Protein AF-0000000084932341 (afdb_homodimer)

Solvent-accessible surface area (backbone atoms only — not comparable to full-atom values): 20864 Å² total; per-residue (Å²): 114,46,35,29,34,39,31,28,26,61,63,34,51,64,53,47,40,62,56,51,46,49,49,53,52,56,54,44,62,70,31,65,56,37,64,71,58,51,30,47,80,42,82,42,55,56,59,80,48,66,72,65,68,59,70,59,52,49,58,32,83,71,68,62,73,83,48,68,50,55,49,54,50,47,56,56,52,48,72,41,41,29,38,32,45,28,33,51,40,46,53,63,19,55,34,27,54,34,52,32,61,56,62,62,48,28,74,54,47,41,55,19,15,22,34,43,39,23,23,27,81,80,8,15,57,49,12,52,57,51,44,52,51,31,34,51,66,37,41,34,49,62,51,89,51,63,39,63,34,26,44,84,64,20,35,46,60,95,52,84,83,46,78,58,62,54,59,42,76,46,65,51,86,66,48,61,60,48,45,48,52,28,50,52,50,30,53,53,46,26,60,70,26,42,66,60,44,53,53,57,71,68,103,114,46,35,29,32,39,31,26,26,61,62,34,51,62,54,46,41,62,56,51,46,48,50,50,54,56,53,44,60,70,32,65,56,38,64,70,58,51,31,46,79,41,82,40,55,56,58,80,48,65,71,64,69,58,72,60,52,50,57,31,84,72,69,60,72,86,49,68,49,54,48,53,48,47,55,57,51,46,71,40,40,29,38,32,45,28,33,50,40,47,53,62,20,54,34,28,55,34,51,32,62,55,61,64,48,28,72,54,45,41,57,20,15,23,35,43,38,23,25,27,82,81,8,14,58,48,13,52,57,51,46,53,50,30,34,51,66,39,40,33,50,63,52,89,50,64,40,63,35,28,45,82,64,20,35,46,60,95,53,81,83,44,78,57,61,54,59,42,78,46,63,51,86,66,50,60,61,46,45,48,52,29,48,52,49,32,52,53,46,26,59,69,28,42,64,59,45,54,55,58,70,68,101

Radius of gyration: 22.0 Å; Cα contacts (8 Å, |Δi|>4): 836; chains: 2; bounding box: 55×66×42 Å

InterPro domains:
  IPR005025 NADPH-dependent FMN reductase-like domain [PF03358] (2-151)
  IPR029039 Flavoprotein-like superfamily [G3DSA:3.40.50.360] (2-168)
  IPR029039 Flavoprotein-like superfamily [SSF52218] (1-159)
  IPR050712 NAD(P)H-dependent reductase [PTHR30543] (3-193)

Nearest PDB structures (foldseek):
  1t0i-assembly1_A  TM=7.813E-01  e=1.900E-16  Saccharomyces cerevisiae
  1t0i-assembly1_B  TM=7.517E-01  e=9.501E-15  Saccharomyces cerevisiae
  2fzv-assembly1_D  TM=8.024E-01  e=1.200E-11  Shigella flexneri 2a str. 2457T
  2fzv-assembly1_C  TM=7.984E-01  e=4.419E-11  Shigella flexneri 2a str. 2457T
  6h0d-assembly1_A  TM=6.762E-01  e=4.308E-06  Synechocystis sp. PCC 6803 substr. Kazusa

pLDDT: mean 96.13, std 4.18, range [63.56, 98.94]

Organism: Streptomyces venezuelae (strain ATCC 10712 / CBS 650.69 / DSM 40230 / JCM 4526 / NBRC 13096 / PD 04745) (NCBI:txid953739)

Structure (mmCIF, N/CA/C/O backbone):
data_AF-0000000084932341-model_v1
#
loop_
_entity.id
_entity.type
_entity.pdbx_description
1 polymer Reductase
#
loop_
_atom_site.group_PDB
_atom_site.id
_atom_site.type_symbol
_atom_site.label_atom_id
_atom_site.label_alt_id
_atom_site.label_comp_id
_atom_site.label_asym_id
_atom_site.label_entity_id
_atom_site.label_seq_id
_atom_site.pdbx_PDB_ins_code
_atom_site.Cartn_x
_atom_site.Cartn_y
_atom_site.Cartn_z
_atom_site.occupancy
_atom_site.B_iso_or_equiv
_atom_site.auth_seq_id
_atom_site.auth_comp_id
_atom_site.auth_asym_id
_atom_site.auth_atom_id
_atom_site.pdbx_PDB_model_num
ATOM 1 N N . MET A 1 1 ? 9.555 29.016 12.461 1 93.19 1 MET A N 1
ATOM 2 C CA . MET A 1 1 ? 8.172 28.609 12.281 1 93.19 1 MET A CA 1
ATOM 3 C C . MET A 1 1 ? 8.094 27.234 11.625 1 93.19 1 MET A C 1
ATOM 5 O O . MET A 1 1 ? 8.727 27 10.602 1 93.19 1 MET A O 1
ATOM 9 N N . THR A 1 2 ? 7.422 26.281 12.32 1 97.19 2 THR A N 1
ATOM 10 C CA . THR A 1 2 ? 7.289 24.922 11.812 1 97.19 2 THR A CA 1
ATOM 11 C C . THR A 1 2 ? 6.168 24.828 10.781 1 97.19 2 THR A C 1
ATOM 13 O O . THR A 1 2 ? 5.035 25.234 11.055 1 97.19 2 THR A O 1
ATOM 16 N N . ARG A 1 3 ? 6.422 24.375 9.617 1 98.56 3 ARG A N 1
ATOM 17 C CA . ARG A 1 3 ? 5.426 24.172 8.57 1 98.56 3 ARG A CA 1
ATOM 18 C C . ARG A 1 3 ? 4.957 22.734 8.516 1 98.56 3 ARG A C 1
ATOM 20 O O . ARG A 1 3 ? 5.75 21.828 8.258 1 98.56 3 ARG A O 1
ATOM 27 N N . ILE A 1 4 ? 3.658 22.531 8.711 1 98.81 4 ILE A N 1
ATOM 28 C CA . ILE A 1 4 ? 3.088 21.188 8.82 1 98.81 4 ILE A CA 1
ATOM 29 C C . ILE A 1 4 ? 2.156 20.938 7.633 1 98.81 4 ILE A C 1
ATOM 31 O O . ILE A 1 4 ? 1.224 21.703 7.391 1 98.81 4 ILE A O 1
ATOM 35 N N . ALA A 1 5 ? 2.402 19.922 6.84 1 98.88 5 ALA A N 1
ATOM 36 C CA . ALA A 1 5 ? 1.482 19.484 5.797 1 98.88 5 ALA A CA 1
ATOM 37 C C . ALA A 1 5 ? 0.467 18.484 6.355 1 98.88 5 ALA A C 1
ATOM 39 O O . ALA A 1 5 ? 0.841 17.484 6.984 1 98.88 5 ALA A O 1
ATOM 40 N N . VAL A 1 6 ? -0.769 18.766 6.25 1 98.88 6 VAL A N 1
ATOM 41 C CA . VAL A 1 6 ? -1.824 17.781 6.422 1 98.88 6 VAL A CA 1
ATOM 42 C C . VAL A 1 6 ? -2.092 17.062 5.094 1 98.88 6 VAL A C 1
ATOM 44 O O . VAL A 1 6 ? -2.748 17.625 4.211 1 98.88 6 VAL A O 1
ATOM 47 N N . ILE A 1 7 ? -1.604 15.844 4.977 1 98.88 7 ILE A N 1
ATOM 48 C CA . ILE A 1 7 ? -1.601 15.117 3.709 1 98.88 7 ILE A CA 1
ATOM 49 C C . ILE A 1 7 ? -2.877 14.289 3.586 1 98.88 7 ILE A C 1
ATOM 51 O O . ILE A 1 7 ? -3.121 13.391 4.395 1 98.88 7 ILE A O 1
ATOM 55 N N . ILE A 1 8 ? -3.68 14.609 2.596 1 98.75 8 ILE A N 1
ATOM 56 C CA . ILE A 1 8 ? -4.883 13.844 2.287 1 98.75 8 ILE A CA 1
ATOM 57 C C . ILE A 1 8 ? -4.504 12.578 1.518 1 98.75 8 ILE A C 1
ATOM 59 O O . ILE A 1 8 ? -4.098 12.648 0.356 1 98.75 8 ILE A O 1
ATOM 63 N N . GLY A 1 9 ? -4.711 11.43 2.074 1 97.62 9 GLY A N 1
ATOM 64 C CA . GLY A 1 9 ? -4.008 10.227 1.665 1 97.62 9 GLY A CA 1
ATOM 65 C C . GLY A 1 9 ? -4.859 9.297 0.812 1 97.62 9 GLY A C 1
ATOM 66 O O . GLY A 1 9 ? -4.547 8.117 0.671 1 97.62 9 GLY A O 1
ATOM 67 N N . SER A 1 10 ? -5.996 9.797 0.336 1 96.62 10 SER A N 1
ATOM 68 C CA . SER A 1 10 ? -6.812 9.023 -0.589 1 96.62 10 SER A CA 1
ATOM 69 C C . SER A 1 10 ? -7.176 9.836 -1.824 1 96.62 10 SER A C 1
ATOM 71 O O . SER A 1 10 ? -7.445 11.039 -1.726 1 96.62 10 SER A O 1
ATOM 73 N N . THR A 1 11 ? -7.18 9.172 -2.973 1 96.94 11 THR A N 1
ATOM 74 C CA . THR A 1 11 ? -7.594 9.82 -4.211 1 96.94 11 THR A CA 1
ATOM 75 C C . THR A 1 11 ? -8.914 9.242 -4.715 1 96.94 11 THR A C 1
ATOM 77 O O . THR A 1 11 ? -9.344 9.539 -5.828 1 96.94 11 THR A O 1
ATOM 80 N N . ARG A 1 12 ? -9.531 8.375 -3.99 1 95.25 12 ARG A N 1
ATOM 81 C CA . ARG A 1 12 ? -10.758 7.703 -4.41 1 95.25 12 ARG A CA 1
ATOM 82 C C . ARG A 1 12 ? -11.891 8.703 -4.609 1 95.25 12 ARG A C 1
ATOM 84 O O . ARG A 1 12 ? -12.062 9.625 -3.811 1 95.25 12 ARG A O 1
ATOM 91 N N . PRO A 1 13 ? -12.695 8.531 -5.703 1 93.38 13 PRO A N 1
ATOM 92 C CA . PRO A 1 13 ? -13.875 9.391 -5.82 1 93.38 13 PRO A CA 1
ATOM 93 C C . PRO A 1 13 ? -14.797 9.297 -4.609 1 93.38 13 PRO A C 1
ATOM 95 O O . PRO A 1 13 ? -15.062 8.195 -4.117 1 93.38 13 PRO A O 1
ATOM 98 N N . GLY A 1 14 ? -15.195 10.438 -4.117 1 92 14 GLY A N 1
ATOM 99 C CA . GLY A 1 14 ? -16.094 10.445 -2.98 1 92 14 GLY A CA 1
ATOM 100 C C . GLY A 1 14 ? -15.398 10.188 -1.659 1 92 14 GLY A C 1
ATOM 101 O O . GLY A 1 14 ? -16.047 9.875 -0.659 1 92 14 GLY A O 1
ATOM 102 N N . ARG A 1 15 ? -14.164 10.297 -1.666 1 93.56 15 ARG A N 1
ATOM 103 C CA . ARG A 1 15 ? -13.391 10.031 -0.46 1 93.56 15 ARG A CA 1
ATOM 104 C C . ARG A 1 15 ? -13.805 10.961 0.676 1 93.56 15 ARG A C 1
ATOM 106 O O . ARG A 1 15 ? -14.141 12.125 0.443 1 93.56 15 ARG A O 1
ATOM 113 N N . ARG A 1 16 ? -13.633 10.43 1.875 1 95.38 16 ARG A N 1
ATOM 114 C CA . ARG A 1 16 ? -13.961 11.164 3.092 1 95.38 16 ARG A CA 1
ATOM 115 C C . ARG A 1 16 ? -12.758 11.945 3.605 1 95.38 16 ARG A C 1
ATOM 117 O O . ARG A 1 16 ? -12.891 12.797 4.48 1 95.38 16 ARG A O 1
ATOM 124 N N . SER A 1 17 ? -11.633 11.625 3.043 1 96.88 17 SER A N 1
ATOM 125 C CA . SER A 1 17 ? -10.383 12.148 3.57 1 96.88 17 SER A CA 1
ATOM 126 C C . SER A 1 17 ? -10.352 13.672 3.508 1 96.88 17 SER A C 1
ATOM 128 O O . SER A 1 17 ? -9.727 14.32 4.355 1 96.88 17 SER A O 1
ATOM 130 N N . THR A 1 18 ? -11.016 14.242 2.531 1 96.94 18 THR A N 1
ATOM 131 C CA . THR A 1 18 ? -11.031 15.695 2.41 1 96.94 18 THR A CA 1
ATOM 13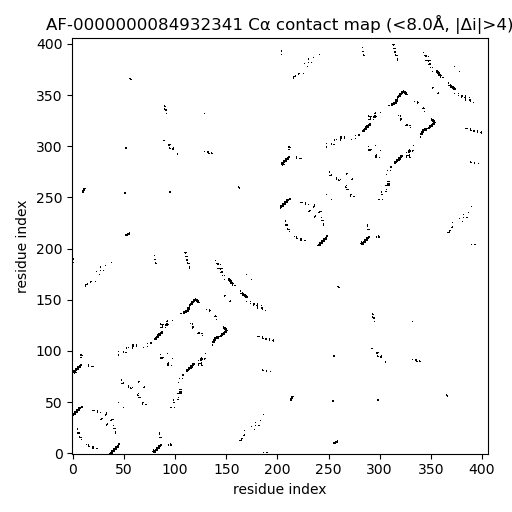2 C C . THR A 1 18 ? -11.742 16.328 3.602 1 96.94 18 THR A C 1
ATOM 134 O O . THR A 1 18 ? -11.242 17.281 4.191 1 96.94 18 THR A O 1
ATOM 137 N N . ALA A 1 19 ? -12.883 15.766 3.982 1 97.44 19 ALA A N 1
ATOM 138 C CA . ALA A 1 19 ? -13.633 16.266 5.129 1 97.44 19 ALA A CA 1
ATOM 139 C C . ALA A 1 19 ? -12.844 16.094 6.422 1 97.44 19 ALA A C 1
ATOM 141 O O . ALA A 1 19 ? -12.852 16.984 7.285 1 97.44 19 ALA A O 1
ATOM 142 N N . VAL A 1 20 ? -12.18 14.977 6.562 1 98.56 20 VAL A N 1
ATOM 143 C CA . VAL A 1 20 ? -11.375 14.711 7.75 1 98.56 20 VAL A CA 1
ATOM 144 C C . VAL A 1 20 ? -10.227 15.719 7.832 1 98.56 20 VAL A C 1
ATOM 146 O O . VAL A 1 20 ? -9.961 16.281 8.891 1 98.56 20 VAL A O 1
ATOM 149 N N . ALA A 1 21 ? -9.562 15.945 6.703 1 98.69 21 ALA A N 1
ATOM 150 C CA . ALA A 1 21 ? -8.453 16.891 6.66 1 98.69 21 ALA A CA 1
ATOM 151 C C . ALA A 1 21 ? -8.93 18.312 7 1 98.69 21 ALA A C 1
ATOM 153 O O . ALA A 1 21 ? -8.227 19.062 7.68 1 98.69 21 ALA A O 1
ATOM 154 N N . GLN A 1 22 ? -10.07 18.656 6.531 1 98.12 22 GLN A N 1
ATOM 155 C CA . GLN A 1 22 ? -10.633 19.969 6.836 1 98.12 22 GLN A CA 1
ATOM 156 C C . GLN A 1 22 ? -10.898 20.125 8.328 1 98.12 22 GLN A C 1
ATOM 158 O O . GLN A 1 22 ? -10.617 21.172 8.914 1 98.12 22 GLN A O 1
ATOM 163 N N . TRP A 1 23 ? -11.445 19.078 8.898 1 98.44 23 TRP A N 1
ATOM 164 C CA . TRP A 1 23 ? -11.633 19.109 10.344 1 98.44 23 TRP A CA 1
ATOM 165 C C . TRP A 1 23 ? -10.297 19.312 11.062 1 98.44 23 TRP A C 1
ATOM 167 O O . TRP A 1 23 ? -10.211 20.078 12.016 1 98.44 23 TRP A O 1
ATOM 177 N N . VAL A 1 24 ? -9.25 18.562 10.633 1 98.75 24 VAL A N 1
ATOM 178 C CA . VAL A 1 24 ? -7.922 18.672 11.227 1 98.75 24 VAL A CA 1
ATOM 179 C C . VAL A 1 24 ? -7.426 20.109 11.117 1 98.75 24 VAL A C 1
ATOM 181 O O . VAL A 1 24 ? -6.918 20.672 12.086 1 98.75 24 VAL A O 1
ATOM 184 N N . GLU A 1 25 ? -7.578 20.688 9.938 1 98.31 25 GLU A N 1
ATOM 185 C CA . GLU A 1 25 ? -7.125 22.047 9.703 1 98.31 25 GLU A CA 1
ATOM 186 C C . GLU A 1 25 ? -7.859 23.031 10.609 1 98.31 25 GLU A C 1
ATOM 188 O O . GLU A 1 25 ? -7.238 23.906 11.219 1 98.31 25 GLU A O 1
ATOM 193 N N . GLU A 1 26 ? -9.164 22.906 10.727 1 97.75 26 GLU A N 1
ATOM 194 C CA . GLU A 1 26 ? -9.969 23.781 11.57 1 97.75 26 GLU A CA 1
ATOM 195 C C . GLU A 1 26 ? -9.57 23.672 13.039 1 97.75 26 GLU A C 1
ATOM 197 O O . GLU A 1 26 ? -9.391 24.672 13.727 1 97.75 26 GLU A O 1
ATOM 202 N N . ALA A 1 27 ? -9.469 22.469 13.484 1 97.81 27 ALA A N 1
ATOM 203 C CA . ALA A 1 27 ? -9.062 22.234 14.867 1 97.81 27 ALA A CA 1
ATOM 204 C C . ALA A 1 27 ? -7.668 22.781 15.133 1 97.81 27 ALA A C 1
ATOM 206 O O . ALA A 1 27 ? -7.41 23.344 16.203 1 97.81 27 ALA A O 1
ATOM 207 N N . ALA A 1 28 ? -6.777 22.531 14.172 1 97.81 28 ALA A N 1
ATOM 208 C CA . ALA A 1 28 ? -5.414 23.047 14.289 1 97.81 28 ALA A CA 1
ATOM 209 C C . ALA A 1 28 ? -5.406 24.562 14.516 1 97.81 28 ALA A C 1
ATOM 211 O O . ALA A 1 28 ? -4.57 25.078 15.258 1 97.81 28 ALA A O 1
ATOM 212 N N . GLY A 1 29 ? -6.297 25.234 13.836 1 96.75 29 GLY A N 1
ATOM 213 C CA . GLY A 1 29 ? -6.402 26.688 13.992 1 96.75 29 GLY A CA 1
ATOM 214 C C . GLY A 1 29 ? -6.695 27.109 15.414 1 96.75 29 GLY A C 1
ATOM 215 O O . GLY A 1 29 ? -6.469 28.266 15.781 1 96.75 29 GLY A O 1
ATOM 216 N N . ARG A 1 30 ? -7.188 26.172 16.219 1 97.56 30 ARG A N 1
ATOM 217 C CA . ARG A 1 30 ? -7.52 26.453 17.609 1 97.56 30 ARG A CA 1
ATOM 218 C C . ARG A 1 30 ? -6.387 26.047 18.547 1 97.56 30 ARG A C 1
ATOM 220 O O . ARG A 1 30 ? -6.469 26.234 19.766 1 97.56 30 ARG A O 1
ATOM 227 N N . HIS A 1 31 ? -5.387 25.453 18.031 1 97.62 31 HIS A N 1
ATOM 228 C CA . HIS A 1 31 ? -4.23 25.031 18.828 1 97.62 31 HIS A CA 1
ATOM 229 C C . HIS A 1 31 ? -3.352 26.234 19.172 1 97.62 31 HIS A C 1
ATOM 231 O O . HIS A 1 31 ? -3.068 27.078 18.328 1 97.62 31 HIS A O 1
ATOM 237 N N . GLU A 1 32 ? -2.811 26.312 20.312 1 96.69 32 GLU A N 1
ATOM 238 C CA . GLU A 1 32 ? -2.107 27.469 20.828 1 96.69 32 GLU A CA 1
ATOM 239 C C . GLU A 1 32 ? -0.856 27.781 20.016 1 96.69 32 GLU A C 1
ATOM 241 O O . GLU A 1 32 ? -0.595 28.938 19.672 1 96.69 32 GLU A O 1
ATOM 246 N N . ALA A 1 33 ? -0.103 26.766 19.719 1 95.81 33 ALA A N 1
ATOM 247 C CA . ALA A 1 33 ? 1.146 26.984 18.984 1 95.81 33 ALA A CA 1
ATOM 248 C C . ALA A 1 33 ? 0.88 27.547 17.594 1 95.81 33 ALA A C 1
ATOM 250 O O . ALA A 1 33 ? 1.681 28.328 17.078 1 95.81 33 ALA A O 1
ATOM 251 N N . ILE A 1 34 ? -0.231 27.188 17 1 95.75 34 ILE A N 1
ATOM 252 C CA . ILE A 1 34 ? -0.58 27.656 15.672 1 95.75 34 ILE A CA 1
ATOM 253 C C . ILE A 1 34 ? -1.16 29.062 15.742 1 95.75 34 ILE A C 1
ATOM 255 O O . ILE A 1 34 ? -0.776 29.953 14.969 1 95.75 34 ILE A O 1
ATOM 259 N N . LYS A 1 35 ? -1.942 29.328 16.688 1 95.88 35 LYS A N 1
ATOM 260 C CA . LYS A 1 35 ? -2.488 30.656 16.922 1 95.88 35 LYS A CA 1
ATOM 261 C C . LYS A 1 35 ? -1.376 31.672 17.172 1 95.88 35 LYS A C 1
ATOM 263 O O . LYS A 1 35 ? -1.455 32.812 16.719 1 95.88 35 LYS A O 1
ATOM 268 N N . ALA A 1 36 ? -0.42 31.188 17.828 1 96.62 36 ALA A N 1
ATOM 269 C CA . ALA A 1 36 ? 0.66 32.094 18.266 1 96.62 36 ALA A CA 1
ATOM 270 C C . ALA A 1 36 ? 1.674 32.281 17.141 1 96.62 36 ALA A C 1
ATOM 272 O O . ALA A 1 36 ? 2.617 33.062 17.281 1 96.62 36 ALA A O 1
ATOM 273 N N . GLY A 1 37 ? 1.507 31.578 16.078 1 95 37 GLY A N 1
ATOM 274 C CA . GLY A 1 37 ? 2.371 31.781 14.93 1 95 37 GLY A CA 1
ATOM 275 C C . GLY A 1 37 ? 3.625 30.922 14.969 1 95 37 GLY A C 1
ATOM 276 O O . GLY A 1 37 ? 4.531 31.094 14.148 1 95 37 GLY A O 1
ATOM 277 N N . GLY A 1 38 ? 3.691 29.984 15.883 1 96.19 38 GLY A N 1
ATOM 278 C CA . GLY A 1 38 ? 4.844 29.109 16 1 96.19 38 GLY A CA 1
ATOM 279 C C . GLY A 1 38 ? 4.848 27.984 14.984 1 96.19 38 GLY A C 1
ATOM 280 O O . GLY A 1 38 ? 5.891 27.391 14.711 1 96.19 38 GLY A O 1
ATOM 281 N N . ALA A 1 39 ? 3.682 27.688 14.484 1 97.81 39 ALA A N 1
ATOM 282 C CA . ALA A 1 39 ? 3.531 26.672 13.445 1 97.81 39 ALA A CA 1
ATOM 283 C C . ALA A 1 39 ? 2.42 27.031 12.469 1 97.81 39 ALA A C 1
ATOM 285 O O . ALA A 1 39 ? 1.551 27.859 12.789 1 97.81 39 ALA A O 1
ATOM 286 N N . THR A 1 40 ? 2.498 26.547 11.281 1 98.12 40 THR A N 1
ATOM 287 C CA . THR A 1 40 ? 1.451 26.688 10.273 1 98.12 40 THR A CA 1
ATOM 288 C C . THR A 1 40 ? 1.06 25.328 9.703 1 98.12 40 THR A C 1
ATOM 290 O O . THR A 1 40 ? 1.863 24.406 9.695 1 98.12 40 THR A O 1
ATOM 293 N N . VAL A 1 41 ? -0.201 25.266 9.297 1 98.19 41 VAL A N 1
ATOM 294 C CA . VAL A 1 41 ? -0.741 24.031 8.711 1 98.19 41 VAL A CA 1
ATOM 295 C C . VAL A 1 41 ? -1.214 24.297 7.289 1 98.19 41 VAL A C 1
ATOM 297 O O . VAL A 1 41 ? -1.816 25.344 7.012 1 98.19 41 VAL A O 1
ATOM 300 N N . GLU A 1 42 ? -0.871 23.406 6.398 1 98.62 42 GLU A N 1
ATOM 301 C CA . GLU A 1 42 ? -1.318 23.469 5.008 1 98.62 42 GLU A CA 1
ATOM 302 C C . GLU A 1 42 ? -1.872 22.125 4.555 1 98.62 42 GLU A C 1
ATOM 304 O O . GLU A 1 42 ? -1.271 21.078 4.82 1 98.62 42 GLU A O 1
ATOM 309 N N . LEU A 1 43 ? -3.078 22.141 3.957 1 98.81 43 LEU A N 1
ATOM 310 C CA . LEU A 1 43 ? -3.604 20.938 3.346 1 98.81 43 LEU A CA 1
ATOM 311 C C . LEU A 1 43 ? -2.852 20.594 2.061 1 98.81 43 LEU A C 1
ATOM 313 O O . LEU A 1 43 ? -2.611 21.484 1.232 1 98.81 43 LEU A O 1
ATOM 317 N N . VAL A 1 44 ? -2.41 19.422 1.936 1 98.88 44 VAL A N 1
ATOM 318 C CA . VAL A 1 44 ? -1.754 18.906 0.736 1 98.88 44 VAL A CA 1
ATOM 319 C C . VAL A 1 44 ? -2.496 17.672 0.227 1 98.88 44 VAL A C 1
ATOM 321 O O . VAL A 1 44 ? -2.375 16.594 0.8 1 98.88 44 VAL A O 1
ATOM 324 N N . ASP A 1 45 ? -3.234 17.844 -0.852 1 98.75 45 ASP A N 1
ATOM 325 C CA . ASP A 1 45 ? -4.012 16.766 -1.438 1 98.75 45 ASP A CA 1
ATOM 326 C C . ASP A 1 45 ? -3.189 16 -2.479 1 98.75 45 ASP A C 1
ATOM 328 O O . ASP A 1 45 ? -2.863 16.547 -3.535 1 98.75 45 ASP A O 1
ATOM 332 N N . ILE A 1 46 ? -2.922 14.703 -2.199 1 98.56 46 ILE A N 1
ATOM 333 C CA . ILE A 1 46 ? -2.08 13.938 -3.113 1 98.56 46 ILE A CA 1
ATOM 334 C C . ILE A 1 46 ? -2.754 13.844 -4.48 1 98.56 46 ILE A C 1
ATOM 336 O O . ILE A 1 46 ? -2.078 13.711 -5.504 1 98.56 46 ILE A O 1
ATOM 340 N N . ALA A 1 47 ? -4.008 14 -4.543 1 98 47 ALA A N 1
ATOM 341 C CA . ALA A 1 47 ? -4.742 13.938 -5.805 1 98 47 ALA A CA 1
ATOM 342 C C . ALA A 1 47 ? -4.359 15.094 -6.723 1 98 47 ALA A C 1
ATOM 344 O O . ALA A 1 47 ? -4.422 14.969 -7.949 1 98 47 ALA A O 1
ATOM 345 N N . GLU A 1 48 ? -3.965 16.234 -6.199 1 97.88 48 GLU A N 1
ATOM 346 C CA . GLU A 1 48 ? -3.654 17.438 -6.969 1 97.88 48 GLU A CA 1
ATOM 347 C C . GLU A 1 48 ? -2.34 17.281 -7.727 1 97.88 48 GLU A C 1
ATOM 349 O O . GLU A 1 48 ? -2.035 18.078 -8.617 1 97.88 48 GLU A O 1
ATOM 354 N N . PHE A 1 49 ? -1.603 16.25 -7.438 1 98.12 49 PHE A N 1
ATOM 355 C CA . PHE A 1 49 ? -0.274 16.125 -8.023 1 98.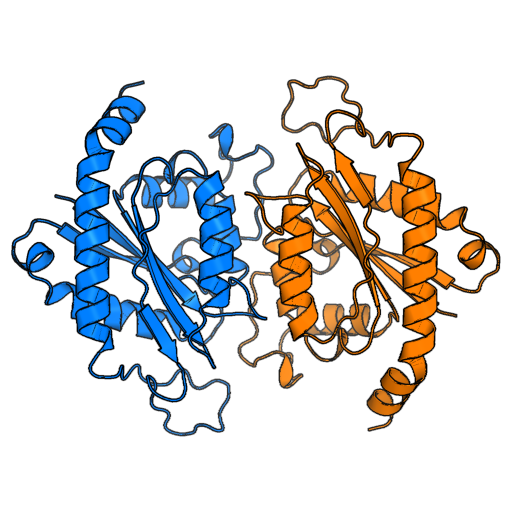12 49 PHE A CA 1
ATOM 356 C C . PHE A 1 49 ? -0.276 15.117 -9.164 1 98.12 49 PHE A C 1
ATOM 358 O O . PHE A 1 49 ? 0.711 14.992 -9.898 1 98.12 49 PHE A O 1
ATOM 365 N N . GLY A 1 50 ? -1.376 14.398 -9.32 1 96.81 50 GLY A N 1
ATOM 366 C CA . GLY A 1 50 ? -1.515 13.492 -10.445 1 96.81 50 GLY A CA 1
ATOM 367 C C . GLY A 1 50 ? -0.418 12.445 -10.516 1 96.81 50 GLY A C 1
ATOM 368 O O . GLY A 1 50 ? 0.194 12.242 -11.562 1 96.81 50 GLY A O 1
ATOM 369 N N . LEU A 1 51 ? -0.064 11.82 -9.359 1 97.44 51 LEU A N 1
ATOM 370 C CA . LEU A 1 51 ? 0.946 10.773 -9.328 1 97.44 51 LEU A CA 1
ATOM 371 C C . LEU A 1 51 ? 0.375 9.453 -9.844 1 97.44 51 LEU A C 1
ATOM 373 O O . LEU A 1 51 ? -0.461 8.836 -9.18 1 97.44 51 LEU A O 1
ATOM 377 N N . PRO A 1 52 ? 0.751 9.078 -11.062 1 97.06 52 PRO A N 1
ATOM 378 C CA . PRO A 1 52 ? 0.374 7.711 -11.453 1 97.06 52 PRO A CA 1
ATOM 379 C C . PRO A 1 52 ? 1.034 6.648 -10.578 1 97.06 52 PRO A C 1
ATOM 381 O O . PRO A 1 52 ? 1.72 6.98 -9.602 1 97.06 52 PRO A O 1
ATOM 384 N N . LEU A 1 53 ? 0.674 5.352 -10.828 1 97.38 53 LEU A N 1
ATOM 385 C CA . LEU A 1 53 ? 1.501 4.336 -10.18 1 97.38 53 LEU A CA 1
ATOM 386 C C . LEU A 1 53 ? 2.977 4.555 -10.5 1 97.38 53 LEU A C 1
ATOM 388 O O . LEU A 1 53 ? 3.328 4.898 -11.633 1 97.38 53 LEU A O 1
ATOM 392 N N . LEU A 1 54 ? 3.818 4.43 -9.469 1 96.94 54 LEU A N 1
ATOM 393 C CA . LEU A 1 54 ? 5.223 4.82 -9.492 1 96.94 54 LEU A CA 1
ATOM 394 C C . LEU A 1 54 ? 5.859 4.488 -10.836 1 96.94 54 LEU A C 1
ATOM 396 O O . LEU A 1 54 ? 5.961 3.316 -11.211 1 96.94 54 LEU A O 1
ATOM 400 N N . ASP A 1 55 ? 6.254 5.531 -11.555 1 96.31 55 ASP A N 1
ATOM 401 C CA . ASP A 1 55 ? 6.75 5.359 -12.922 1 96.31 55 ASP A CA 1
ATOM 402 C C . ASP A 1 55 ? 8.156 5.938 -13.07 1 96.31 55 ASP A C 1
ATOM 404 O O . ASP A 1 55 ? 8.547 6.359 -14.164 1 96.31 55 ASP A O 1
ATOM 408 N N . GLU A 1 56 ? 8.891 6.074 -12.008 1 95.88 56 GLU A N 1
ATOM 409 C CA . GLU A 1 56 ? 10.312 6.418 -12.039 1 95.88 56 GLU A CA 1
ATOM 410 C C . GLU A 1 56 ? 11.18 5.168 -12.102 1 95.88 56 GLU A C 1
ATOM 412 O O . GLU A 1 56 ? 11.031 4.258 -11.289 1 95.88 56 GLU A O 1
ATOM 417 N N . SER A 1 57 ? 12.133 5.145 -13.008 1 92.75 57 SER A N 1
ATOM 418 C CA . SER A 1 57 ? 13 3.977 -13.148 1 92.75 57 SER A CA 1
ATOM 419 C C . SER A 1 57 ? 14.102 3.979 -12.102 1 92.75 57 SER A C 1
ATOM 421 O O . SER A 1 57 ? 14.484 2.924 -11.594 1 92.75 57 SER A O 1
ATOM 423 N N . VAL A 1 58 ? 14.609 5.16 -11.805 1 93.56 58 VAL A N 1
ATOM 424 C CA . VAL A 1 58 ? 15.68 5.293 -10.828 1 93.56 58 VAL A CA 1
ATOM 425 C C . VAL A 1 58 ? 15.086 5.359 -9.422 1 93.56 58 VAL A C 1
ATOM 427 O O . VAL A 1 58 ? 14.133 6.109 -9.172 1 93.56 58 VAL A O 1
ATOM 430 N N . PRO A 1 59 ? 15.555 4.5 -8.516 1 93.12 59 PRO A N 1
ATOM 431 C CA . PRO A 1 59 ? 15.062 4.574 -7.137 1 93.12 59 PRO A CA 1
ATOM 432 C C . PRO A 1 59 ? 15.156 5.98 -6.551 1 93.12 59 PRO A C 1
ATOM 434 O O . PRO A 1 59 ? 16.109 6.703 -6.828 1 93.12 59 PRO A O 1
ATOM 437 N N . ALA A 1 60 ? 14.258 6.316 -5.703 1 95.44 60 ALA A N 1
ATOM 438 C CA . ALA A 1 60 ? 14.109 7.656 -5.145 1 95.44 60 ALA A CA 1
ATOM 439 C C . ALA A 1 60 ? 15.336 8.047 -4.332 1 95.44 60 ALA A C 1
ATOM 441 O O . ALA A 1 60 ? 15.664 9.234 -4.215 1 95.44 60 ALA A O 1
ATOM 442 N N . ALA A 1 61 ? 16.062 7.078 -3.826 1 93.94 61 ALA A N 1
ATOM 443 C CA . ALA A 1 61 ? 17.219 7.336 -2.979 1 93.94 61 ALA A CA 1
ATOM 444 C C . ALA A 1 61 ? 18.312 8.062 -3.754 1 93.94 61 ALA A C 1
ATOM 446 O O . ALA A 1 61 ? 19.188 8.695 -3.158 1 93.94 61 ALA A O 1
ATOM 447 N N . PHE A 1 62 ? 18.25 8.031 -5.109 1 93.88 62 PHE A N 1
ATOM 448 C CA . PHE A 1 62 ? 19.266 8.648 -5.945 1 93.88 62 PHE A CA 1
ATOM 449 C C . PHE A 1 62 ? 18.906 10.094 -6.27 1 93.88 62 PHE A C 1
ATOM 451 O O . PHE A 1 62 ? 19.719 10.844 -6.809 1 93.88 62 PHE A O 1
ATOM 458 N N . GLY A 1 63 ? 17.672 10.445 -6.098 1 93.81 63 GLY A N 1
ATOM 459 C CA . GLY A 1 63 ? 17.25 11.828 -6.246 1 93.81 63 GLY A CA 1
ATOM 460 C C . GLY A 1 63 ? 17.188 12.273 -7.695 1 93.81 63 GLY A C 1
ATOM 461 O O . GLY A 1 63 ? 17.203 13.477 -7.98 1 93.81 63 GLY A O 1
ATOM 462 N N . GLN A 1 64 ? 17.172 11.281 -8.586 1 94.69 64 GLN A N 1
ATOM 463 C CA . GLN A 1 64 ? 17.078 11.578 -10.008 1 94.69 64 GLN A CA 1
ATOM 464 C C . GLN A 1 64 ? 15.672 11.352 -10.539 1 94.69 64 GLN A C 1
ATOM 466 O O . GLN A 1 64 ? 15.375 10.289 -11.086 1 94.69 64 GLN A O 1
ATOM 471 N N . TYR A 1 65 ? 14.891 12.367 -10.438 1 96.56 65 TYR A N 1
ATOM 472 C CA . TYR A 1 65 ? 13.508 12.281 -10.875 1 96.56 65 T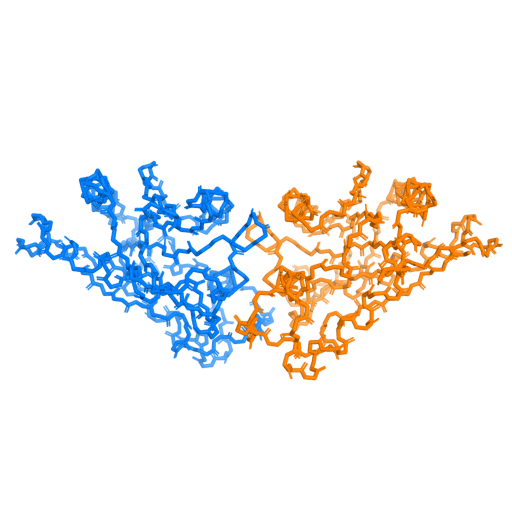YR A CA 1
ATOM 473 C C . TYR A 1 65 ? 13.367 12.711 -12.336 1 96.56 65 TYR A C 1
ATOM 475 O O . TYR A 1 65 ? 13.773 13.812 -12.703 1 96.56 65 TYR A O 1
ATOM 483 N N . ALA A 1 66 ? 12.789 11.945 -13.133 1 96.81 66 ALA A N 1
ATOM 484 C CA . ALA A 1 66 ? 12.656 12.211 -14.57 1 96.81 66 ALA A CA 1
ATOM 485 C C . ALA A 1 66 ? 11.375 12.984 -14.867 1 96.81 66 ALA A C 1
ATOM 487 O O . ALA A 1 66 ? 11.359 13.859 -15.742 1 96.81 66 ALA A O 1
ATOM 488 N N . ASN A 1 67 ? 10.312 12.703 -14.117 1 97.81 67 ASN A N 1
ATOM 489 C CA . ASN A 1 67 ? 8.992 13.188 -14.492 1 97.81 67 ASN A CA 1
ATOM 490 C C . ASN A 1 67 ? 8.641 14.492 -13.773 1 97.81 67 ASN A C 1
ATOM 492 O O . ASN A 1 67 ? 8.969 14.664 -12.602 1 97.81 67 ASN A O 1
ATOM 496 N N . GLU A 1 68 ? 7.914 15.359 -14.422 1 98.31 68 GLU A N 1
ATOM 497 C CA . GLU A 1 68 ? 7.547 16.656 -13.875 1 98.31 68 GLU A CA 1
ATOM 498 C C . GLU A 1 68 ? 6.648 16.516 -12.648 1 98.31 68 GLU A C 1
ATOM 500 O O . GLU A 1 68 ? 6.766 17.281 -11.688 1 98.31 68 GLU A O 1
ATOM 505 N N . HIS A 1 69 ? 5.664 15.562 -12.68 1 98.38 69 HIS A N 1
ATOM 506 C CA . HIS A 1 69 ? 4.793 15.375 -11.523 1 98.38 69 HIS A CA 1
ATOM 507 C C . HIS A 1 69 ? 5.594 14.992 -10.281 1 98.38 69 HIS A C 1
ATOM 509 O O . HIS A 1 69 ? 5.27 15.422 -9.172 1 98.38 69 HIS A O 1
ATOM 515 N N . THR A 1 70 ? 6.684 14.203 -10.484 1 98.5 70 THR A N 1
ATOM 516 C CA . THR A 1 70 ? 7.547 13.828 -9.375 1 98.5 70 THR A CA 1
ATOM 517 C C . THR A 1 70 ? 8.305 15.039 -8.836 1 98.5 70 THR A C 1
ATOM 519 O O . THR A 1 70 ? 8.398 15.227 -7.621 1 98.5 70 THR A O 1
ATOM 522 N N . LYS A 1 71 ? 8.789 15.836 -9.734 1 98.5 71 LYS A N 1
ATOM 523 C CA . LYS A 1 71 ? 9.531 17.031 -9.336 1 98.5 71 LYS A CA 1
ATOM 524 C C . LYS A 1 71 ? 8.641 17.984 -8.555 1 98.5 71 LYS A C 1
ATOM 526 O O . LYS A 1 71 ? 9.062 18.562 -7.547 1 98.5 71 LYS A O 1
ATOM 531 N N . ARG A 1 72 ? 7.434 18.172 -9.016 1 98.69 72 ARG A N 1
ATOM 532 C CA . ARG A 1 72 ? 6.48 19.016 -8.312 1 98.69 72 ARG A CA 1
ATOM 533 C C . ARG A 1 72 ? 6.18 18.469 -6.922 1 98.69 72 ARG A C 1
ATOM 535 O O . ARG A 1 72 ? 6.117 19.219 -5.949 1 98.69 72 ARG A O 1
ATOM 542 N N . TRP A 1 73 ? 5.945 17.219 -6.855 1 98.75 73 TRP A N 1
ATOM 543 C CA . TRP A 1 73 ? 5.684 16.547 -5.586 1 98.75 73 TRP A CA 1
ATOM 544 C C . TRP A 1 73 ? 6.883 16.672 -4.648 1 98.75 73 TRP A C 1
ATOM 546 O O . TRP A 1 73 ? 6.723 17.016 -3.471 1 98.75 73 TRP A O 1
ATOM 556 N N . SER A 1 74 ? 8.062 16.453 -5.199 1 98.62 74 SER A N 1
ATOM 557 C CA . SER A 1 74 ? 9.312 16.594 -4.449 1 98.62 74 SER A CA 1
ATOM 558 C C . SER A 1 74 ? 9.453 17.984 -3.859 1 98.62 74 SER A C 1
ATOM 560 O O . SER A 1 74 ? 9.719 18.141 -2.664 1 98.62 74 SER A O 1
ATOM 562 N N . GLU A 1 75 ? 9.25 18.969 -4.668 1 98.56 75 GLU A N 1
ATOM 563 C CA . GLU A 1 75 ? 9.367 20.359 -4.219 1 98.56 75 GLU A CA 1
ATOM 564 C C . GLU A 1 75 ? 8.367 20.656 -3.105 1 98.56 75 GLU A C 1
ATOM 566 O O . GLU A 1 75 ? 8.719 21.297 -2.113 1 98.56 75 GLU A O 1
ATOM 571 N N . LYS A 1 76 ? 7.176 20.188 -3.289 1 98.75 76 LYS A N 1
ATOM 572 C CA . LYS A 1 76 ? 6.137 20.438 -2.297 1 98.75 76 LYS A CA 1
ATOM 573 C C . LYS A 1 76 ? 6.492 19.812 -0.955 1 98.75 76 LYS A C 1
ATOM 575 O O . LYS A 1 76 ? 6.492 20.484 0.076 1 98.75 76 LYS A O 1
ATOM 580 N N . ILE A 1 77 ? 6.84 18.578 -0.918 1 98.75 77 ILE A N 1
ATOM 581 C CA . ILE A 1 77 ? 7.102 17.828 0.312 1 98.75 77 ILE A CA 1
ATOM 582 C C . ILE A 1 77 ? 8.359 18.375 0.985 1 98.75 77 ILE A C 1
ATOM 584 O O . ILE A 1 77 ? 8.414 18.484 2.213 1 98.75 77 ILE A O 1
ATOM 588 N N . ALA A 1 78 ? 9.336 18.766 0.185 1 98.31 78 ALA A N 1
ATOM 589 C CA . ALA A 1 78 ? 10.594 19.281 0.715 1 98.31 78 ALA A CA 1
ATOM 590 C C . ALA A 1 78 ? 10.375 20.562 1.512 1 98.31 78 ALA A C 1
ATOM 592 O O . ALA A 1 78 ? 11.148 20.875 2.422 1 98.31 78 ALA A O 1
ATOM 593 N N . SER A 1 79 ? 9.328 21.25 1.254 1 98.19 79 SER A N 1
ATOM 594 C CA . SER A 1 79 ? 9.133 22.594 1.814 1 98.19 79 SER A CA 1
ATOM 595 C C . SER A 1 79 ? 8.578 22.516 3.232 1 98.19 79 SER A C 1
ATOM 597 O O . SER A 1 79 ? 8.445 23.531 3.908 1 98.19 79 SER A O 1
ATOM 599 N N . PHE A 1 80 ? 8.258 21.312 3.717 1 98.75 80 PHE A N 1
ATOM 600 C CA . PHE A 1 80 ? 7.641 21.203 5.031 1 98.75 80 PHE A CA 1
ATOM 601 C C . PHE A 1 80 ? 8.641 20.688 6.059 1 98.75 80 PHE A C 1
ATOM 603 O O . PHE A 1 80 ? 9.688 20.141 5.691 1 98.75 80 PHE A O 1
ATOM 610 N N . ASP A 1 81 ? 8.297 20.875 7.348 1 98.44 81 ASP A N 1
ATOM 611 C CA . ASP A 1 81 ? 9.109 20.406 8.469 1 98.44 81 ASP A CA 1
ATOM 612 C C . ASP A 1 81 ? 8.484 19.188 9.125 1 98.44 81 ASP A C 1
ATOM 614 O O . ASP A 1 81 ? 9.156 18.469 9.867 1 98.44 81 ASP A O 1
ATOM 618 N N . ALA A 1 82 ? 7.184 19.016 8.906 1 98.81 82 ALA A N 1
ATOM 619 C CA . ALA A 1 82 ? 6.426 17.969 9.57 1 98.81 82 ALA A CA 1
ATOM 620 C C . ALA A 1 82 ? 5.168 17.609 8.781 1 98.81 82 ALA A C 1
ATOM 622 O O . ALA A 1 82 ? 4.797 18.328 7.844 1 98.81 82 ALA A O 1
ATOM 623 N N . PHE A 1 83 ? 4.551 16.484 9.242 1 98.94 83 PHE A N 1
ATOM 624 C CA . PHE A 1 83 ? 3.395 15.992 8.508 1 98.94 83 PHE A CA 1
ATOM 625 C C . PHE A 1 83 ? 2.316 15.5 9.461 1 98.94 83 PHE A C 1
ATOM 627 O O . PHE A 1 83 ? 2.619 15.062 10.57 1 98.94 83 PHE A O 1
ATOM 634 N N . VAL A 1 84 ? 1.118 15.594 9.07 1 98.94 84 VAL A N 1
ATOM 635 C CA . VAL A 1 84 ? -0.016 14.797 9.523 1 98.94 84 VAL A CA 1
ATOM 636 C C . VAL A 1 84 ? -0.585 13.992 8.359 1 98.94 84 VAL A C 1
ATOM 638 O O . VAL A 1 84 ? -1.106 14.562 7.398 1 98.94 84 VAL A O 1
ATOM 641 N N . PHE A 1 85 ? -0.466 12.711 8.406 1 98.88 85 PHE A N 1
ATOM 642 C CA . PHE A 1 85 ? -1.05 11.859 7.379 1 98.88 85 PHE A CA 1
ATOM 643 C C . PHE A 1 85 ? -2.504 11.531 7.707 1 98.88 85 PHE A C 1
ATOM 645 O O . PHE A 1 85 ? -2.789 10.898 8.719 1 98.88 85 PHE A O 1
ATOM 652 N N . VAL A 1 86 ? -3.404 11.992 6.898 1 98.88 86 VAL A N 1
ATOM 653 C CA . VAL A 1 86 ? -4.812 11.633 6.977 1 98.88 86 VAL A CA 1
ATOM 654 C C . VAL A 1 86 ? -5.086 10.422 6.086 1 98.88 86 VAL A C 1
ATOM 656 O O . VAL A 1 86 ? -4.934 10.492 4.863 1 98.88 86 VAL A O 1
ATOM 659 N N . THR A 1 87 ? -5.551 9.336 6.691 1 98.56 87 THR A N 1
ATOM 660 C CA . THR A 1 87 ? -5.625 8.117 5.895 1 98.56 87 THR A CA 1
ATOM 661 C C . THR A 1 87 ? -6.836 7.281 6.293 1 98.56 87 THR A C 1
ATOM 663 O O . THR A 1 87 ? -7.121 7.121 7.484 1 98.56 87 THR A O 1
ATOM 666 N N . PRO A 1 88 ? -7.609 6.816 5.262 1 97.88 88 PRO A N 1
ATOM 667 C CA . PRO A 1 88 ? -8.523 5.707 5.531 1 97.88 88 PRO A CA 1
ATOM 668 C C . PRO A 1 88 ? -7.809 4.363 5.652 1 97.88 88 PRO A C 1
ATOM 670 O O . PRO A 1 88 ? -6.59 4.293 5.477 1 97.88 88 PRO A O 1
ATOM 673 N N . GLU A 1 89 ? -8.562 3.402 6.078 1 96.5 89 GLU A N 1
ATOM 674 C CA . GLU A 1 89 ? -8.094 2.021 6.055 1 96.5 89 GLU A CA 1
ATOM 675 C C . GLU A 1 89 ? -8.719 1.242 4.902 1 96.5 89 GLU A C 1
ATOM 677 O O . GLU A 1 89 ? -9.945 1.112 4.832 1 96.5 89 GLU A O 1
ATOM 682 N N . TYR A 1 90 ? -7.906 0.844 3.902 1 95.75 90 TYR A N 1
ATOM 683 C CA . TYR A 1 90 ? -8.328 -0.042 2.824 1 95.75 90 TYR A CA 1
ATOM 684 C C . TYR A 1 90 ? -7.793 -1.452 3.033 1 95.75 90 TYR A C 1
ATOM 686 O O . TYR A 1 90 ? -6.578 -1.664 3.039 1 95.75 90 TYR A O 1
ATOM 694 N N . ASN A 1 91 ? -8.734 -2.393 3.289 1 96.06 91 ASN A N 1
ATOM 695 C CA . ASN A 1 91 ? -8.383 -3.795 3.473 1 96.06 91 ASN A CA 1
ATOM 696 C C . ASN A 1 91 ? -7.277 -3.965 4.516 1 96.06 91 ASN A C 1
ATOM 698 O O . ASN A 1 91 ? -6.254 -4.602 4.246 1 96.06 91 ASN A O 1
ATOM 702 N N . ARG A 1 92 ? -7.418 -3.316 5.676 1 94.44 92 ARG A N 1
ATOM 703 C CA . ARG A 1 92 ? -6.578 -3.424 6.867 1 94.44 92 ARG A CA 1
ATOM 704 C C . ARG A 1 92 ? -5.195 -2.832 6.613 1 94.44 92 ARG A C 1
ATOM 706 O O . ARG A 1 92 ? -4.215 -3.248 7.234 1 94.44 92 ARG A O 1
ATOM 713 N N . SER A 1 93 ? -5.133 -1.891 5.688 1 96.06 93 SER A N 1
ATOM 714 C CA . SER A 1 93 ? -3.846 -1.267 5.387 1 96.06 93 SER A CA 1
ATOM 715 C C . SER A 1 93 ? -4.031 0.137 4.824 1 96.06 93 SER A C 1
ATOM 717 O O . SER A 1 93 ? -5.152 0.651 4.777 1 96.06 93 SER A O 1
ATOM 719 N N . VAL A 1 94 ? -2.885 0.739 4.453 1 96.44 94 VAL A N 1
ATOM 720 C CA . VAL A 1 94 ? -2.834 2.072 3.859 1 96.44 94 VAL A CA 1
ATOM 721 C C . VAL A 1 94 ? -3.389 2.029 2.438 1 96.44 94 VAL A C 1
ATOM 723 O O . VAL A 1 94 ? -3.197 1.044 1.721 1 96.44 94 VAL A O 1
ATOM 726 N N . PRO A 1 95 ? -4.133 3.109 2.076 1 97.44 95 PRO A N 1
ATOM 727 C CA . PRO A 1 95 ? -4.488 3.182 0.657 1 97.44 95 PRO A CA 1
ATOM 728 C C . PRO A 1 95 ? -3.268 3.154 -0.258 1 97.44 95 PRO A C 1
ATOM 730 O O . PRO A 1 95 ? -2.24 3.76 0.06 1 97.44 95 PRO A O 1
ATOM 733 N N . ALA A 1 96 ? -3.395 2.504 -1.427 1 98.12 96 ALA A N 1
ATOM 734 C CA . ALA A 1 96 ? -2.318 2.443 -2.414 1 98.12 96 ALA A CA 1
ATOM 735 C C . ALA A 1 96 ? -1.849 3.842 -2.799 1 98.12 96 ALA A C 1
ATOM 737 O O . ALA A 1 96 ? -0.652 4.07 -2.992 1 98.12 96 ALA A O 1
ATOM 738 N N . ALA A 1 97 ? -2.803 4.785 -2.902 1 98.44 97 ALA A N 1
ATOM 739 C CA . ALA A 1 97 ? -2.473 6.141 -3.334 1 98.44 97 ALA A CA 1
ATOM 740 C C . ALA A 1 97 ? -1.485 6.797 -2.371 1 98.44 97 ALA A C 1
ATOM 742 O O . ALA A 1 97 ? -0.521 7.434 -2.801 1 98.44 97 ALA A O 1
ATOM 743 N N . LEU A 1 98 ? -1.751 6.645 -1.127 1 98.62 98 LEU A N 1
ATOM 744 C CA . LEU A 1 98 ? -0.869 7.25 -0.135 1 98.62 98 LEU A CA 1
ATOM 745 C C . LEU A 1 98 ? 0.489 6.555 -0.12 1 98.62 98 LEU A C 1
ATOM 747 O O . LEU A 1 98 ? 1.529 7.219 -0.107 1 98.62 98 LEU A O 1
ATOM 751 N N . LYS A 1 99 ? 0.498 5.215 -0.109 1 98.5 99 LYS A N 1
ATOM 752 C CA . LYS A 1 99 ? 1.746 4.461 -0.174 1 98.5 99 LYS A CA 1
ATOM 753 C C . LYS A 1 99 ? 2.557 4.844 -1.408 1 98.5 99 LYS A C 1
ATOM 755 O O . LYS A 1 99 ? 3.785 4.945 -1.344 1 98.5 99 LYS A O 1
ATOM 760 N N . ASN A 1 100 ? 1.867 5.004 -2.521 1 98.44 100 ASN A N 1
ATOM 761 C CA . ASN A 1 100 ? 2.48 5.422 -3.779 1 98.44 100 ASN A CA 1
ATOM 762 C C . ASN A 1 100 ? 3.166 6.781 -3.645 1 98.44 100 ASN A C 1
ATOM 764 O O . ASN A 1 100 ? 4.32 6.938 -4.047 1 98.44 100 ASN A O 1
ATOM 768 N N . ALA A 1 101 ? 2.438 7.703 -3.072 1 98.75 101 ALA A N 1
ATOM 769 C CA . ALA A 1 101 ? 2.957 9.055 -2.896 1 98.75 101 ALA A CA 1
ATOM 770 C C . ALA A 1 101 ? 4.227 9.047 -2.051 1 98.75 101 ALA A C 1
ATOM 772 O O . ALA A 1 101 ? 5.172 9.789 -2.334 1 98.75 101 ALA A O 1
ATOM 773 N N . ILE A 1 102 ? 4.27 8.219 -1.024 1 98.69 102 ILE A N 1
ATOM 774 C CA . ILE A 1 102 ? 5.438 8.125 -0.156 1 98.69 102 ILE A CA 1
ATOM 775 C C . ILE A 1 102 ? 6.598 7.484 -0.919 1 98.69 102 ILE A C 1
ATOM 777 O O . ILE A 1 102 ? 7.738 7.941 -0.824 1 98.69 102 ILE A O 1
ATOM 781 N N . ASP A 1 103 ? 6.363 6.48 -1.735 1 98.31 103 ASP A N 1
ATOM 782 C CA . ASP A 1 103 ? 7.387 5.715 -2.439 1 98.31 103 ASP A CA 1
ATOM 783 C C . ASP A 1 103 ? 8.078 6.566 -3.5 1 98.31 103 ASP A C 1
ATOM 785 O O . ASP A 1 103 ? 9.188 6.254 -3.93 1 98.31 103 ASP A O 1
ATOM 789 N N . TYR A 1 104 ? 7.465 7.617 -3.959 1 98.44 104 TYR A N 1
ATOM 790 C CA . TYR A 1 104 ? 8 8.453 -5.027 1 98.44 104 TYR A CA 1
ATOM 791 C C . TYR A 1 104 ? 9.258 9.188 -4.566 1 98.44 104 TYR A C 1
ATOM 793 O O . TYR A 1 104 ? 10.07 9.617 -5.387 1 98.44 104 TYR A O 1
ATOM 801 N N . LEU A 1 105 ? 9.359 9.383 -3.26 1 98.62 105 LEU A N 1
ATOM 802 C CA . LEU A 1 105 ? 10.406 10.258 -2.736 1 98.62 105 LEU A CA 1
ATOM 803 C C . LEU A 1 105 ? 11.242 9.531 -1.689 1 98.62 105 LEU A C 1
ATOM 805 O O . LEU A 1 105 ? 10.945 8.383 -1.333 1 98.62 105 LEU A O 1
ATOM 809 N N . TYR A 1 106 ? 12.312 10.195 -1.247 1 97.5 106 TYR A N 1
ATOM 810 C CA . TYR A 1 106 ? 13.18 9.625 -0.224 1 97.5 106 TYR A CA 1
ATOM 811 C C . TYR A 1 106 ? 13.766 10.719 0.665 1 97.5 106 TYR A C 1
ATOM 813 O O . TYR A 1 106 ? 13.281 10.953 1.773 1 97.5 106 TYR A O 1
ATOM 821 N N . ALA A 1 107 ? 14.664 11.555 0.133 1 96.62 107 ALA A N 1
ATOM 822 C CA . ALA A 1 107 ? 15.367 12.586 0.898 1 96.62 107 ALA A CA 1
ATOM 823 C C . ALA A 1 107 ? 14.391 13.617 1.45 1 96.62 107 ALA A C 1
ATOM 825 O O . ALA A 1 107 ? 14.594 14.156 2.543 1 96.62 107 ALA A O 1
ATOM 826 N N . GLU A 1 108 ? 13.289 13.875 0.709 1 98.12 108 GLU A N 1
ATOM 827 C CA . GLU A 1 108 ? 12.328 14.914 1.057 1 98.12 108 GLU A CA 1
ATOM 828 C C . GLU A 1 108 ? 11.633 14.602 2.379 1 98.12 108 GLU A C 1
ATOM 830 O O . GLU A 1 108 ? 11.203 15.516 3.086 1 98.12 108 GLU A O 1
ATOM 835 N N . TRP A 1 109 ? 11.594 13.289 2.766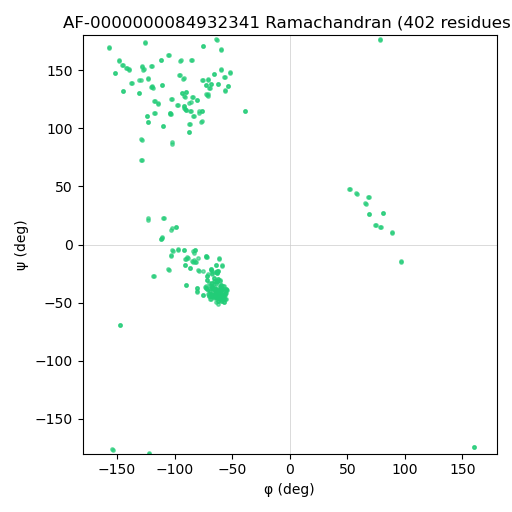 1 98.5 109 TRP A N 1
ATOM 836 C CA . TRP A 1 109 ? 10.906 12.844 3.971 1 98.5 109 TRP A CA 1
ATOM 837 C C . TRP A 1 109 ? 11.812 12.945 5.188 1 98.5 109 TRP A C 1
ATOM 839 O O . TRP A 1 109 ? 11.336 12.977 6.328 1 98.5 109 TRP A O 1
ATOM 849 N N . GLN A 1 110 ? 13.125 13 5.027 1 97.56 110 GLN A N 1
ATOM 850 C CA . GLN A 1 110 ? 14.094 12.648 6.055 1 97.56 110 GLN A CA 1
ATOM 851 C C . GLN A 1 110 ? 14.156 13.711 7.148 1 97.56 110 GLN A C 1
ATOM 853 O O . GLN A 1 110 ? 14.117 14.906 6.863 1 97.56 110 GLN A O 1
ATOM 858 N N . ASN A 1 111 ? 14.203 13.172 8.367 1 97.69 111 ASN A N 1
ATOM 859 C CA . ASN A 1 111 ? 14.445 13.969 9.562 1 97.69 111 ASN A CA 1
ATOM 860 C C . ASN A 1 111 ? 13.297 14.945 9.828 1 97.69 111 ASN A C 1
ATOM 862 O O . ASN A 1 111 ? 13.531 16.062 10.289 1 97.69 111 ASN A O 1
ATOM 866 N N . LYS A 1 112 ? 12.109 14.555 9.523 1 98.5 112 LYS A N 1
ATOM 867 C CA . LYS A 1 112 ? 10.891 15.312 9.805 1 98.5 112 LYS A CA 1
ATOM 868 C C . LYS A 1 112 ? 9.953 14.523 10.711 1 98.5 112 LYS A C 1
ATOM 870 O O . LYS A 1 112 ? 10.07 13.297 10.82 1 98.5 112 LYS A O 1
ATOM 875 N N . SER A 1 113 ? 9.117 15.18 11.461 1 98.56 113 SER A N 1
ATOM 876 C CA . SER A 1 113 ? 8.188 14.523 12.367 1 98.56 113 SER A CA 1
ATOM 877 C C . SER A 1 113 ? 6.824 14.328 11.719 1 98.56 113 SER A C 1
ATOM 879 O O . SER A 1 113 ? 6.504 14.969 10.719 1 98.56 113 SER A O 1
ATOM 881 N N . ALA A 1 114 ? 6.078 13.367 12.266 1 98.81 114 ALA A N 1
ATOM 882 C CA . ALA A 1 114 ? 4.77 13.109 11.68 1 98.81 114 ALA A CA 1
ATOM 883 C C . ALA A 1 114 ? 3.795 12.562 12.719 1 98.81 114 ALA A C 1
ATOM 885 O O . ALA A 1 114 ? 4.211 11.93 13.688 1 98.81 114 ALA A O 1
ATOM 886 N N . GLY A 1 115 ? 2.551 12.875 12.578 1 98.75 115 GLY A N 1
ATOM 887 C CA . GLY A 1 115 ? 1.425 12.242 13.25 1 98.75 115 GLY A CA 1
ATOM 888 C C . GLY A 1 115 ? 0.399 11.68 12.289 1 98.75 115 GLY A C 1
ATOM 889 O O . GLY A 1 115 ? 0.592 11.719 11.07 1 98.75 115 GLY A O 1
ATOM 890 N N . PHE A 1 116 ? -0.678 11.078 12.891 1 98.81 116 PHE A N 1
ATOM 891 C CA . PHE A 1 116 ? -1.641 10.367 12.062 1 98.81 116 PHE A CA 1
ATOM 892 C C . PHE A 1 116 ? -3.068 10.68 12.5 1 98.81 116 PHE A C 1
ATOM 894 O O . PHE A 1 116 ? -3.354 10.773 13.695 1 98.81 116 PHE A O 1
ATOM 901 N N . VAL A 1 117 ? -3.883 10.852 11.539 1 98.81 117 VAL A N 1
ATOM 902 C CA . VAL A 1 117 ? -5.332 10.828 11.703 1 98.81 117 VAL A CA 1
ATOM 903 C C . VAL A 1 117 ? -5.941 9.781 10.773 1 98.81 117 VAL A C 1
ATOM 905 O O . VAL A 1 117 ? -5.945 9.953 9.555 1 98.81 117 VAL A O 1
ATOM 908 N N . SER A 1 118 ? -6.441 8.734 11.352 1 98.75 118 SER A N 1
ATOM 909 C CA . SER A 1 118 ? -7.016 7.652 10.562 1 98.75 118 SER A CA 1
ATOM 910 C C . SER A 1 118 ? -8.523 7.566 10.758 1 98.75 118 SER A C 1
ATOM 912 O O . SER A 1 118 ? -9.07 8.133 11.703 1 98.75 118 SER A O 1
ATOM 914 N N . TYR A 1 119 ? -9.172 6.957 9.812 1 98 119 TYR A N 1
ATOM 915 C CA . TYR A 1 119 ? -10.602 6.695 9.961 1 98 119 TYR A CA 1
ATOM 916 C C . TYR A 1 119 ? -10.992 5.406 9.25 1 98 119 TYR A C 1
ATOM 918 O O . TYR A 1 119 ? -10.305 4.957 8.336 1 98 119 TYR A O 1
ATOM 926 N N . GLY A 1 120 ? -12.023 4.855 9.609 1 94.94 120 GLY A N 1
ATOM 927 C CA . GLY A 1 120 ? -12.586 3.605 9.133 1 94.94 120 GLY A CA 1
ATOM 928 C C . GLY A 1 120 ? -13.586 2.996 10.102 1 94.94 120 GLY A C 1
ATOM 929 O O . GLY A 1 120 ? -13.93 3.613 11.117 1 94.94 120 GLY A O 1
ATOM 930 N N . VAL A 1 121 ? -14.023 1.824 9.781 1 89.69 121 VAL A N 1
ATOM 931 C CA . VAL A 1 121 ? -15.039 1.158 10.602 1 89.69 121 VAL A CA 1
ATOM 932 C C . VAL A 1 121 ? -14.539 1.037 12.039 1 89.69 121 VAL A C 1
ATOM 934 O O . VAL A 1 121 ? -15.242 1.404 12.984 1 89.69 121 VAL A O 1
ATOM 937 N N . GLN A 1 122 ? -13.258 0.651 12.234 1 90 122 GLN A N 1
ATOM 938 C CA . GLN A 1 122 ? -12.672 0.53 13.57 1 90 122 GLN A CA 1
ATOM 939 C C . GLN A 1 122 ? -11.641 1.628 13.82 1 90 122 GLN A C 1
ATOM 941 O O . GLN A 1 122 ? -10.633 1.397 14.484 1 90 122 GLN A O 1
ATOM 946 N N . GLY A 1 123 ? -11.766 2.721 13.086 1 94.94 123 GLY A N 1
ATOM 947 C CA . GLY A 1 123 ? -10.906 3.863 13.328 1 94.94 123 GLY A CA 1
ATOM 948 C C . GLY A 1 123 ? -9.703 3.91 12.406 1 94.94 123 GLY A C 1
ATOM 949 O O . GLY A 1 123 ? -8.977 4.906 12.375 1 94.94 123 GLY A O 1
ATOM 950 N N . GLY A 1 124 ? -9.453 2.775 11.742 1 95.12 124 GLY A N 1
ATOM 951 C CA . GLY A 1 124 ? -8.414 2.785 10.727 1 95.12 124 GLY A CA 1
ATOM 952 C C . GLY A 1 124 ? -7.02 2.656 11.305 1 95.12 124 GLY A C 1
ATOM 953 O O . GLY A 1 124 ? -6.047 3.104 10.695 1 95.12 124 GLY A O 1
ATOM 954 N N . THR A 1 125 ? -6.84 2.025 12.484 1 94.94 125 THR A N 1
ATOM 955 C CA . THR A 1 125 ? -5.57 1.998 13.203 1 94.94 125 THR A CA 1
ATOM 956 C C . THR A 1 125 ? -4.57 1.09 12.492 1 94.94 125 THR A C 1
ATOM 958 O O . THR A 1 125 ? -3.359 1.298 12.586 1 94.94 125 THR A O 1
ATOM 961 N N . ARG A 1 126 ? -5.016 0.089 11.758 1 94.56 126 ARG A N 1
ATOM 962 C CA . ARG A 1 126 ? -4.094 -0.81 11.07 1 94.56 126 ARG A CA 1
ATOM 963 C C . ARG A 1 126 ? -3.357 -0.086 9.945 1 94.56 126 ARG A C 1
ATOM 965 O O . ARG A 1 126 ? -2.199 -0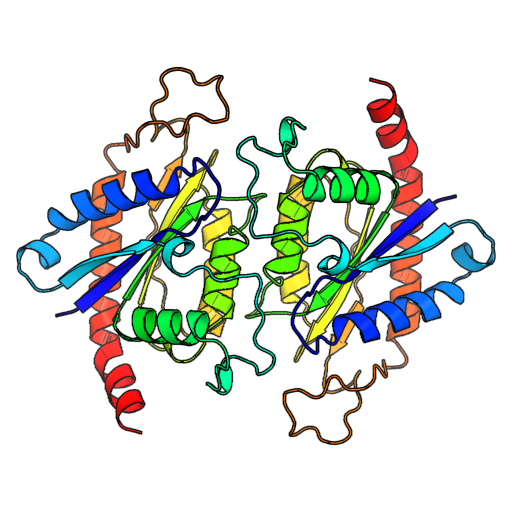.397 9.656 1 94.56 126 ARG A O 1
ATOM 972 N N . ALA A 1 127 ? -4.031 0.845 9.328 1 97.12 127 ALA A N 1
ATOM 973 C CA . ALA A 1 127 ? -3.357 1.672 8.336 1 97.12 127 ALA A CA 1
ATOM 974 C C . ALA A 1 127 ? -2.197 2.445 8.953 1 97.12 127 ALA A C 1
ATOM 976 O O . ALA A 1 127 ? -1.126 2.559 8.352 1 97.12 127 ALA A O 1
ATOM 977 N N . ILE A 1 128 ? -2.361 2.965 10.18 1 96.88 128 ILE A N 1
ATOM 978 C CA . ILE A 1 128 ? -1.312 3.701 10.883 1 96.88 128 ILE A CA 1
ATOM 979 C C . ILE A 1 128 ? -0.129 2.775 11.156 1 96.88 128 ILE A C 1
ATOM 981 O O . ILE A 1 128 ? 1.023 3.143 10.914 1 96.88 128 ILE A O 1
ATOM 985 N N . ASP A 1 129 ? -0.442 1.607 11.586 1 95.19 129 ASP A N 1
ATOM 986 C CA . ASP A 1 129 ? 0.615 0.652 11.906 1 95.19 129 ASP A CA 1
ATOM 987 C C . ASP A 1 129 ? 1.467 0.346 10.68 1 95.19 129 ASP A C 1
ATOM 989 O O . ASP A 1 129 ? 2.693 0.279 10.766 1 95.19 129 ASP A O 1
ATOM 993 N N . HIS A 1 130 ? 0.843 0.138 9.594 1 95.62 130 HIS A N 1
ATOM 994 C CA . HIS A 1 130 ? 1.571 -0.126 8.359 1 95.62 130 HIS A CA 1
ATOM 995 C C . HIS A 1 130 ? 2.385 1.09 7.926 1 95.62 130 HIS A C 1
ATOM 997 O O . HIS A 1 130 ? 3.539 0.956 7.516 1 95.62 130 HIS A O 1
ATOM 1003 N N . LEU A 1 131 ? 1.839 2.256 8.094 1 96.19 131 LEU A N 1
ATOM 1004 C CA . LEU A 1 131 ? 2.525 3.484 7.711 1 96.19 131 LEU A CA 1
ATOM 1005 C C . LEU A 1 131 ? 3.773 3.699 8.555 1 96.19 131 LEU A C 1
ATOM 1007 O O . LEU A 1 131 ? 4.793 4.18 8.062 1 96.19 131 LEU A O 1
ATOM 1011 N N . ARG A 1 132 ? 3.674 3.367 9.812 1 95.94 132 ARG A N 1
ATOM 1012 C CA . ARG A 1 132 ? 4.812 3.57 10.703 1 95.94 132 ARG A CA 1
ATOM 1013 C C . ARG A 1 132 ? 6.031 2.787 10.219 1 95.94 132 ARG A C 1
ATOM 1015 O O . ARG A 1 132 ? 7.156 3.289 10.266 1 95.94 132 ARG A O 1
ATOM 1022 N N . VAL A 1 133 ? 5.793 1.617 9.703 1 94.69 133 VAL A N 1
ATOM 1023 C CA . VAL A 1 133 ? 6.887 0.785 9.211 1 94.69 133 VAL A CA 1
ATOM 1024 C C . VAL A 1 133 ? 7.469 1.403 7.941 1 94.69 133 VAL A C 1
ATOM 1026 O O . VAL A 1 133 ? 8.688 1.509 7.801 1 94.69 133 VAL A O 1
ATOM 1029 N N . THR A 1 134 ? 6.648 1.849 7.035 1 96.75 134 THR A N 1
ATOM 1030 C CA . THR A 1 134 ? 7.07 2.492 5.793 1 96.75 134 THR A CA 1
ATOM 1031 C C . THR A 1 134 ? 7.852 3.768 6.086 1 96.75 134 THR A C 1
ATOM 1033 O O . THR A 1 134 ? 8.922 3.992 5.512 1 96.75 134 THR A O 1
ATOM 1036 N N . LEU A 1 135 ? 7.363 4.559 7.059 1 97.5 135 LEU A N 1
ATOM 1037 C CA . LEU A 1 135 ? 7.961 5.859 7.352 1 97.5 135 LEU A CA 1
ATOM 1038 C C . LEU A 1 135 ? 9.312 5.691 8.039 1 97.5 135 LEU A C 1
ATOM 1040 O O . LEU A 1 135 ? 10.195 6.535 7.879 1 97.5 135 LEU A O 1
ATOM 1044 N N . ALA A 1 136 ? 9.469 4.609 8.797 1 94.62 136 ALA A N 1
ATOM 1045 C CA . ALA A 1 136 ? 10.766 4.316 9.406 1 94.62 136 ALA A CA 1
ATOM 1046 C C . ALA A 1 136 ? 11.852 4.195 8.336 1 94.62 136 ALA A C 1
ATOM 1048 O O . ALA A 1 136 ? 12.984 4.625 8.547 1 94.62 136 ALA A O 1
ATOM 1049 N N . GLU A 1 137 ? 11.508 3.654 7.199 1 94.38 137 GLU A N 1
ATOM 1050 C CA . GLU A 1 137 ? 12.477 3.455 6.117 1 94.38 137 GLU A CA 1
ATOM 1051 C C . GLU A 1 137 ? 12.961 4.789 5.566 1 94.38 137 GLU A C 1
ATOM 1053 O O . GLU A 1 137 ? 14.141 4.93 5.219 1 94.38 137 GLU A O 1
ATOM 1058 N N . VAL A 1 138 ? 12.062 5.73 5.48 1 96.38 138 VAL A N 1
ATOM 1059 C CA . VAL A 1 138 ? 12.43 6.996 4.855 1 96.38 138 VAL A CA 1
ATOM 1060 C C . VAL A 1 138 ? 12.766 8.023 5.934 1 96.38 138 VAL A C 1
ATOM 1062 O O . VAL A 1 138 ? 12.758 9.234 5.672 1 96.38 138 VAL A O 1
ATOM 1065 N N . LYS A 1 139 ? 12.984 7.633 7.18 1 96.62 139 LYS A N 1
ATOM 1066 C CA . LYS A 1 139 ? 13.562 8.383 8.297 1 96.62 139 LYS A CA 1
ATOM 1067 C C . LYS A 1 139 ? 12.625 9.5 8.75 1 96.62 139 LYS A C 1
ATOM 1069 O O . LYS A 1 139 ? 13.062 10.625 8.992 1 96.62 139 LYS A O 1
ATOM 1074 N N . VAL A 1 140 ? 11.297 9.172 8.797 1 98.12 140 VAL A N 1
ATOM 1075 C CA . VAL A 1 140 ? 10.336 10.078 9.414 1 98.12 140 VAL A CA 1
ATOM 1076 C C . VAL A 1 140 ? 10.125 9.695 10.883 1 98.12 140 VAL A C 1
ATOM 1078 O O . VAL A 1 140 ? 9.953 8.516 11.203 1 98.12 140 VAL A O 1
ATOM 1081 N N . ALA A 1 141 ? 10.211 10.609 11.758 1 96.75 141 ALA A N 1
ATOM 1082 C CA . ALA A 1 141 ? 9.977 10.391 13.188 1 96.75 141 ALA A CA 1
ATOM 1083 C C . ALA A 1 141 ? 8.5 10.547 13.531 1 96.75 141 ALA A C 1
ATOM 1085 O O . ALA A 1 141 ? 8.023 11.664 13.766 1 96.75 141 ALA A O 1
ATOM 1086 N N . ASP A 1 142 ? 7.797 9.469 13.602 1 96.44 142 ASP A N 1
ATOM 1087 C CA . ASP A 1 142 ? 6.371 9.617 13.875 1 96.44 142 ASP A CA 1
ATOM 1088 C C . ASP A 1 142 ? 6.094 9.531 15.375 1 96.44 142 ASP A C 1
ATOM 1090 O O . ASP A 1 142 ? 6.738 8.758 16.094 1 96.44 142 ASP A O 1
ATOM 1094 N N . VAL A 1 143 ? 5.199 10.281 15.859 1 97.75 143 VAL A N 1
ATOM 1095 C CA . VAL A 1 143 ? 4.902 10.438 17.281 1 97.75 143 VAL A CA 1
ATOM 1096 C C . VAL A 1 143 ? 3.947 9.336 17.734 1 97.75 143 VAL A C 1
ATOM 1098 O O . VAL A 1 143 ? 3.242 8.742 16.922 1 97.75 143 VAL A O 1
ATOM 1101 N N . PRO A 1 144 ? 3.93 9.07 19.031 1 95.25 144 PRO A N 1
ATOM 1102 C CA . PRO A 1 144 ? 3.084 7.973 19.5 1 95.25 144 PRO A CA 1
ATOM 1103 C C . PRO A 1 144 ? 1.597 8.312 19.469 1 95.25 144 PRO A C 1
ATOM 1105 O O . PRO A 1 144 ? 0.769 7.449 19.172 1 95.25 144 PRO A O 1
ATOM 1108 N N . THR A 1 145 ? 1.252 9.508 19.75 1 97.19 145 THR A N 1
ATOM 1109 C CA . THR A 1 145 ? -0.155 9.898 19.766 1 97.19 145 THR A CA 1
ATOM 1110 C C . THR A 1 145 ? -0.721 9.906 18.344 1 97.19 145 THR A C 1
ATOM 1112 O O . THR A 1 145 ? -0.068 10.383 17.422 1 97.19 145 THR A O 1
ATOM 1115 N N . ALA A 1 146 ? -1.882 9.344 18.172 1 98.31 146 ALA A N 1
ATOM 1116 C CA . ALA A 1 146 ? -2.617 9.344 16.906 1 98.31 146 ALA A CA 1
ATOM 1117 C C . ALA A 1 146 ? -4.117 9.508 17.156 1 98.31 146 ALA A C 1
ATOM 1119 O O . ALA A 1 146 ? -4.617 9.203 18.234 1 98.31 146 ALA A O 1
ATOM 1120 N N . VAL A 1 147 ? -4.758 10.062 16.219 1 98.56 147 VAL A N 1
ATOM 1121 C CA . VAL A 1 147 ? -6.211 10.195 16.266 1 98.56 147 VAL A CA 1
ATOM 1122 C C . VAL A 1 147 ? -6.859 9.148 15.359 1 98.56 147 VAL A C 1
ATOM 1124 O O . VAL A 1 147 ? -6.492 9.008 14.195 1 98.56 147 VAL A O 1
ATOM 1127 N N . SER A 1 148 ? -7.703 8.406 15.875 1 98.25 148 SER A N 1
ATOM 1128 C CA . SER A 1 148 ? -8.477 7.406 15.141 1 98.25 148 SER A CA 1
ATOM 1129 C C . SER A 1 148 ? -9.969 7.719 15.188 1 98.25 148 SER A C 1
ATOM 1131 O O . SER A 1 148 ? -10.555 7.828 16.266 1 98.25 148 SER A O 1
ATOM 1133 N N . LEU A 1 149 ? -10.609 7.859 14.008 1 98.12 149 LEU A N 1
ATOM 1134 C CA . LEU A 1 149 ? -12.008 8.242 13.922 1 98.12 149 LEU A CA 1
ATOM 1135 C C . LEU A 1 149 ? -12.867 7.07 13.445 1 98.12 149 LEU A C 1
ATOM 1137 O O . LEU A 1 149 ? -12.922 6.781 12.25 1 98.12 149 LEU A O 1
ATOM 1141 N N . PRO A 1 150 ? -13.547 6.441 14.359 1 96.25 150 PRO A N 1
ATOM 1142 C CA . PRO A 1 150 ? -14.484 5.41 13.914 1 96.25 150 PRO A CA 1
ATOM 1143 C C . PRO A 1 150 ? -15.672 5.984 13.148 1 96.25 150 PRO A C 1
ATOM 1145 O O . PRO A 1 150 ? -16.281 6.969 13.578 1 96.25 150 PRO A O 1
ATOM 1148 N N . VAL A 1 151 ? -16.062 5.359 12.094 1 92.38 151 VAL A N 1
ATOM 1149 C CA . VAL A 1 151 ? -17.078 5.887 11.195 1 92.38 151 VAL A CA 1
ATOM 1150 C C . VAL A 1 151 ? -18.422 5.969 11.914 1 92.38 151 VAL A C 1
ATOM 1152 O O . VAL A 1 151 ? -19.188 6.918 11.711 1 92.38 151 VAL A O 1
ATOM 1155 N N . PHE A 1 152 ? -18.719 5.086 12.852 1 90.44 152 PHE A N 1
ATOM 1156 C CA . PHE A 1 152 ? -20.031 5.012 13.461 1 90.44 152 PHE A CA 1
ATOM 1157 C C . PHE A 1 152 ? -20.156 6.016 14.609 1 90.44 152 PHE A C 1
ATOM 1159 O O . PHE A 1 152 ? -21.266 6.348 15.031 1 90.44 152 PHE A O 1
ATOM 1166 N N . THR A 1 153 ? -19.078 6.531 15.055 1 93.75 153 THR A N 1
ATOM 1167 C CA . THR A 1 153 ? -19.172 7.422 16.203 1 93.75 153 THR A CA 1
ATOM 1168 C C . THR A 1 153 ? -18.688 8.82 15.844 1 93.75 153 THR A C 1
ATOM 1170 O O . THR A 1 153 ? -19.156 9.812 16.422 1 93.75 153 THR A O 1
ATOM 1173 N N . ASP A 1 154 ? -17.828 8.859 14.898 1 97.31 154 ASP A N 1
ATOM 1174 C CA . ASP A 1 154 ? -17.188 10.148 14.641 1 97.31 154 ASP A CA 1
ATOM 1175 C C . ASP A 1 154 ? -17.641 10.734 13.305 1 97.31 154 ASP A C 1
ATOM 1177 O O . ASP A 1 154 ? -17.078 11.719 12.828 1 97.31 154 ASP A O 1
ATOM 1181 N N . PHE A 1 155 ? -18.609 10.055 12.656 1 96.31 155 PHE A N 1
ATOM 1182 C CA . PHE A 1 155 ? -19.234 10.57 11.445 1 96.31 155 PHE A CA 1
ATOM 1183 C C . PHE A 1 155 ? -20.75 10.555 11.578 1 96.31 155 PHE A C 1
ATOM 1185 O O . PHE A 1 155 ? -21.312 9.719 12.297 1 96.31 155 PHE A O 1
ATOM 1192 N N . THR A 1 156 ? -21.406 11.445 10.875 1 96.19 156 THR A N 1
ATOM 1193 C CA . THR A 1 156 ? -22.859 11.453 10.734 1 96.19 156 THR A CA 1
ATOM 1194 C C . THR A 1 156 ? -23.266 11.305 9.266 1 96.19 156 THR A C 1
ATOM 1196 O O . THR A 1 156 ? -22.641 11.898 8.383 1 96.19 156 THR A O 1
ATOM 1199 N N . PHE A 1 157 ? -24.203 10.508 9.086 1 94.25 157 PHE A N 1
ATOM 1200 C CA . PHE A 1 157 ? -24.688 10.227 7.742 1 94.25 157 PHE A CA 1
ATOM 1201 C C . PHE A 1 157 ? -26.188 10.523 7.637 1 94.25 157 PHE A C 1
ATOM 1203 O O . PHE A 1 157 ? -26.938 10.305 8.586 1 94.25 157 PHE A O 1
ATOM 1210 N N . GLU A 1 158 ? -26.594 11.039 6.508 1 93.75 158 GLU A N 1
ATOM 1211 C CA . GLU A 1 158 ? -28.016 11.203 6.23 1 93.75 158 GLU A CA 1
ATOM 1212 C C . GLU A 1 158 ? -28.672 9.867 5.887 1 93.75 158 GLU A C 1
ATOM 1214 O O . GLU A 1 158 ? -29.781 9.578 6.34 1 93.75 158 GLU A O 1
ATOM 1219 N N . ASN A 1 159 ? -27.969 9.109 5.066 1 92.31 159 ASN A N 1
ATOM 1220 C CA . ASN A 1 159 ? -28.391 7.766 4.684 1 92.31 159 ASN A CA 1
ATOM 1221 C C . ASN A 1 159 ? -27.266 6.75 4.891 1 92.31 159 ASN A C 1
ATOM 1223 O O . ASN A 1 159 ? -26.516 6.445 3.959 1 92.31 159 ASN A O 1
ATOM 1227 N N . PRO A 1 160 ? -27.234 6.184 6.012 1 83.94 160 PRO A N 1
ATOM 1228 C CA . PRO A 1 160 ? -26.141 5.262 6.336 1 83.94 160 PRO A CA 1
ATOM 1229 C C . PRO A 1 160 ? -26.094 4.055 5.402 1 83.94 160 PRO A C 1
ATOM 1231 O O . PRO A 1 160 ? -25.094 3.336 5.371 1 83.94 160 PRO A O 1
ATOM 1234 N N . MET A 1 161 ? -27.172 3.912 4.652 1 86.5 161 MET A N 1
ATOM 1235 C CA . MET A 1 161 ? -27.219 2.752 3.766 1 86.5 161 MET A CA 1
ATOM 1236 C C . MET A 1 161 ? -26.578 3.072 2.418 1 86.5 161 MET A C 1
ATOM 1238 O O . MET A 1 161 ? -26.328 2.17 1.617 1 86.5 161 MET A O 1
ATOM 1242 N N . ASP A 1 162 ? -26.312 4.336 2.164 1 89.5 162 ASP A N 1
ATOM 1243 C CA . ASP A 1 162 ? -25.641 4.746 0.934 1 89.5 162 ASP A CA 1
ATOM 1244 C C . ASP A 1 162 ? -24.125 4.598 1.057 1 89.5 162 ASP A C 1
ATOM 1246 O O . ASP A 1 162 ? -23.484 5.383 1.748 1 89.5 162 ASP A O 1
ATOM 1250 N N . PRO A 1 163 ? -23.594 3.701 0.374 1 86.19 163 PRO A N 1
ATOM 1251 C CA . PRO A 1 163 ? -22.156 3.439 0.535 1 86.19 163 PRO A CA 1
ATOM 1252 C C . PRO A 1 163 ? -21.281 4.531 -0.081 1 86.19 163 PRO A C 1
ATOM 1254 O O . PRO A 1 163 ? -20.078 4.555 0.141 1 86.19 163 PRO A O 1
ATOM 1257 N N . THR A 1 164 ? -21.828 5.418 -0.809 1 89.31 164 THR A N 1
ATOM 1258 C CA . THR A 1 164 ? -21.062 6.445 -1.493 1 89.31 164 THR A CA 1
ATOM 1259 C C . THR A 1 164 ? -21.156 7.777 -0.75 1 89.31 164 THR A C 1
ATOM 1261 O O . THR A 1 164 ? -20.469 8.742 -1.1 1 89.31 164 THR A O 1
ATOM 1264 N N . GLU A 1 165 ? -21.984 7.75 0.281 1 91.38 165 GLU A N 1
ATOM 1265 C CA . GLU A 1 165 ? -22.109 8.992 1.035 1 91.38 165 GLU A CA 1
ATOM 1266 C C . GLU A 1 165 ? -20.828 9.281 1.833 1 91.38 165 GLU A C 1
ATOM 1268 O O . GLU A 1 165 ? -20.328 8.414 2.547 1 91.38 165 GLU A O 1
ATOM 1273 N N . THR A 1 166 ? -20.312 10.375 1.735 1 90.56 166 THR A N 1
ATOM 1274 C CA . THR A 1 166 ? -19.094 10.773 2.432 1 90.56 166 THR A CA 1
ATOM 1275 C C . THR A 1 166 ? -19.359 10.992 3.916 1 90.56 166 THR A C 1
ATOM 1277 O O . THR A 1 166 ? -18.547 10.609 4.766 1 90.56 166 THR A O 1
ATOM 1280 N N . GLY A 1 167 ? -20.562 11.57 4.168 1 92.12 167 GLY A N 1
ATOM 1281 C CA . GLY A 1 167 ? -20.891 11.906 5.543 1 92.12 167 GLY A CA 1
ATOM 1282 C C . GLY A 1 167 ? -20.219 13.18 6.031 1 92.12 167 GLY A C 1
ATOM 1283 O O . GLY A 1 167 ? -19.516 13.844 5.27 1 92.12 167 GLY A O 1
ATOM 1284 N N . ARG A 1 168 ? -20.594 13.531 7.285 1 96 168 ARG A N 1
ATOM 1285 C CA . ARG A 1 168 ? -19.984 14.672 7.965 1 96 168 ARG A CA 1
ATOM 1286 C C . ARG A 1 168 ? -19.125 14.203 9.133 1 96 168 ARG A C 1
ATOM 1288 O O . ARG A 1 168 ? -19.5 13.305 9.875 1 96 168 ARG A O 1
ATOM 1295 N N . VAL A 1 169 ? -17.953 14.828 9.258 1 97.69 169 VAL A N 1
ATOM 1296 C CA . VAL A 1 169 ? -17.062 14.508 10.367 1 97.69 169 VAL A CA 1
ATOM 1297 C C . VAL A 1 169 ? -17.578 15.148 11.648 1 97.69 169 VAL A C 1
ATOM 1299 O O . VAL A 1 169 ? -17.672 16.375 11.742 1 97.69 169 VAL A O 1
ATOM 1302 N N . THR A 1 170 ? -17.969 14.352 12.594 1 97.5 170 THR A N 1
ATOM 1303 C CA . THR A 1 170 ? -18.469 14.773 13.891 1 97.5 170 THR A CA 1
ATOM 1304 C C . THR A 1 170 ? -17.734 14.055 15.016 1 97.5 170 THR A C 1
ATOM 1306 O O . THR A 1 170 ? -18.328 13.219 15.711 1 97.5 170 THR A O 1
ATOM 1309 N N . PRO A 1 171 ? -16.547 14.43 15.219 1 97.69 171 PRO A N 1
ATOM 1310 C CA . PRO A 1 171 ? -15.719 13.688 16.172 1 97.69 171 PRO A CA 1
ATOM 1311 C C . PRO A 1 171 ? -16.234 13.789 17.609 1 97.69 171 PRO A C 1
ATOM 1313 O O . PRO A 1 171 ? -16.766 14.828 18 1 97.69 171 PRO A O 1
ATOM 1316 N N . GLY A 1 172 ? -16.062 12.758 18.359 1 96.44 172 GLY A N 1
ATOM 1317 C CA . GLY A 1 172 ? -16.344 12.805 19.781 1 96.44 172 GLY A CA 1
ATOM 1318 C C . GLY A 1 172 ? -15.516 13.836 20.531 1 96.44 172 GLY A C 1
ATOM 1319 O O . GLY A 1 172 ? -14.531 14.352 20 1 96.44 172 GLY A O 1
ATOM 1320 N N . PRO A 1 173 ? -15.891 14.102 21.766 1 96.25 173 PRO A N 1
ATOM 1321 C CA . PRO A 1 173 ? -15.273 15.211 22.484 1 96.25 173 PRO A CA 1
ATOM 1322 C C . PRO A 1 173 ? -13.805 14.969 22.812 1 96.25 173 PRO A C 1
ATOM 1324 O O . PRO A 1 173 ? -13.047 15.922 23.016 1 96.25 173 PRO A O 1
ATOM 1327 N N . HIS A 1 174 ? -13.383 13.727 22.828 1 96.56 174 HIS A N 1
ATOM 1328 C CA . HIS A 1 174 ? -12 13.43 23.188 1 96.56 174 HIS A CA 1
ATOM 1329 C C . HIS A 1 174 ? -11.062 13.609 22 1 96.56 174 HIS A C 1
ATOM 1331 O O . HIS A 1 174 ? -9.844 13.656 22.172 1 96.56 174 HIS A O 1
ATOM 1337 N N . GLN A 1 175 ? -11.555 13.695 20.797 1 98.19 175 GLN A N 1
ATOM 1338 C CA . GLN A 1 175 ? -10.727 13.664 19.594 1 98.19 175 GLN A CA 1
ATOM 1339 C C . GLN A 1 175 ? -9.906 14.938 19.453 1 98.19 175 GLN A C 1
ATOM 1341 O O . GLN A 1 175 ? -8.711 14.883 19.141 1 98.19 175 GLN A O 1
ATOM 1346 N N . GLU A 1 176 ? -10.492 16.109 19.719 1 98.06 176 GLU A N 1
ATOM 1347 C CA . GLU A 1 176 ? -9.758 17.359 19.547 1 98.06 176 GLU A CA 1
ATOM 1348 C C . GLU A 1 176 ? -8.625 17.469 20.547 1 98.06 176 GLU A C 1
ATOM 1350 O O . GLU A 1 176 ? -7.492 17.797 20.188 1 98.06 176 GLU A O 1
ATOM 1355 N N . PRO A 1 177 ? -8.836 17.156 21.859 1 98.19 177 PRO A N 1
ATOM 1356 C CA . PRO A 1 177 ? -7.699 17.156 22.781 1 98.19 177 PRO A CA 1
ATOM 1357 C C . PRO A 1 177 ? -6.594 16.188 22.359 1 98.19 177 PRO A C 1
ATOM 1359 O O . PRO A 1 177 ? -5.41 16.484 22.531 1 98.19 177 PRO A O 1
ATOM 1362 N N . THR A 1 178 ? -6.969 15.047 21.859 1 98.56 178 THR A N 1
ATOM 1363 C CA . THR A 1 178 ? -5.98 14.094 21.375 1 98.56 178 THR A CA 1
ATOM 1364 C C . THR A 1 178 ? -5.191 14.688 20.203 1 98.56 178 THR A C 1
ATOM 1366 O O . THR A 1 178 ? -3.969 14.547 20.141 1 98.56 178 THR A O 1
ATOM 1369 N N . LEU A 1 179 ? -5.887 15.336 19.297 1 98.75 179 LEU A N 1
ATOM 1370 C CA . LEU A 1 179 ? -5.25 16 18.172 1 98.75 179 LEU A CA 1
ATOM 1371 C C . LEU A 1 179 ? -4.27 17.078 18.656 1 98.75 179 LEU A C 1
ATOM 1373 O O . LEU A 1 179 ? -3.174 17.203 18.109 1 98.75 179 LEU A O 1
ATOM 1377 N N . PHE A 1 180 ? -4.645 17.812 19.688 1 98.75 180 PHE A N 1
ATOM 1378 C CA . PHE A 1 180 ? -3.779 18.859 20.234 1 98.75 180 PHE A CA 1
ATOM 1379 C C . PHE A 1 180 ? -2.502 18.25 20.797 1 98.75 180 PHE A C 1
ATOM 1381 O O . PHE A 1 180 ? -1.406 18.766 20.562 1 98.75 180 PHE A O 1
ATOM 1388 N N . LYS A 1 181 ? -2.721 17.188 21.516 1 98.5 181 LYS A N 1
ATOM 1389 C CA . LYS A 1 181 ? -1.552 16.5 22.031 1 98.5 181 LYS A CA 1
ATOM 1390 C C . LYS A 1 181 ? -0.632 16.031 20.906 1 98.5 181 LYS A C 1
ATOM 1392 O O . LYS A 1 181 ? 0.591 16.141 21.016 1 98.5 181 LYS A O 1
ATOM 1397 N N . MET A 1 182 ? -1.199 15.5 19.875 1 98.69 182 MET A N 1
ATOM 1398 C CA . MET A 1 182 ? -0.434 15.062 18.703 1 98.69 182 MET A CA 1
ATOM 1399 C C . MET A 1 182 ? 0.349 16.219 18.109 1 98.69 182 MET A C 1
ATOM 1401 O O . MET A 1 182 ? 1.526 16.078 17.766 1 98.69 182 MET A O 1
ATOM 1405 N N . PHE A 1 183 ? -0.312 17.375 17.969 1 98.62 183 PHE A N 1
ATOM 1406 C CA . PHE A 1 183 ? 0.36 18.547 17.438 1 98.62 183 PHE A CA 1
ATOM 1407 C C . PHE A 1 183 ? 1.503 18.984 18.344 1 98.62 183 PHE A C 1
ATOM 1409 O O . PHE A 1 183 ? 2.564 19.391 17.859 1 98.62 183 PHE A O 1
ATOM 1416 N N . ASP A 1 184 ? 1.285 18.938 19.656 1 98.5 184 ASP A N 1
ATOM 1417 C CA . ASP A 1 184 ? 2.363 19.266 20.594 1 98.5 184 ASP A CA 1
ATOM 1418 C C . ASP A 1 184 ? 3.594 18.391 20.328 1 98.5 184 ASP A C 1
ATOM 1420 O O . ASP A 1 184 ? 4.715 18.906 20.25 1 98.5 184 ASP A O 1
ATOM 1424 N N . GLU A 1 185 ? 3.369 17.156 20.188 1 98.56 185 GLU A N 1
ATOM 1425 C CA . GLU A 1 185 ? 4.461 16.219 19.969 1 98.56 185 GLU A CA 1
ATOM 1426 C C . GLU A 1 185 ? 5.137 16.453 18.609 1 98.56 185 GLU A C 1
ATOM 1428 O O . GLU A 1 185 ? 6.367 16.453 18.516 1 98.56 185 GLU A O 1
ATOM 1433 N N . ILE A 1 186 ? 4.293 16.672 17.562 1 98.62 186 ILE A N 1
ATOM 1434 C CA . ILE A 1 186 ? 4.812 16.891 16.219 1 98.62 186 ILE A CA 1
ATOM 1435 C C . ILE A 1 186 ? 5.707 18.125 16.203 1 98.62 186 ILE A C 1
ATOM 1437 O O . ILE A 1 186 ? 6.824 18.094 15.688 1 98.62 186 ILE A O 1
ATOM 1441 N N . ILE A 1 187 ? 5.258 19.188 16.797 1 98.19 187 ILE A N 1
ATOM 1442 C CA . ILE A 1 187 ? 5.977 20.469 16.781 1 98.19 187 ILE A CA 1
ATOM 1443 C C . ILE A 1 187 ? 7.262 20.328 17.594 1 98.19 187 ILE A C 1
ATOM 1445 O O . ILE A 1 187 ? 8.328 20.781 17.172 1 98.19 187 ILE A O 1
ATOM 1449 N N . ALA A 1 188 ? 7.203 19.672 18.766 1 97.56 188 ALA A N 1
ATOM 1450 C CA . ALA A 1 188 ? 8.383 19.469 19.609 1 97.56 188 ALA A CA 1
ATOM 1451 C C . ALA A 1 188 ? 9.461 18.688 18.844 1 97.56 188 ALA A C 1
ATOM 1453 O O . ALA A 1 188 ? 10.633 19.062 18.859 1 97.56 188 ALA A O 1
ATOM 1454 N N . TRP A 1 189 ? 9.039 17.609 18.188 1 97.94 189 TRP A N 1
ATOM 1455 C CA . TRP A 1 189 ? 10 16.766 17.469 1 97.94 189 TRP A CA 1
ATOM 1456 C C . TRP A 1 189 ? 10.516 17.484 16.234 1 97.94 189 TRP A C 1
ATOM 1458 O O . TRP A 1 189 ? 11.688 17.328 15.859 1 97.94 189 TRP A O 1
ATOM 1468 N N . ALA A 1 190 ? 9.625 18.219 15.531 1 97.94 190 ALA A N 1
ATOM 1469 C CA . ALA A 1 190 ? 10.07 18.984 14.375 1 97.94 190 ALA A CA 1
ATOM 1470 C C . ALA A 1 190 ? 11.164 19.969 14.766 1 97.94 190 ALA A C 1
ATOM 1472 O O . ALA A 1 190 ? 12.164 20.125 14.055 1 97.94 190 ALA A O 1
ATOM 1473 N N . GLU A 1 191 ? 10.953 20.625 15.867 1 97.06 191 GLU A N 1
ATOM 1474 C CA . GLU A 1 191 ? 11.945 21.578 16.359 1 97.06 191 GLU A CA 1
ATOM 1475 C C . GLU A 1 191 ? 13.25 20.875 16.719 1 97.06 191 GLU A C 1
ATOM 1477 O O . GLU A 1 191 ? 14.336 21.359 16.391 1 97.06 191 GLU A O 1
ATOM 1482 N N . ALA A 1 192 ? 13.172 19.781 17.375 1 96.5 192 ALA A N 1
ATOM 1483 C CA . ALA A 1 192 ? 14.352 19.031 17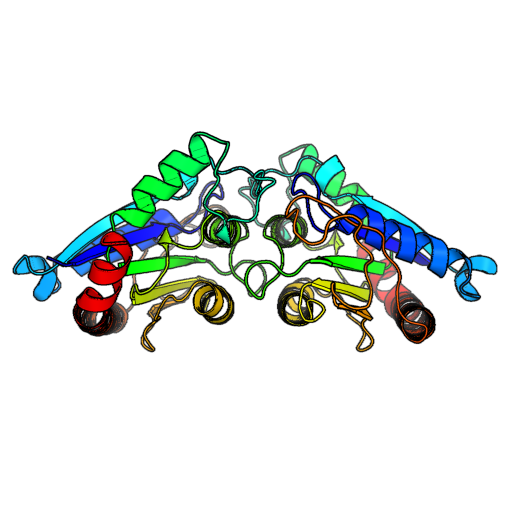.797 1 96.5 192 ALA A CA 1
ATOM 1484 C C . ALA A 1 192 ? 15.148 18.562 16.578 1 96.5 192 ALA A C 1
ATOM 1486 O O . ALA A 1 192 ? 16.375 18.438 16.641 1 96.5 192 ALA A O 1
ATOM 1487 N N . LEU A 1 193 ? 14.5 18.312 15.453 1 97.19 193 LEU A N 1
ATOM 1488 C CA . LEU A 1 193 ? 15.133 17.719 14.281 1 97.19 193 LEU A CA 1
ATOM 1489 C C . LEU A 1 193 ? 15.664 18.812 13.344 1 97.19 193 LEU A C 1
ATOM 1491 O O . LEU A 1 193 ? 16.328 18.5 12.344 1 97.19 193 LEU A O 1
ATOM 1495 N N . LYS A 1 194 ? 15.391 20.047 13.664 1 96.19 194 LYS A N 1
ATOM 1496 C CA . LYS A 1 194 ? 15.75 21.172 12.812 1 96.19 194 LYS A CA 1
ATOM 1497 C C . LYS A 1 194 ? 17.25 21.188 12.508 1 96.19 194 LYS A C 1
ATOM 1499 O O . LYS A 1 194 ? 17.656 21.391 11.367 1 96.19 194 LYS A O 1
ATOM 1504 N N . PRO A 1 195 ? 18.156 20.875 13.469 1 94.88 195 PRO A N 1
ATOM 1505 C CA . PRO A 1 195 ? 19.594 20.906 13.156 1 94.88 195 PRO A CA 1
ATOM 1506 C C . PRO A 1 195 ? 19.984 19.844 12.133 1 94.88 195 PRO A C 1
ATOM 1508 O O . PRO A 1 195 ? 20.891 20.062 11.32 1 94.88 195 PRO A O 1
ATOM 1511 N N . LEU A 1 196 ? 19.375 18.75 12.148 1 93.88 196 LEU A N 1
ATOM 1512 C CA . LEU A 1 196 ? 19.656 17.703 11.188 1 93.88 196 LEU A CA 1
ATOM 1513 C C . LEU A 1 196 ? 19.219 18.109 9.781 1 93.88 196 LEU A C 1
ATOM 1515 O O . LEU A 1 196 ? 19.938 17.859 8.812 1 93.88 196 LEU A O 1
ATOM 1519 N N . ARG A 1 197 ? 18.016 18.719 9.695 1 93.94 197 ARG A N 1
ATOM 1520 C CA . ARG A 1 197 ? 17.516 19.172 8.391 1 93.94 197 ARG A CA 1
ATOM 1521 C C . ARG A 1 197 ? 18.406 20.266 7.82 1 93.94 197 ARG A C 1
ATOM 1523 O O . ARG A 1 197 ? 18.656 20.297 6.617 1 93.94 197 ARG A O 1
ATOM 1530 N N . ALA A 1 198 ? 18.891 21.141 8.688 1 92.19 198 ALA A N 1
ATOM 1531 C CA . ALA A 1 198 ? 19.766 22.234 8.266 1 92.19 198 ALA A CA 1
ATOM 1532 C C . ALA A 1 198 ? 21.094 21.703 7.75 1 92.19 198 ALA A C 1
ATOM 1534 O O . ALA A 1 198 ? 21.641 22.219 6.77 1 92.19 198 ALA A O 1
ATOM 1535 N N . ALA A 1 199 ? 21.594 20.703 8.359 1 87.56 199 ALA A N 1
ATOM 1536 C CA . ALA A 1 199 ? 22.875 20.109 7.961 1 87.56 199 ALA A CA 1
ATOM 1537 C C . ALA A 1 199 ? 22.75 19.438 6.594 1 87.56 199 ALA A C 1
ATOM 1539 O O . ALA A 1 199 ? 23.672 19.5 5.785 1 87.56 199 ALA A O 1
ATOM 1540 N N . ALA A 1 200 ? 21.688 18.844 6.316 1 81.25 200 ALA A N 1
ATOM 1541 C CA . ALA A 1 200 ? 21.453 18.156 5.055 1 81.25 200 ALA A CA 1
ATOM 1542 C C . ALA A 1 200 ? 21.328 19.141 3.9 1 81.25 200 ALA A C 1
ATOM 1544 O O . ALA A 1 200 ? 21.766 18.859 2.783 1 81.25 200 ALA A O 1
ATOM 1545 N N . ALA A 1 201 ? 20.75 20.266 4.133 1 77.75 201 ALA A N 1
ATOM 1546 C CA . ALA A 1 201 ? 20.578 21.312 3.125 1 77.75 201 ALA A CA 1
ATOM 1547 C C . ALA A 1 201 ? 21.906 21.984 2.789 1 77.75 201 ALA A C 1
ATOM 1549 O O . ALA A 1 201 ? 22.062 22.578 1.716 1 77.75 201 ALA A O 1
ATOM 1550 N N . ALA A 1 202 ? 22.703 21.859 3.822 1 72.31 202 ALA A N 1
ATOM 1551 C CA . ALA A 1 202 ? 24 22.5 3.639 1 72.31 202 ALA A CA 1
ATOM 1552 C C . ALA A 1 202 ? 24.922 21.625 2.797 1 72.31 202 ALA A C 1
ATOM 1554 O O . ALA A 1 202 ? 25.922 22.125 2.244 1 72.31 202 ALA A O 1
ATOM 1555 N N . VAL A 1 203 ? 24.797 20.484 2.463 1 63.91 203 VAL A N 1
ATOM 1556 C CA . VAL A 1 203 ? 25.672 19.609 1.7 1 63.91 203 VAL A CA 1
ATOM 1557 C C . VAL A 1 203 ? 25.203 19.531 0.249 1 63.91 203 VAL A C 1
ATOM 1559 O O . VAL A 1 203 ? 24 19.594 -0.025 1 63.91 203 VAL A O 1
ATOM 1562 N N . MET B 1 1 ? -8.844 -29.531 -11.812 1 93.19 1 MET B N 1
ATOM 1563 C CA . MET B 1 1 ? -7.551 -28.906 -12.07 1 93.19 1 MET B CA 1
ATOM 1564 C C . MET B 1 1 ? -7.48 -27.531 -11.422 1 93.19 1 MET B C 1
ATOM 1566 O O . MET B 1 1 ? -8.383 -26.703 -11.594 1 93.19 1 MET B O 1
ATOM 1570 N N . THR B 1 2 ? -6.461 -27.344 -10.555 1 97.12 2 THR B N 1
ATOM 1571 C CA . THR B 1 2 ? -6.285 -26.078 -9.852 1 97.12 2 THR B CA 1
ATOM 1572 C C . THR B 1 2 ? -5.598 -25.047 -10.75 1 97.12 2 THR B C 1
ATOM 1574 O O . THR B 1 2 ? -4.527 -25.312 -11.297 1 97.12 2 THR B O 1
ATOM 1577 N N . ARG B 1 3 ? -6.164 -23.906 -10.969 1 98.56 3 ARG B N 1
ATOM 1578 C CA . ARG B 1 3 ? -5.582 -22.828 -11.75 1 98.56 3 ARG B CA 1
ATOM 1579 C C . ARG B 1 3 ? -4.922 -21.797 -10.852 1 98.56 3 ARG B C 1
ATOM 1581 O O . ARG B 1 3 ? -5.59 -21.156 -10.031 1 98.56 3 ARG B O 1
ATOM 1588 N N . ILE B 1 4 ? -3.619 -21.594 -11.039 1 98.81 4 ILE B N 1
ATOM 1589 C CA . ILE B 1 4 ? -2.834 -20.734 -10.172 1 98.81 4 ILE B CA 1
ATOM 1590 C C . ILE B 1 4 ? -2.346 -19.516 -10.961 1 98.81 4 ILE B C 1
ATOM 1592 O O . ILE B 1 4 ? -1.699 -19.656 -12 1 98.81 4 ILE B O 1
ATOM 1596 N N . ALA B 1 5 ? -2.68 -18.328 -10.562 1 98.88 5 ALA B N 1
ATOM 1597 C CA . ALA B 1 5 ? -2.119 -17.094 -11.117 1 98.88 5 ALA B CA 1
ATOM 1598 C C . ALA B 1 5 ? -0.821 -16.719 -10.414 1 98.88 5 ALA B C 1
ATOM 1600 O O . ALA B 1 5 ? -0.776 -16.625 -9.188 1 98.88 5 ALA B O 1
ATOM 1601 N N . VAL B 1 6 ? 0.234 -16.594 -11.117 1 98.88 6 VAL B N 1
ATOM 1602 C CA . VAL B 1 6 ? 1.435 -15.922 -10.641 1 98.88 6 VAL B CA 1
ATOM 1603 C C . VAL B 1 6 ? 1.342 -14.422 -10.938 1 98.88 6 VAL B C 1
ATOM 1605 O O . VAL B 1 6 ? 1.545 -14 -12.078 1 98.88 6 VAL B O 1
ATOM 1608 N N . ILE B 1 7 ? 1.058 -13.633 -9.922 1 98.88 7 ILE B N 1
ATOM 1609 C CA . ILE B 1 7 ? 0.735 -12.219 -10.078 1 98.88 7 ILE B CA 1
ATOM 1610 C C . ILE B 1 7 ? 2.008 -11.391 -9.961 1 98.88 7 ILE B C 1
ATOM 1612 O O . ILE B 1 7 ? 2.668 -11.383 -8.922 1 98.88 7 ILE B O 1
ATOM 1616 N N . ILE B 1 8 ? 2.348 -10.703 -11.023 1 98.75 8 ILE B N 1
ATOM 1617 C CA . ILE B 1 8 ? 3.48 -9.781 -11.047 1 98.75 8 ILE B CA 1
ATOM 1618 C C . ILE B 1 8 ? 3.086 -8.461 -10.383 1 98.75 8 ILE B C 1
ATOM 1620 O O . ILE B 1 8 ? 2.295 -7.699 -10.945 1 98.75 8 ILE B O 1
ATOM 1624 N N . GLY B 1 9 ? 3.66 -8.133 -9.273 1 97.62 9 GLY B N 1
ATOM 1625 C CA . GLY B 1 9 ? 3.078 -7.18 -8.344 1 97.62 9 GLY B CA 1
ATOM 1626 C C . GLY B 1 9 ? 3.73 -5.812 -8.414 1 97.62 9 GLY B C 1
ATOM 1627 O O . GLY B 1 9 ? 3.639 -5.027 -7.465 1 97.62 9 GLY B O 1
ATOM 1628 N N . SER B 1 10 ? 4.504 -5.566 -9.469 1 96.56 10 SER B N 1
ATOM 1629 C CA . SER B 1 10 ? 5.07 -4.238 -9.68 1 96.56 10 SER B CA 1
ATOM 1630 C C . SER B 1 10 ? 4.844 -3.76 -11.109 1 96.56 10 SER B C 1
ATOM 1632 O O . SER B 1 10 ? 4.922 -4.551 -12.055 1 96.56 10 SER B O 1
ATOM 1634 N N . THR B 1 11 ? 4.555 -2.469 -11.242 1 96.88 11 THR B N 1
ATOM 1635 C CA . THR B 1 11 ? 4.391 -1.877 -12.57 1 96.88 11 THR B CA 1
ATOM 1636 C C . THR B 1 11 ? 5.531 -0.908 -12.867 1 96.88 11 THR B C 1
ATOM 1638 O O . THR B 1 11 ? 5.496 -0.191 -13.875 1 96.88 11 THR B O 1
ATOM 1641 N N . ARG B 1 12 ? 6.492 -0.8 -12.031 1 95.12 12 ARG B N 1
ATOM 1642 C CA . ARG B 1 12 ? 7.59 0.149 -12.188 1 95.12 12 ARG B CA 1
ATOM 1643 C C . ARG B 1 12 ? 8.391 -0.144 -13.453 1 95.12 12 ARG B C 1
ATOM 1645 O O . ARG B 1 12 ? 8.664 -1.305 -13.766 1 95.12 12 ARG B O 1
ATOM 1652 N N . PRO B 1 13 ? 8.781 0.924 -14.211 1 93.38 13 PRO B N 1
ATOM 1653 C CA . PRO B 1 13 ? 9.68 0.666 -15.336 1 93.38 13 PRO B CA 1
ATOM 1654 C C . PRO B 1 13 ? 10.969 -0.034 -14.914 1 93.38 13 PRO B C 1
ATOM 1656 O O . PRO B 1 13 ? 11.57 0.332 -13.898 1 93.38 13 PRO B O 1
ATOM 1659 N N . GLY B 1 14 ? 11.328 -1.061 -15.641 1 91.94 14 GLY B N 1
ATOM 1660 C CA . GLY B 1 14 ? 12.555 -1.771 -15.328 1 91.94 14 GLY B CA 1
ATOM 1661 C C . GLY B 1 14 ? 12.414 -2.721 -14.156 1 91.94 14 GLY B C 1
ATOM 1662 O O . GLY B 1 14 ? 13.414 -3.156 -13.578 1 91.94 14 GLY B O 1
ATOM 1663 N N . ARG B 1 15 ? 11.25 -2.988 -13.812 1 93.56 15 ARG B N 1
ATOM 1664 C CA . ARG B 1 15 ? 11 -3.859 -12.672 1 93.56 15 ARG B CA 1
ATOM 1665 C C . ARG B 1 15 ? 11.617 -5.238 -12.883 1 93.56 15 ARG B C 1
ATOM 1667 O O . ARG B 1 15 ? 11.648 -5.742 -14.008 1 93.56 15 ARG B O 1
ATOM 1674 N N . ARG B 1 16 ? 11.984 -5.836 -11.75 1 95.5 16 ARG B N 1
ATOM 1675 C CA . ARG B 1 16 ? 12.578 -7.168 -11.742 1 95.5 16 ARG B CA 1
ATOM 1676 C C . ARG B 1 16 ? 11.508 -8.25 -11.625 1 95.5 16 ARG B C 1
ATOM 1678 O O . ARG B 1 16 ? 11.781 -9.43 -11.844 1 95.5 16 ARG B O 1
ATOM 1685 N N . SER B 1 17 ? 10.336 -7.812 -11.305 1 96.94 17 SER B N 1
ATOM 1686 C CA . SER B 1 17 ? 9.266 -8.75 -10.977 1 96.94 17 SER B CA 1
ATOM 1687 C C . SER B 1 17 ? 8.961 -9.68 -12.148 1 96.94 17 SER B C 1
ATOM 1689 O O . SER B 1 17 ? 8.586 -10.836 -11.945 1 96.94 17 SER B O 1
ATOM 1691 N N . THR B 1 18 ? 9.133 -9.195 -13.344 1 97 18 THR B N 1
ATOM 1692 C CA . THR B 1 18 ? 8.859 -10.023 -14.516 1 97 18 THR B CA 1
ATOM 1693 C C . THR B 1 18 ? 9.828 -11.195 -14.586 1 97 18 THR B C 1
ATOM 1695 O O . THR B 1 18 ? 9.414 -12.336 -14.805 1 97 18 THR B O 1
ATOM 1698 N N . ALA B 1 19 ? 11.109 -10.93 -14.352 1 97.44 19 ALA B N 1
ATOM 1699 C CA . ALA B 1 19 ? 12.117 -11.984 -14.359 1 97.44 19 ALA B CA 1
ATOM 1700 C C . ALA B 1 19 ? 11.875 -12.992 -13.234 1 97.44 19 ALA B C 1
ATOM 1702 O O . ALA B 1 19 ? 12.031 -14.195 -13.422 1 97.44 19 ALA B O 1
ATOM 1703 N N . VAL B 1 20 ? 11.5 -12.5 -12.07 1 98.56 20 VAL B N 1
ATOM 1704 C CA . VAL B 1 20 ? 11.219 -13.367 -10.93 1 98.56 20 VAL B CA 1
ATOM 1705 C C . VAL B 1 20 ? 10.023 -14.258 -11.242 1 98.56 20 VAL B C 1
ATOM 1707 O O . VAL B 1 20 ? 10.055 -15.461 -10.992 1 98.56 20 VAL B O 1
ATOM 1710 N N . ALA B 1 21 ? 8.977 -13.664 -11.805 1 98.69 21 ALA B N 1
ATOM 1711 C CA . ALA B 1 21 ? 7.777 -14.422 -12.164 1 98.69 21 ALA B CA 1
ATOM 1712 C C . ALA B 1 21 ? 8.094 -15.492 -13.203 1 98.69 21 ALA B C 1
ATOM 1714 O O . ALA B 1 21 ? 7.559 -16.594 -13.148 1 98.69 21 ALA B O 1
ATOM 1715 N N . GLN B 1 22 ? 8.922 -15.172 -14.133 1 98.12 22 GLN B N 1
ATOM 1716 C CA . GLN B 1 22 ? 9.328 -16.141 -15.148 1 98.12 22 GLN B CA 1
ATOM 1717 C C . GLN B 1 22 ? 10.07 -17.312 -14.516 1 98.12 22 GLN B C 1
ATOM 1719 O O . GLN B 1 22 ? 9.836 -18.469 -14.891 1 98.12 22 GLN B O 1
ATOM 1724 N N . TRP B 1 23 ? 10.953 -16.984 -13.602 1 98.5 23 TRP B N 1
ATOM 1725 C CA . TRP B 1 23 ? 11.625 -18.078 -12.883 1 98.5 23 TRP B CA 1
ATOM 1726 C C . TRP B 1 23 ? 10.609 -18.969 -12.18 1 98.5 23 TRP B C 1
ATOM 1728 O O . TRP B 1 23 ? 10.727 -20.188 -12.203 1 98.5 23 TRP B O 1
ATOM 1738 N N . VAL B 1 24 ? 9.617 -18.344 -11.492 1 98.75 24 VAL B N 1
ATOM 1739 C CA . VAL B 1 24 ? 8.578 -19.078 -10.781 1 98.75 24 VAL B CA 1
ATOM 1740 C C . VAL B 1 24 ? 7.844 -20 -11.75 1 98.75 24 VAL B C 1
ATOM 1742 O O . VAL B 1 24 ? 7.621 -21.172 -11.453 1 98.75 24 VAL B O 1
ATOM 1745 N N . GLU B 1 25 ? 7.477 -19.453 -12.898 1 98.31 25 GLU B N 1
ATOM 1746 C CA . GLU B 1 25 ? 6.746 -20.219 -13.898 1 98.31 25 GLU B CA 1
ATOM 1747 C C . GLU B 1 25 ? 7.574 -21.406 -14.398 1 98.31 25 GLU B C 1
ATOM 1749 O O . GLU B 1 25 ? 7.07 -22.531 -14.5 1 98.31 25 GLU B O 1
ATOM 1754 N N . GLU B 1 26 ? 8.844 -21.188 -14.688 1 97.81 26 GLU B N 1
ATOM 1755 C CA . GLU B 1 26 ? 9.734 -22.234 -15.164 1 97.81 26 GLU B CA 1
ATOM 1756 C C . GLU B 1 26 ? 9.898 -23.344 -14.117 1 97.81 26 GLU B C 1
ATOM 1758 O O . GLU B 1 26 ? 9.805 -24.531 -14.43 1 97.81 26 GLU B O 1
ATOM 1763 N N . ALA B 1 27 ? 10.164 -22.938 -12.93 1 97.88 27 ALA B N 1
ATOM 1764 C CA . ALA B 1 27 ? 10.32 -23.891 -11.844 1 97.88 27 ALA B CA 1
ATOM 1765 C C . ALA B 1 27 ? 9.031 -24.688 -11.617 1 97.88 27 ALA B C 1
ATOM 1767 O O . ALA B 1 27 ? 9.07 -25.891 -11.359 1 97.88 27 ALA B O 1
ATOM 1768 N N . ALA B 1 28 ? 7.91 -23.969 -11.664 1 97.81 28 ALA B N 1
ATOM 1769 C CA . ALA B 1 28 ? 6.609 -24.609 -11.5 1 97.81 28 ALA B CA 1
ATOM 1770 C C . ALA B 1 28 ? 6.43 -25.734 -12.508 1 97.81 28 ALA B C 1
ATOM 1772 O O . ALA B 1 28 ? 5.832 -26.766 -12.188 1 97.81 28 ALA B O 1
ATOM 1773 N N . GLY B 1 29 ? 6.895 -25.516 -13.711 1 96.75 29 GLY B N 1
ATOM 1774 C CA . GLY B 1 29 ? 6.797 -26.531 -14.742 1 96.75 29 GLY B CA 1
ATOM 1775 C C . GLY B 1 29 ? 7.492 -27.828 -14.375 1 96.75 29 GLY B C 1
ATOM 1776 O O . GLY B 1 29 ? 7.223 -28.875 -14.969 1 96.75 29 GLY B O 1
ATOM 1777 N N . ARG B 1 30 ? 8.383 -27.75 -13.383 1 97.62 30 ARG B N 1
ATOM 1778 C CA . ARG B 1 30 ? 9.125 -28.922 -12.938 1 97.62 30 ARG B CA 1
ATOM 1779 C C . ARG B 1 30 ? 8.477 -29.547 -11.711 1 97.62 30 ARG B C 1
ATOM 1781 O O . ARG B 1 30 ? 8.945 -30.562 -11.203 1 97.62 30 ARG B O 1
ATOM 1788 N N . HIS B 1 31 ? 7.473 -28.953 -11.203 1 97.69 31 HIS B N 1
ATOM 1789 C CA . HIS B 1 31 ? 6.75 -29.484 -10.055 1 97.69 31 HIS B CA 1
ATOM 1790 C C . HIS B 1 31 ? 5.863 -30.656 -10.453 1 97.69 31 HIS B C 1
ATOM 1792 O O . HIS B 1 31 ? 5.156 -30.594 -11.461 1 97.69 31 HIS B O 1
ATOM 1798 N N . GLU B 1 32 ? 5.738 -31.641 -9.695 1 96.81 32 GLU B N 1
ATOM 1799 C CA . GLU B 1 32 ? 5.078 -32.906 -10.039 1 96.81 32 GLU B CA 1
ATOM 1800 C C . GLU B 1 32 ? 3.588 -32.688 -10.289 1 96.81 32 GLU B C 1
ATOM 1802 O O . GLU B 1 32 ? 3.039 -33.219 -11.266 1 96.81 32 GLU B O 1
ATOM 1807 N N . ALA B 1 33 ? 2.951 -31.953 -9.43 1 95.94 33 ALA B N 1
ATOM 1808 C CA . ALA B 1 33 ? 1.512 -31.75 -9.555 1 95.94 33 ALA B CA 1
ATOM 1809 C C . ALA B 1 33 ? 1.175 -31.016 -10.844 1 95.94 33 ALA B C 1
ATOM 1811 O O . ALA B 1 33 ? 0.123 -31.25 -11.445 1 95.94 33 ALA B O 1
ATOM 1812 N N . ILE B 1 34 ? 2.061 -30.156 -11.297 1 95.88 34 ILE B N 1
ATOM 1813 C CA . ILE B 1 34 ? 1.838 -29.375 -12.508 1 95.88 34 ILE B CA 1
ATOM 1814 C C . ILE B 1 34 ? 2.162 -30.234 -13.734 1 95.88 34 ILE B C 1
ATOM 1816 O O . ILE B 1 34 ? 1.392 -30.266 -14.695 1 95.88 34 ILE B O 1
ATOM 1820 N N . LYS B 1 35 ? 3.16 -30.969 -13.68 1 95.94 35 LYS B N 1
ATOM 1821 C CA . LYS B 1 35 ? 3.52 -31.906 -14.75 1 95.94 35 LYS B CA 1
ATOM 1822 C C . LYS B 1 35 ? 2.41 -32.938 -14.984 1 95.94 35 LYS B C 1
ATOM 1824 O O . LYS B 1 35 ? 2.135 -33.281 -16.125 1 95.94 35 LYS B O 1
ATOM 1829 N N . ALA B 1 36 ? 1.833 -33.281 -13.938 1 96.69 36 ALA B N 1
ATOM 1830 C CA . ALA B 1 36 ? 0.835 -34.344 -13.992 1 96.69 36 ALA B CA 1
ATOM 1831 C C . ALA B 1 36 ? -0.525 -33.812 -14.422 1 96.69 36 ALA B C 1
ATOM 1833 O O . ALA B 1 36 ? -1.479 -34.562 -14.594 1 96.69 36 ALA B O 1
ATOM 1834 N N . GLY B 1 37 ? -0.617 -32.531 -14.523 1 95.19 37 GLY B N 1
ATOM 1835 C CA . GLY B 1 37 ? -1.848 -31.922 -15.008 1 95.19 37 GLY B CA 1
ATOM 1836 C C . GLY B 1 37 ? -2.844 -31.625 -13.906 1 95.19 37 GLY B C 1
ATOM 1837 O O . GLY B 1 37 ? -3.994 -31.281 -14.172 1 95.19 37 GLY B O 1
ATOM 1838 N N . GLY B 1 38 ? -2.422 -31.734 -12.664 1 96.25 38 GLY B N 1
ATOM 1839 C CA . GLY B 1 38 ? -3.293 -31.469 -11.531 1 96.25 38 GLY B CA 1
ATOM 1840 C C . GLY B 1 38 ? -3.467 -29.984 -11.25 1 96.25 38 GLY B C 1
ATOM 1841 O O . GLY B 1 38 ? -4.426 -29.578 -10.586 1 96.25 38 GLY B O 1
ATOM 1842 N N . ALA B 1 39 ? -2.504 -29.219 -11.711 1 97.81 39 ALA B N 1
ATOM 1843 C CA . ALA B 1 39 ? -2.555 -27.766 -11.57 1 97.81 39 ALA B CA 1
ATOM 1844 C C . ALA B 1 39 ? -1.931 -27.078 -12.781 1 97.81 39 ALA B C 1
ATOM 1846 O O . ALA B 1 39 ? -1.155 -27.688 -13.523 1 97.81 39 ALA B O 1
ATOM 1847 N N . THR B 1 40 ? -2.336 -25.875 -13.055 1 98.12 40 THR B N 1
ATOM 1848 C CA . THR B 1 40 ? -1.743 -25.031 -14.086 1 98.12 40 THR B CA 1
ATOM 1849 C C . THR B 1 40 ? -1.354 -23.672 -13.516 1 98.12 40 THR B C 1
ATOM 1851 O O . THR B 1 40 ? -1.94 -23.219 -12.539 1 98.12 40 THR B O 1
ATOM 1854 N N . VAL B 1 41 ? -0.319 -23.125 -14.117 1 98.19 41 VAL B N 1
ATOM 1855 C CA . VAL B 1 41 ? 0.183 -21.812 -13.703 1 98.19 41 VAL B CA 1
ATOM 1856 C C . VAL B 1 41 ? 0.076 -20.828 -14.867 1 98.19 41 VAL B C 1
ATOM 1858 O O . VAL B 1 41 ? 0.362 -21.172 -16.016 1 98.19 41 VAL B O 1
ATOM 1861 N N . GLU B 1 42 ? -0.405 -19.641 -14.578 1 98.62 42 GLU B N 1
ATOM 1862 C CA . GLU B 1 42 ? -0.485 -18.562 -15.547 1 98.62 42 GLU B CA 1
ATOM 1863 C C . GLU B 1 42 ? 0.093 -17.266 -14.977 1 98.62 42 GLU B C 1
ATOM 1865 O O . GLU B 1 42 ? -0.191 -16.906 -13.836 1 98.62 42 GLU B O 1
ATOM 1870 N N . LEU B 1 43 ? 0.993 -16.625 -15.75 1 98.81 43 LEU B N 1
ATOM 1871 C CA . LEU B 1 43 ? 1.47 -15.312 -15.359 1 98.81 43 LEU B CA 1
ATOM 1872 C C . LEU B 1 43 ? 0.385 -14.258 -15.562 1 98.81 43 LEU B C 1
ATOM 1874 O O . LEU B 1 43 ? -0.272 -14.234 -16.594 1 98.81 43 LEU B O 1
ATOM 1878 N N . VAL B 1 44 ? 0.13 -13.477 -14.578 1 98.88 44 VAL B N 1
ATOM 1879 C CA . VAL B 1 44 ? -0.807 -12.359 -14.633 1 98.88 44 VAL B CA 1
ATOM 1880 C C . VAL B 1 44 ? -0.092 -11.07 -14.25 1 98.88 44 VAL B C 1
ATOM 1882 O O . VAL B 1 44 ? 0.18 -10.836 -13.07 1 98.88 44 VAL B O 1
ATOM 1885 N N . ASP B 1 45 ? 0.185 -10.242 -15.242 1 98.75 45 ASP B N 1
ATOM 1886 C CA . ASP B 1 45 ? 0.879 -8.977 -15.016 1 98.75 45 ASP B CA 1
ATOM 1887 C C . ASP B 1 45 ? -0.111 -7.848 -14.734 1 98.75 45 ASP B C 1
ATOM 1889 O O . ASP B 1 45 ? -0.872 -7.449 -15.617 1 98.75 45 ASP B O 1
ATOM 1893 N N . ILE B 1 46 ? -0.048 -7.285 -13.508 1 98.5 46 ILE B N 1
ATOM 1894 C CA . ILE B 1 46 ? -1.01 -6.254 -13.141 1 98.5 46 ILE B CA 1
ATOM 1895 C C . ILE B 1 46 ? -0.85 -5.047 -14.07 1 98.5 46 ILE B C 1
ATOM 1897 O O . ILE B 1 46 ? -1.807 -4.305 -14.297 1 98.5 46 ILE B O 1
ATOM 1901 N N . ALA B 1 47 ? 0.271 -4.887 -14.656 1 98 47 ALA B N 1
ATOM 1902 C CA . ALA B 1 47 ? 0.517 -3.768 -15.562 1 98 47 ALA B CA 1
ATOM 1903 C C . ALA B 1 47 ? -0.35 -3.873 -16.812 1 98 47 ALA B C 1
ATOM 1905 O O . ALA B 1 47 ? -0.697 -2.857 -17.422 1 98 47 ALA B O 1
ATOM 1906 N N . GLU B 1 48 ? -0.737 -5.055 -17.25 1 97.81 48 GLU B N 1
ATOM 1907 C CA . GLU B 1 48 ? -1.491 -5.289 -18.469 1 97.81 48 GLU B CA 1
ATOM 1908 C C . GLU B 1 48 ? -2.943 -4.844 -18.328 1 97.81 48 GLU B C 1
ATOM 1910 O O . GLU B 1 48 ? -3.668 -4.723 -19.312 1 97.81 48 GLU B O 1
ATOM 1915 N N . PHE B 1 49 ? -3.348 -4.535 -17.125 1 98.12 49 PHE B N 1
ATOM 1916 C CA . PHE B 1 49 ? -4.758 -4.238 -16.906 1 98.12 49 PHE B CA 1
ATOM 1917 C C . PHE B 1 49 ? -4.984 -2.738 -16.781 1 98.12 49 PHE B C 1
ATOM 1919 O O . PHE B 1 49 ? -6.125 -2.275 -16.75 1 98.12 49 PHE B O 1
ATOM 1926 N N . GLY B 1 50 ? -3.898 -1.975 -16.688 1 96.75 50 GLY B N 1
ATOM 1927 C CA . GLY B 1 50 ? -4.012 -0.525 -16.688 1 96.75 50 GLY B CA 1
ATOM 1928 C C . GLY B 1 50 ? -4.871 0.004 -15.562 1 96.75 50 GLY B C 1
ATOM 1929 O O . GLY B 1 50 ? -5.762 0.826 -15.781 1 96.75 50 GLY B O 1
ATOM 1930 N N . LEU B 1 51 ? -4.699 -0.542 -14.328 1 97.44 51 LEU B N 1
ATOM 1931 C CA . LEU B 1 51 ? -5.438 -0.065 -13.172 1 97.44 51 LEU B CA 1
ATOM 1932 C C . LEU B 1 51 ? -4.867 1.255 -12.664 1 97.44 51 LEU B C 1
ATOM 1934 O O . LEU B 1 51 ? -3.756 1.29 -12.125 1 97.44 51 LEU B O 1
ATOM 1938 N N . PRO B 1 52 ? -5.582 2.35 -12.906 1 97.06 52 PRO B N 1
ATOM 1939 C CA . PRO B 1 52 ? -5.141 3.568 -12.219 1 97.06 52 PRO B CA 1
ATOM 1940 C C . PRO B 1 52 ? -5.258 3.467 -10.703 1 97.06 52 PRO B C 1
ATOM 1942 O O . PRO B 1 52 ? -5.598 2.404 -10.172 1 97.06 52 PRO B O 1
ATOM 1945 N N . LEU B 1 53 ? -4.797 4.539 -9.992 1 97.38 53 LEU B N 1
ATOM 1946 C CA . LEU B 1 53 ? -5.16 4.551 -8.578 1 97.38 53 LEU B CA 1
ATOM 1947 C C . LEU B 1 53 ? -6.668 4.398 -8.398 1 97.38 53 LEU B C 1
ATOM 1949 O O . LEU B 1 53 ? -7.445 4.969 -9.164 1 97.38 53 LEU B O 1
ATOM 1953 N N . LEU B 1 54 ? -7.062 3.561 -7.438 1 97 54 LEU B N 1
ATOM 1954 C CA . LEU B 1 54 ? -8.438 3.096 -7.254 1 97 54 LEU B CA 1
ATOM 1955 C C . LEU B 1 54 ? -9.43 4.215 -7.527 1 97 54 LEU B C 1
ATOM 1957 O O . LEU B 1 54 ? -9.461 5.219 -6.809 1 97 54 LEU B O 1
ATOM 1961 N N . ASP B 1 55 ? -10.219 4.027 -8.578 1 96.38 55 ASP B N 1
ATOM 1962 C CA . ASP B 1 55 ? -11.117 5.082 -9.039 1 96.38 55 ASP B CA 1
ATOM 1963 C C . ASP B 1 55 ? -12.57 4.602 -9.062 1 96.38 55 ASP B C 1
ATOM 1965 O O . ASP B 1 55 ? -13.375 5.094 -9.852 1 96.38 55 ASP B O 1
ATOM 1969 N N . GLU B 1 56 ? -12.891 3.586 -8.328 1 95.94 56 GLU B N 1
ATOM 1970 C CA . GLU B 1 56 ? -14.266 3.154 -8.109 1 95.94 56 GLU B CA 1
ATOM 1971 C C . GLU B 1 56 ? -14.875 3.846 -6.891 1 95.94 56 GLU B C 1
ATOM 1973 O O . GLU B 1 56 ? -14.297 3.834 -5.805 1 95.94 56 GLU B O 1
ATOM 1978 N N . SER B 1 57 ? -16.062 4.391 -7.035 1 92.75 57 SER B N 1
ATOM 1979 C CA . SER B 1 57 ? -16.703 5.086 -5.926 1 92.75 57 SER B CA 1
ATOM 1980 C C . SER B 1 57 ? -17.359 4.102 -4.961 1 92.75 57 SER B C 1
ATOM 1982 O O . SER B 1 57 ? -17.344 4.312 -3.744 1 92.75 57 SER B O 1
ATOM 1984 N N . VAL B 1 58 ? -17.922 3.049 -5.523 1 93.62 58 VAL B N 1
ATOM 1985 C CA . VAL B 1 58 ? -18.594 2.041 -4.707 1 93.62 58 VAL B CA 1
ATOM 1986 C C . VAL B 1 58 ? -17.562 1.039 -4.184 1 93.62 58 VAL B C 1
ATOM 1988 O O . VAL B 1 58 ? -16.734 0.54 -4.941 1 93.62 58 VAL B O 1
ATOM 1991 N N . PRO B 1 59 ? -17.547 0.816 -2.865 1 93.12 59 PRO B N 1
ATOM 1992 C CA . PRO B 1 59 ? -16.625 -0.186 -2.33 1 93.12 59 PRO B CA 1
ATOM 1993 C C . PRO B 1 59 ? -16.75 -1.534 -3.037 1 93.12 59 PRO B C 1
ATOM 1995 O O . PRO B 1 59 ? -17.844 -1.945 -3.41 1 93.12 59 PRO B O 1
ATOM 1998 N N . ALA B 1 60 ? -15.664 -2.234 -3.125 1 95.5 60 ALA B N 1
ATOM 1999 C CA . ALA B 1 60 ? -15.562 -3.479 -3.883 1 95.5 60 ALA B CA 1
ATOM 2000 C C . ALA B 1 60 ? -16.484 -4.551 -3.299 1 95.5 60 ALA B C 1
ATOM 2002 O O . ALA B 1 60 ? -16.938 -5.445 -4.016 1 95.5 60 ALA B O 1
ATOM 2003 N N . ALA B 1 61 ? -16.812 -4.441 -2.041 1 93.88 61 ALA B N 1
ATOM 2004 C CA . ALA B 1 61 ? -17.625 -5.441 -1.363 1 93.88 61 ALA B CA 1
ATOM 2005 C C . ALA B 1 61 ? -19.031 -5.5 -1.966 1 93.88 61 ALA B C 1
ATOM 2007 O O . ALA B 1 61 ? -19.734 -6.5 -1.813 1 93.88 61 ALA B O 1
ATOM 2008 N N . PHE B 1 62 ? -19.438 -4.449 -2.713 1 93.81 62 PHE B N 1
ATOM 2009 C CA . PHE B 1 62 ? -20.766 -4.383 -3.291 1 93.81 62 PHE B CA 1
ATOM 2010 C C . PHE B 1 62 ? -20.781 -4.992 -4.688 1 93.81 62 PHE B C 1
ATOM 2012 O O . PHE B 1 62 ? -21.859 -5.207 -5.266 1 93.81 62 PHE B O 1
ATOM 2019 N N . GLY B 1 63 ? -19.656 -5.133 -5.277 1 93.75 63 GLY B N 1
ATOM 2020 C CA . GLY B 1 63 ? -19.547 -5.824 -6.555 1 93.75 63 GLY B CA 1
ATOM 2021 C C . GLY B 1 63 ? -20.062 -5 -7.723 1 93.75 63 GLY B C 1
ATOM 2022 O O . GLY B 1 63 ? -20.375 -5.547 -8.781 1 93.75 63 GLY B O 1
ATOM 2023 N N . GLN B 1 64 ? -20.188 -3.697 -7.477 1 94.62 64 GLN B N 1
ATOM 2024 C CA . GLN B 1 64 ? -20.672 -2.795 -8.516 1 94.62 64 GLN B CA 1
ATOM 2025 C C . GLN B 1 64 ? -19.516 -2.008 -9.141 1 94.62 64 GLN B C 1
ATOM 2027 O O . GLN B 1 64 ? -19.266 -0.864 -8.758 1 94.62 64 GLN B O 1
ATOM 2032 N N . TYR B 1 65 ? -18.938 -2.6 -10.102 1 96.56 65 TYR B N 1
ATOM 2033 C CA . TYR B 1 65 ? -17.797 -1.974 -10.766 1 96.56 65 TYR B CA 1
ATOM 2034 C C . TYR B 1 65 ? -18.25 -1.125 -11.945 1 96.56 65 TYR B C 1
ATOM 2036 O O . TYR B 1 65 ? -18.953 -1.614 -12.844 1 96.56 65 TYR B O 1
ATOM 2044 N N . ALA B 1 66 ? -17.875 0.07 -12.023 1 96.81 66 ALA B N 1
ATOM 2045 C CA . ALA B 1 66 ?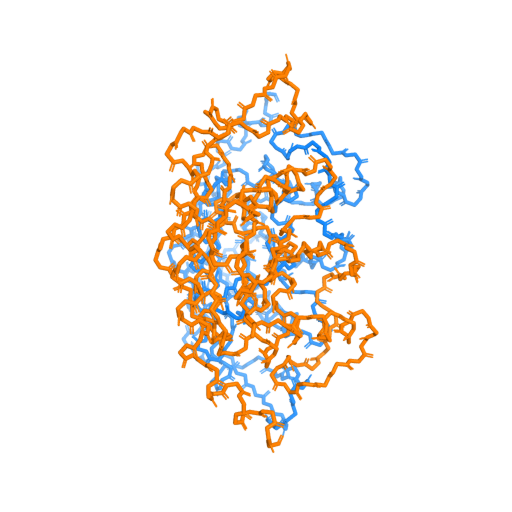 -18.297 1.004 -13.07 1 96.81 66 ALA B CA 1
ATOM 2046 C C . ALA B 1 66 ? -17.359 0.953 -14.266 1 96.81 66 ALA B C 1
ATOM 2048 O O . ALA B 1 66 ? -17.797 1.072 -15.414 1 96.81 66 ALA B O 1
ATOM 2049 N N . ASN B 1 67 ? -16.078 0.74 -14.016 1 97.81 67 ASN B N 1
ATOM 2050 C CA . ASN B 1 67 ? -15.062 0.942 -15.047 1 97.81 67 ASN B CA 1
ATOM 2051 C C . ASN B 1 67 ? -14.711 -0.365 -15.758 1 97.81 67 ASN B C 1
ATOM 2053 O O . ASN B 1 67 ? -14.625 -1.415 -15.117 1 97.81 67 ASN B O 1
ATOM 2057 N N . GLU B 1 68 ? -14.406 -0.313 -17.016 1 98.31 68 GLU B N 1
ATOM 2058 C CA . GLU B 1 68 ? -14.094 -1.488 -17.828 1 98.31 68 GLU B CA 1
ATOM 2059 C C . GLU B 1 68 ? -12.812 -2.166 -17.344 1 98.31 68 GLU B C 1
ATOM 2061 O O . GLU B 1 68 ? -12.719 -3.395 -17.359 1 98.31 68 GLU B O 1
ATOM 2066 N N . HIS B 1 69 ? -11.758 -1.378 -16.984 1 98.38 69 HIS B N 1
ATOM 2067 C CA . HIS B 1 69 ? -10.523 -1.982 -16.5 1 98.38 69 HIS B CA 1
ATOM 2068 C C . HIS B 1 69 ? -10.766 -2.814 -15.25 1 98.38 69 HIS B C 1
ATOM 2070 O O . HIS B 1 69 ? -10.148 -3.865 -15.07 1 98.38 69 HIS B O 1
ATOM 2076 N N . THR B 1 70 ? -11.711 -2.346 -14.391 1 98.5 70 THR B N 1
ATOM 2077 C CA . THR B 1 70 ? -12.062 -3.088 -13.18 1 98.5 70 THR B CA 1
ATOM 2078 C C . THR B 1 70 ? -12.766 -4.391 -13.539 1 98.5 70 THR B C 1
ATOM 2080 O O . THR B 1 70 ? -12.469 -5.441 -12.969 1 98.5 70 THR B O 1
ATOM 2083 N N . LYS B 1 71 ? -13.664 -4.297 -14.461 1 98.5 71 LYS B N 1
ATOM 2084 C CA . LYS B 1 71 ? -14.406 -5.484 -14.883 1 98.5 71 LYS B CA 1
ATOM 2085 C C . LYS B 1 71 ? -13.469 -6.527 -15.484 1 98.5 71 LYS B C 1
ATOM 2087 O O . LYS B 1 71 ? -13.602 -7.723 -15.203 1 98.5 71 LYS B O 1
ATOM 2092 N N . ARG B 1 72 ? -12.547 -6.09 -16.297 1 98.62 72 ARG B N 1
ATOM 2093 C CA . ARG B 1 72 ? -11.57 -7 -16.875 1 98.62 72 ARG B CA 1
ATOM 2094 C C . ARG B 1 72 ? -10.719 -7.648 -15.797 1 98.62 72 ARG B C 1
ATOM 2096 O O . ARG B 1 72 ? -10.445 -8.852 -15.852 1 98.62 72 ARG B O 1
ATOM 2103 N N . TRP B 1 73 ? -10.266 -6.871 -14.898 1 98.75 73 TRP B N 1
ATOM 2104 C CA . TRP B 1 73 ? -9.477 -7.359 -13.773 1 98.75 73 TRP B CA 1
ATOM 2105 C C . TRP B 1 73 ? -10.273 -8.352 -12.93 1 98.75 73 TRP B C 1
ATOM 2107 O O . TRP B 1 73 ? -9.766 -9.422 -12.578 1 98.75 73 TRP B O 1
ATOM 2117 N N . SER B 1 74 ? -11.516 -8 -12.664 1 98.62 74 SER B N 1
ATOM 2118 C CA . SER B 1 74 ? -12.422 -8.859 -11.914 1 98.62 74 SER B CA 1
ATOM 2119 C C . SER B 1 74 ? -12.578 -10.219 -12.586 1 98.62 74 SER B C 1
ATOM 2121 O O . SER B 1 74 ? -12.43 -11.258 -11.945 1 98.62 74 SER B O 1
ATOM 2123 N N . GLU B 1 75 ? -12.836 -10.195 -13.852 1 98.56 75 GLU B N 1
ATOM 2124 C CA . GLU B 1 75 ? -13.023 -11.438 -14.602 1 98.56 75 GLU B CA 1
ATOM 2125 C C . GLU B 1 75 ? -11.766 -12.297 -14.555 1 98.56 75 GLU B C 1
ATOM 2127 O O . GLU B 1 75 ? -11.844 -13.516 -14.367 1 98.56 75 GLU B O 1
ATOM 2132 N N . LYS B 1 76 ? -10.648 -11.648 -14.711 1 98.75 76 LYS B N 1
ATOM 2133 C CA . LYS B 1 76 ? -9.383 -12.391 -14.719 1 98.75 76 LYS B CA 1
ATOM 2134 C C . LYS B 1 76 ? -9.133 -13.055 -13.367 1 98.75 76 LYS B C 1
ATOM 2136 O O . LYS B 1 76 ? -8.891 -14.266 -13.305 1 98.75 76 LYS B O 1
ATOM 2141 N N . ILE B 1 77 ? -9.242 -12.367 -12.305 1 98.75 77 ILE B N 1
ATOM 2142 C CA . ILE B 1 77 ? -8.93 -12.867 -10.969 1 98.75 77 ILE B CA 1
ATOM 2143 C C . ILE B 1 77 ? -9.953 -13.938 -10.57 1 98.75 77 ILE B C 1
ATOM 2145 O O . ILE B 1 77 ? -9.594 -14.938 -9.945 1 98.75 77 ILE B O 1
ATOM 2149 N N . ALA B 1 78 ? -11.195 -13.75 -10.969 1 98.31 78 ALA B N 1
ATOM 2150 C CA . ALA B 1 78 ? -12.258 -14.688 -10.617 1 98.31 78 ALA B CA 1
ATOM 2151 C C . ALA B 1 78 ? -11.992 -16.062 -11.219 1 98.31 78 ALA B C 1
ATOM 2153 O O . ALA B 1 78 ? -12.445 -17.078 -10.68 1 98.31 78 ALA B O 1
ATOM 2154 N N . SER B 1 79 ? -11.234 -16.125 -12.242 1 98.19 79 SER B N 1
ATOM 2155 C CA . SER B 1 79 ? -11.086 -17.359 -13.008 1 98.19 79 SER B CA 1
ATOM 2156 C C . SER B 1 79 ? -10.062 -18.297 -12.359 1 98.19 79 SER B C 1
ATOM 2158 O O . SER B 1 79 ? -9.883 -19.438 -12.797 1 98.19 79 SER B O 1
ATOM 2160 N N . PHE B 1 80 ? -9.398 -17.844 -11.297 1 98.69 80 PHE B N 1
ATOM 2161 C CA . PHE B 1 80 ? -8.352 -18.656 -10.695 1 98.69 80 PHE B CA 1
ATOM 2162 C C . PHE B 1 80 ? -8.828 -19.281 -9.383 1 98.69 80 PHE B C 1
ATOM 2164 O O . PHE B 1 80 ? -9.828 -18.828 -8.812 1 98.69 80 PHE B O 1
ATOM 2171 N N . ASP B 1 81 ? -8.102 -20.312 -8.93 1 98.44 81 ASP B N 1
ATOM 2172 C CA . ASP B 1 81 ? -8.383 -21 -7.676 1 98.44 81 ASP B CA 1
ATOM 2173 C C . ASP B 1 81 ? -7.371 -20.609 -6.602 1 98.44 81 ASP B C 1
ATOM 2175 O O . ASP B 1 81 ? -7.609 -20.828 -5.41 1 98.44 81 ASP B O 1
ATOM 2179 N N . ALA B 1 82 ? -6.215 -20.125 -7.055 1 98.81 82 ALA B N 1
ATOM 2180 C CA . ALA B 1 82 ? -5.105 -19.828 -6.152 1 98.81 82 ALA B CA 1
ATOM 2181 C C . ALA B 1 82 ? -4.16 -18.797 -6.762 1 98.81 82 ALA B C 1
ATOM 2183 O O . ALA B 1 82 ? -4.266 -18.469 -7.949 1 98.81 82 ALA B O 1
ATOM 2184 N N . PHE B 1 83 ? -3.24 -18.328 -5.883 1 98.94 83 PHE B N 1
ATOM 2185 C CA . PHE B 1 83 ? -2.346 -17.25 -6.32 1 98.94 83 PHE B CA 1
ATOM 2186 C C . PHE B 1 83 ? -0.934 -17.484 -5.797 1 98.94 83 PHE B C 1
ATOM 2188 O O . PHE B 1 83 ? -0.749 -18.109 -4.742 1 98.94 83 PHE B O 1
ATOM 2195 N N . VAL B 1 84 ? 0.019 -17.031 -6.496 1 98.94 84 VAL B N 1
ATOM 2196 C CA . VAL B 1 84 ? 1.359 -16.672 -6.039 1 98.94 84 VAL B CA 1
ATOM 2197 C C . VAL B 1 84 ? 1.613 -15.188 -6.273 1 98.94 84 VAL B C 1
ATOM 2199 O O . VAL B 1 84 ? 1.661 -14.734 -7.422 1 98.94 84 VAL B O 1
ATOM 2202 N N . PHE B 1 85 ? 1.735 -14.438 -5.242 1 98.88 85 PHE B N 1
ATOM 2203 C CA . PHE B 1 85 ? 2.061 -13.023 -5.371 1 98.88 85 PHE B CA 1
ATOM 2204 C C . PHE B 1 85 ? 3.568 -12.82 -5.453 1 98.88 85 PHE B C 1
ATOM 2206 O O . PHE B 1 85 ? 4.293 -13.133 -4.508 1 98.88 85 PHE B O 1
ATOM 2213 N N . VAL B 1 86 ? 4.039 -12.336 -6.566 1 98.88 86 VAL B N 1
ATOM 2214 C CA . VAL B 1 86 ? 5.426 -11.93 -6.742 1 98.88 86 VAL B CA 1
ATOM 2215 C C . VAL B 1 86 ? 5.574 -10.445 -6.418 1 98.88 86 VAL B C 1
ATOM 2217 O O . VAL B 1 86 ? 5.004 -9.594 -7.102 1 98.88 86 VAL B O 1
ATOM 2220 N N . THR B 1 87 ? 6.387 -10.141 -5.422 1 98.56 87 THR B N 1
ATOM 2221 C CA . THR B 1 87 ? 6.387 -8.758 -4.969 1 98.56 87 THR B CA 1
ATOM 2222 C C . THR B 1 87 ? 7.785 -8.32 -4.543 1 98.56 87 THR B C 1
ATOM 2224 O O . THR B 1 87 ? 8.492 -9.07 -3.857 1 98.56 87 THR B O 1
ATOM 2227 N N . PRO B 1 88 ? 8.219 -7.125 -5.035 1 97.81 88 PRO B N 1
ATOM 2228 C CA . PRO B 1 88 ? 9.352 -6.469 -4.367 1 97.81 88 PRO B CA 1
ATOM 2229 C C . PRO B 1 88 ? 8.961 -5.828 -3.041 1 97.81 88 PRO B C 1
ATOM 2231 O O . PRO B 1 88 ? 7.785 -5.859 -2.656 1 97.81 88 PRO B O 1
ATOM 2234 N N . GLU B 1 89 ? 9.969 -5.402 -2.344 1 96.44 89 GLU B N 1
ATOM 2235 C CA . GLU B 1 89 ? 9.758 -4.586 -1.151 1 96.44 89 GLU B CA 1
ATOM 2236 C C . GLU B 1 89 ? 10.07 -3.119 -1.425 1 96.44 89 GLU B C 1
ATOM 2238 O O . GLU B 1 89 ? 11.195 -2.775 -1.796 1 96.44 89 GLU B O 1
ATOM 2243 N N . TYR B 1 90 ? 9.039 -2.252 -1.401 1 95.69 90 TYR B N 1
ATOM 2244 C CA . TYR B 1 90 ? 9.203 -0.805 -1.482 1 95.69 90 TYR B CA 1
ATOM 2245 C C . TYR B 1 90 ? 9.016 -0.158 -0.115 1 95.69 90 TYR B C 1
ATOM 2247 O O . TYR B 1 90 ? 7.93 -0.231 0.469 1 95.69 90 TYR B O 1
ATOM 2255 N N . ASN B 1 91 ? 10.117 0.401 0.418 1 96 91 ASN B N 1
ATOM 2256 C CA . ASN B 1 91 ? 10.094 1.092 1.703 1 96 91 ASN B CA 1
ATOM 2257 C C . ASN B 1 91 ? 9.477 0.222 2.793 1 96 91 ASN B C 1
ATOM 2259 O O . ASN B 1 91 ? 8.547 0.65 3.482 1 96 91 ASN B O 1
ATOM 2263 N N . ARG B 1 92 ? 9.906 -1.042 2.9 1 94.31 92 ARG B N 1
ATOM 2264 C CA . ARG B 1 92 ? 9.57 -2.018 3.934 1 94.31 92 ARG B CA 1
ATOM 2265 C C . ARG B 1 92 ? 8.109 -2.441 3.828 1 94.31 92 ARG B C 1
ATOM 2267 O O . ARG B 1 92 ? 7.496 -2.826 4.824 1 94.31 92 ARG B O 1
ATOM 2274 N N . SER B 1 93 ? 7.566 -2.342 2.621 1 96.06 93 SER B N 1
ATOM 2275 C CA . SER B 1 93 ? 6.172 -2.727 2.43 1 96.06 93 SER B CA 1
ATOM 2276 C C . SER B 1 93 ? 5.91 -3.168 0.994 1 96.06 93 SER B C 1
ATOM 2278 O O . SER B 1 93 ? 6.84 -3.264 0.19 1 96.06 93 SER B O 1
ATOM 2280 N N . VAL B 1 94 ? 4.621 -3.477 0.741 1 96.44 94 VAL B N 1
ATOM 2281 C CA . VAL B 1 94 ? 4.141 -3.883 -0.576 1 96.44 94 VAL B CA 1
ATOM 2282 C C . VAL B 1 94 ? 4.16 -2.688 -1.524 1 96.44 94 VAL B C 1
ATOM 2284 O O . VAL B 1 94 ? 3.902 -1.555 -1.11 1 96.44 94 VAL B O 1
ATOM 2287 N N . PRO B 1 95 ? 4.527 -2.971 -2.803 1 97.38 95 PRO B N 1
ATOM 2288 C CA . PRO B 1 95 ? 4.344 -1.883 -3.768 1 97.38 95 PRO B CA 1
ATOM 2289 C C . PRO B 1 95 ? 2.904 -1.377 -3.822 1 97.38 95 PRO B C 1
ATOM 2291 O O . PRO B 1 95 ? 1.964 -2.172 -3.74 1 97.38 95 PRO B O 1
ATOM 2294 N N . ALA B 1 96 ? 2.727 -0.051 -4.023 1 98.19 96 ALA B N 1
ATOM 2295 C CA . ALA B 1 96 ? 1.404 0.555 -4.148 1 98.19 96 ALA B CA 1
ATOM 2296 C C . ALA B 1 96 ? 0.596 -0.118 -5.254 1 98.19 96 ALA B C 1
ATOM 2298 O O . ALA B 1 96 ? -0.613 -0.318 -5.113 1 98.19 96 ALA B O 1
ATOM 2299 N N . ALA B 1 97 ? 1.285 -0.477 -6.359 1 98.44 97 ALA B N 1
ATOM 2300 C CA . ALA B 1 97 ? 0.597 -1.064 -7.508 1 98.44 97 ALA B CA 1
ATOM 2301 C C . ALA B 1 97 ? -0.085 -2.375 -7.125 1 98.44 97 ALA B C 1
ATOM 2303 O O . ALA B 1 97 ? -1.231 -2.619 -7.508 1 98.44 97 ALA B O 1
ATOM 2304 N N . LEU B 1 98 ? 0.614 -3.178 -6.414 1 98.56 98 LEU B N 1
ATOM 2305 C CA . LEU B 1 98 ? 0.045 -4.461 -6.012 1 98.56 98 LEU B CA 1
ATOM 2306 C C . LEU B 1 98 ? -1.083 -4.262 -5.008 1 98.56 98 LEU B C 1
ATOM 2308 O O . LEU B 1 98 ? -2.148 -4.867 -5.133 1 98.56 98 LEU B O 1
ATOM 2312 N N . LYS B 1 99 ? -0.862 -3.422 -3.982 1 98.5 99 LYS B N 1
ATOM 2313 C CA . LYS B 1 99 ? -1.906 -3.102 -3.014 1 98.5 99 LYS B CA 1
ATOM 2314 C C . LYS B 1 99 ? -3.15 -2.553 -3.705 1 98.5 99 LYS B C 1
ATOM 2316 O O . LYS B 1 99 ? -4.273 -2.883 -3.326 1 98.5 99 LYS B O 1
ATOM 2321 N N . ASN B 1 100 ? -2.928 -1.698 -4.688 1 98.44 100 ASN B N 1
ATOM 2322 C CA . ASN B 1 100 ? -4.004 -1.12 -5.484 1 98.44 100 ASN B CA 1
ATOM 2323 C C . ASN B 1 100 ? -4.816 -2.199 -6.195 1 98.44 100 ASN B C 1
ATOM 2325 O O . ASN B 1 100 ? -6.047 -2.195 -6.133 1 98.44 100 ASN B O 1
ATOM 2329 N N . ALA B 1 101 ? -4.098 -3.092 -6.828 1 98.75 101 ALA B N 1
ATOM 2330 C CA . ALA B 1 101 ? -4.746 -4.172 -7.57 1 98.75 101 ALA B CA 1
ATOM 2331 C C . ALA B 1 101 ? -5.621 -5.02 -6.652 1 98.75 101 ALA B C 1
ATOM 2333 O O . ALA B 1 101 ? -6.715 -5.438 -7.039 1 98.75 101 ALA B O 1
ATOM 2334 N N . ILE B 1 102 ? -5.16 -5.273 -5.441 1 98.69 102 ILE B N 1
ATOM 2335 C CA . ILE B 1 102 ? -5.918 -6.066 -4.477 1 98.69 102 ILE B CA 1
ATOM 2336 C C . ILE B 1 102 ? -7.145 -5.281 -4.02 1 98.69 102 ILE B C 1
ATOM 2338 O O . ILE B 1 102 ? -8.242 -5.836 -3.914 1 98.69 102 ILE B O 1
ATOM 2342 N N . ASP B 1 103 ? -7.043 -3.986 -3.793 1 98.25 103 ASP B N 1
ATOM 2343 C CA . ASP B 1 103 ? -8.109 -3.145 -3.252 1 98.25 103 ASP B CA 1
ATOM 2344 C C . ASP B 1 103 ? -9.258 -3.002 -4.246 1 98.25 103 ASP B C 1
ATOM 2346 O O . ASP B 1 103 ? -10.375 -2.668 -3.865 1 98.25 103 ASP B O 1
ATOM 2350 N N . TYR B 1 104 ? -9.023 -3.223 -5.504 1 98.5 104 TYR B N 1
ATOM 2351 C CA . TYR B 1 104 ? -10.031 -3.035 -6.543 1 98.5 104 TYR B CA 1
ATOM 2352 C C . TYR B 1 104 ? -11.148 -4.062 -6.41 1 98.5 104 TYR B C 1
ATOM 2354 O O . TYR B 1 104 ? -12.258 -3.85 -6.902 1 98.5 104 TYR B O 1
ATOM 2362 N N . LEU B 1 105 ? -10.82 -5.18 -5.797 1 98.62 105 LEU B N 1
ATOM 2363 C CA . LEU B 1 105 ? -11.75 -6.301 -5.797 1 98.62 105 LEU B CA 1
ATOM 2364 C C . LEU B 1 105 ? -12.031 -6.773 -4.375 1 98.62 105 LEU B C 1
ATOM 2366 O O . LEU B 1 105 ? -11.453 -6.258 -3.418 1 98.62 105 LEU B O 1
ATOM 2370 N N . TYR B 1 106 ? -12.984 -7.73 -4.266 1 97.44 106 TYR B N 1
ATOM 2371 C CA . TYR B 1 106 ? -13.328 -8.289 -2.965 1 97.44 106 TYR B CA 1
ATOM 2372 C C . TYR B 1 106 ? -13.742 -9.75 -3.092 1 97.44 106 TYR B C 1
ATOM 2374 O O . TYR B 1 106 ? -12.945 -10.648 -2.84 1 97.44 106 TYR B O 1
ATOM 2382 N N . ALA B 1 107 ? -14.906 -10.039 -3.703 1 96.56 107 ALA B N 1
ATOM 2383 C CA . ALA B 1 107 ? -15.461 -11.391 -3.811 1 96.56 107 ALA B CA 1
ATOM 2384 C C . ALA B 1 107 ? -14.539 -12.297 -4.625 1 96.56 107 ALA B C 1
ATOM 2386 O O . ALA B 1 107 ? -14.438 -13.492 -4.348 1 96.56 107 ALA B O 1
ATOM 2387 N N . GLU B 1 108 ? -13.828 -11.703 -5.605 1 98.06 108 GLU B N 1
ATOM 2388 C CA . GLU B 1 108 ? -12.992 -12.461 -6.531 1 98.06 108 GLU B CA 1
ATOM 2389 C C . GLU B 1 108 ? -11.844 -13.148 -5.805 1 98.06 108 GLU B C 1
ATOM 2391 O O . GLU B 1 108 ? -11.352 -14.188 -6.25 1 98.06 108 GLU B O 1
ATOM 2396 N N . TRP B 1 109 ? -11.453 -12.602 -4.617 1 98.5 109 TRP B N 1
ATOM 2397 C CA . TRP B 1 109 ? -10.32 -13.109 -3.852 1 98.5 109 TRP B CA 1
ATOM 2398 C C . TRP B 1 109 ? -10.75 -14.25 -2.934 1 98.5 109 TRP B C 1
ATOM 2400 O O . TRP B 1 109 ? -9.922 -15.047 -2.494 1 98.5 109 TRP B O 1
ATOM 2410 N N . GLN B 1 110 ? -12.023 -14.383 -2.607 1 97.5 110 GLN B N 1
ATOM 2411 C CA . GLN B 1 110 ? -12.5 -15.094 -1.426 1 97.5 110 GLN B CA 1
ATOM 2412 C C . GLN B 1 110 ? -12.352 -16.609 -1.598 1 97.5 110 GLN B C 1
ATOM 2414 O O . GLN B 1 110 ? -12.617 -17.141 -2.674 1 97.5 110 GLN B O 1
ATOM 2419 N N . ASN B 1 111 ? -11.883 -17.188 -0.507 1 97.69 111 ASN B N 1
ATOM 2420 C CA . ASN B 1 111 ? -11.82 -18.641 -0.355 1 97.69 111 ASN B CA 1
ATOM 2421 C C . ASN B 1 111 ? -10.844 -19.266 -1.341 1 97.69 111 ASN B C 1
ATOM 2423 O O . ASN B 1 111 ? -11.078 -20.359 -1.851 1 97.69 111 ASN B O 1
ATOM 2427 N N . LYS B 1 112 ? -9.781 -18.594 -1.627 1 98.5 112 LYS B N 1
ATOM 2428 C CA . LYS B 1 112 ? -8.695 -19.078 -2.467 1 98.5 112 LYS B CA 1
ATOM 2429 C C . LYS B 1 112 ? -7.375 -19.094 -1.695 1 98.5 112 LYS B C 1
ATOM 2431 O O . LYS B 1 112 ? -7.234 -18.406 -0.679 1 98.5 112 LYS B O 1
ATOM 2436 N N . SER B 1 113 ? -6.457 -19.938 -2.055 1 98.56 113 SER B N 1
ATOM 2437 C CA . SER B 1 113 ? -5.168 -20.047 -1.376 1 98.56 113 SER B CA 1
ATOM 2438 C C . SER B 1 113 ? -4.105 -19.203 -2.064 1 98.56 113 SER B C 1
ATOM 2440 O O . SER B 1 113 ? -4.27 -18.797 -3.219 1 98.56 113 SER B O 1
ATOM 2442 N N . ALA B 1 114 ? -3.059 -18.875 -1.306 1 98.81 114 ALA B N 1
ATOM 2443 C CA . ALA B 1 114 ? -2.016 -18.047 -1.901 1 98.81 114 ALA B CA 1
ATOM 2444 C C . ALA B 1 114 ? -0.661 -18.312 -1.251 1 98.81 114 ALA B C 1
ATOM 2446 O O . ALA B 1 114 ? -0.594 -18.719 -0.086 1 98.81 114 ALA B O 1
ATOM 2447 N N . GLY B 1 115 ? 0.386 -18.203 -1.992 1 98.75 115 GLY B N 1
ATOM 2448 C CA . GLY B 1 115 ? 1.767 -18.109 -1.541 1 98.75 115 GLY B CA 1
ATOM 2449 C C . GLY B 1 115 ? 2.469 -16.859 -2.006 1 98.75 115 GLY B C 1
ATOM 2450 O O . GLY B 1 115 ? 1.856 -15.992 -2.641 1 98.75 115 GLY B O 1
ATOM 2451 N N . PHE B 1 116 ? 3.775 -16.766 -1.606 1 98.81 116 PHE B N 1
ATOM 2452 C CA . PHE B 1 116 ? 4.496 -15.516 -1.859 1 98.81 116 PHE B CA 1
ATOM 2453 C C . PHE B 1 116 ? 5.906 -15.805 -2.359 1 98.81 116 PHE B C 1
ATOM 2455 O O . PHE B 1 116 ? 6.574 -16.719 -1.868 1 98.81 116 PHE B O 1
ATOM 2462 N N . VAL B 1 117 ? 6.297 -15.039 -3.301 1 98.81 117 VAL B N 1
ATOM 2463 C CA . VAL B 1 117 ? 7.695 -14.898 -3.699 1 98.81 117 VAL B CA 1
ATOM 2464 C C . VAL B 1 117 ? 8.109 -13.43 -3.635 1 98.81 117 VAL B C 1
ATOM 2466 O O . VAL B 1 117 ? 7.66 -12.617 -4.445 1 98.81 117 VAL B O 1
ATOM 2469 N N . SER B 1 118 ? 8.945 -13.125 -2.695 1 98.75 118 SER B N 1
ATOM 2470 C CA . SER B 1 118 ? 9.383 -11.75 -2.516 1 98.75 118 SER B CA 1
ATOM 2471 C C . SER B 1 118 ? 10.859 -11.586 -2.869 1 98.75 118 SER B C 1
ATOM 2473 O O . SER B 1 118 ? 11.594 -12.57 -2.955 1 98.75 118 SER B O 1
ATOM 2475 N N . TYR B 1 119 ? 11.242 -10.383 -3.158 1 98 119 TYR B N 1
ATOM 2476 C CA . TYR B 1 119 ? 12.648 -10.086 -3.383 1 98 119 TYR B CA 1
ATOM 2477 C C . TYR B 1 119 ? 12.984 -8.664 -2.941 1 98 119 TYR B C 1
ATOM 2479 O O . TYR B 1 119 ? 12.102 -7.809 -2.863 1 98 119 TYR B O 1
ATOM 2487 N N . GLY B 1 120 ? 14.141 -8.414 -2.691 1 94.88 120 GLY B N 1
ATOM 2488 C CA . GLY B 1 120 ? 14.711 -7.164 -2.211 1 94.88 120 GLY B CA 1
ATOM 2489 C C . GLY B 1 120 ? 16.078 -7.336 -1.564 1 94.88 120 GLY B C 1
ATOM 2490 O O . GLY B 1 120 ? 16.641 -8.43 -1.586 1 94.88 120 GLY B O 1
ATOM 2491 N N . VAL B 1 121 ? 16.562 -6.277 -1.023 1 89.62 121 VAL B N 1
ATOM 2492 C CA . VAL B 1 121 ? 17.891 -6.297 -0.421 1 89.62 121 VAL B CA 1
ATOM 2493 C C . VAL B 1 121 ? 17.969 -7.387 0.647 1 89.62 121 VAL B C 1
ATOM 2495 O O . VAL B 1 121 ? 18.875 -8.211 0.648 1 89.62 121 VAL B O 1
ATOM 2498 N N . GLN B 1 122 ? 16.906 -7.5 1.502 1 90.12 122 GLN B N 1
ATOM 2499 C CA . GLN B 1 122 ? 16.859 -8.523 2.541 1 90.12 122 GLN B CA 1
ATOM 2500 C C . GLN B 1 122 ? 15.82 -9.586 2.213 1 90.12 122 GLN B C 1
ATOM 2502 O O . GLN B 1 122 ? 15.172 -10.125 3.113 1 90.12 122 GLN B O 1
ATOM 2507 N N . GLY B 1 123 ? 15.492 -9.711 0.934 1 94.94 123 GLY B N 1
ATOM 2508 C CA . GLY B 1 123 ? 14.586 -10.766 0.515 1 94.94 123 GLY B CA 1
ATOM 2509 C C . GLY B 1 123 ? 13.141 -10.305 0.386 1 94.94 123 GLY B C 1
ATOM 2510 O O . GLY B 1 123 ? 12.297 -11.039 -0.13 1 94.94 123 GLY B O 1
ATOM 2511 N N . GLY B 1 124 ? 12.867 -9.133 0.961 1 95.12 124 GLY B N 1
ATOM 2512 C CA . GLY B 1 124 ? 11.555 -8.547 0.753 1 95.12 124 GLY B CA 1
ATOM 2513 C C . GLY B 1 124 ? 10.492 -9.141 1.659 1 95.12 124 GLY B C 1
ATOM 2514 O O . GLY B 1 124 ? 9.305 -9.125 1.322 1 95.12 124 GLY B O 1
ATOM 2515 N N . THR B 1 125 ? 10.852 -9.664 2.859 1 94.94 125 THR B N 1
ATOM 2516 C CA . THR B 1 125 ? 9.93 -10.406 3.723 1 94.94 125 THR B CA 1
ATOM 2517 C C . THR B 1 125 ? 8.914 -9.461 4.363 1 94.94 125 THR B C 1
ATOM 2519 O O . THR B 1 125 ? 7.797 -9.867 4.676 1 94.94 125 THR B O 1
ATOM 2522 N N . ARG B 1 126 ? 9.242 -8.195 4.555 1 94.44 126 ARG B N 1
ATOM 2523 C CA . ARG B 1 126 ? 8.305 -7.262 5.172 1 94.44 126 ARG B CA 1
ATOM 2524 C C . ARG B 1 126 ? 7.113 -7 4.258 1 94.44 126 ARG B C 1
ATOM 2526 O O . ARG B 1 126 ? 6 -6.777 4.73 1 94.44 126 ARG B O 1
ATOM 2533 N N . ALA B 1 127 ? 7.363 -7.012 2.973 1 97.12 127 ALA B N 1
ATOM 2534 C CA . ALA B 1 127 ? 6.254 -6.895 2.027 1 97.12 127 ALA B CA 1
ATOM 2535 C C . ALA B 1 127 ? 5.27 -8.047 2.197 1 97.12 127 ALA B C 1
ATOM 2537 O O . ALA B 1 127 ? 4.055 -7.848 2.146 1 97.12 127 ALA B O 1
ATOM 2538 N N . ILE B 1 128 ? 5.762 -9.273 2.434 1 96.88 128 ILE B N 1
ATOM 2539 C CA . ILE B 1 128 ? 4.91 -10.445 2.635 1 96.88 128 ILE B CA 1
ATOM 2540 C C . ILE B 1 128 ? 4.074 -10.258 3.898 1 96.88 128 ILE B C 1
ATOM 2542 O O . ILE B 1 128 ? 2.865 -10.508 3.889 1 96.88 128 ILE B O 1
ATOM 2546 N N . ASP B 1 129 ? 4.711 -9.805 4.91 1 95.12 129 ASP B N 1
ATOM 2547 C CA . ASP B 1 129 ? 4.008 -9.609 6.176 1 95.12 129 ASP B CA 1
ATOM 2548 C C . ASP B 1 129 ? 2.846 -8.633 6.016 1 95.12 129 ASP B C 1
ATOM 2550 O O . ASP B 1 129 ? 1.756 -8.867 6.543 1 95.12 129 ASP B O 1
ATOM 2554 N N . HIS B 1 130 ? 3.078 -7.578 5.352 1 95.44 130 HIS B N 1
ATOM 2555 C CA . HIS B 1 130 ? 2.021 -6.602 5.113 1 95.44 130 HIS B CA 1
ATOM 2556 C C . HIS B 1 130 ? 0.914 -7.188 4.246 1 95.44 130 HIS B C 1
ATOM 2558 O O . HIS B 1 130 ? -0.271 -6.988 4.523 1 95.44 130 HIS B O 1
ATOM 2564 N N . LEU B 1 131 ? 1.274 -7.965 3.27 1 96.06 131 LEU B N 1
ATOM 2565 C CA . LEU B 1 131 ? 0.299 -8.57 2.367 1 96.06 131 LEU B CA 1
ATOM 2566 C C . LEU B 1 131 ? -0.592 -9.555 3.115 1 96.06 131 LEU B C 1
ATOM 2568 O O . LEU B 1 131 ? -1.789 -9.656 2.832 1 96.06 131 LEU B O 1
ATOM 2572 N N . ARG B 1 132 ? -0 -10.273 4.031 1 95.94 132 ARG B N 1
ATOM 2573 C CA . ARG B 1 132 ? -0.774 -11.266 4.77 1 95.94 132 ARG B CA 1
ATOM 2574 C C . ARG B 1 132 ? -1.934 -10.609 5.516 1 95.94 132 ARG B C 1
ATOM 2576 O O . ARG B 1 132 ? -3.039 -11.156 5.555 1 95.94 132 ARG B O 1
ATOM 2583 N N . VAL B 1 133 ? -1.699 -9.438 6.027 1 94.69 133 VAL B N 1
ATOM 2584 C CA . VAL B 1 133 ? -2.738 -8.727 6.762 1 94.69 133 VAL B CA 1
ATOM 2585 C C . VAL B 1 133 ? -3.824 -8.258 5.793 1 94.69 133 VAL B C 1
ATOM 2587 O O . VAL B 1 133 ? -5.016 -8.422 6.059 1 94.69 133 VAL B O 1
ATOM 2590 N N . THR B 1 134 ? -3.461 -7.715 4.664 1 96.69 134 THR B N 1
ATOM 2591 C CA . THR B 1 134 ? -4.391 -7.258 3.635 1 96.69 134 THR B CA 1
ATOM 2592 C C . THR B 1 134 ? -5.223 -8.422 3.107 1 96.69 134 THR B C 1
ATOM 2594 O O . THR B 1 134 ? -6.445 -8.312 2.99 1 96.69 134 THR B O 1
ATOM 2597 N N . LEU B 1 135 ? -4.559 -9.578 2.885 1 97.5 135 LEU B N 1
ATOM 2598 C CA . LEU B 1 135 ? -5.227 -10.727 2.277 1 97.5 135 LEU B CA 1
ATOM 2599 C C . LEU B 1 135 ? -6.207 -11.359 3.254 1 97.5 135 LEU B C 1
ATOM 2601 O O . LEU B 1 135 ? -7.223 -11.93 2.84 1 97.5 135 LEU B O 1
ATOM 2605 N N . ALA B 1 136 ? -5.906 -11.281 4.551 1 94.69 136 ALA B N 1
ATOM 2606 C CA . ALA B 1 136 ? -6.844 -11.766 5.559 1 94.69 136 ALA B CA 1
ATOM 2607 C C . ALA B 1 136 ? -8.195 -11.07 5.438 1 94.69 136 ALA B C 1
ATOM 2609 O O . ALA B 1 136 ? -9.242 -11.695 5.629 1 94.69 136 ALA B O 1
ATOM 2610 N N . GLU B 1 137 ? -8.188 -9.812 5.09 1 94.5 137 GLU B N 1
ATOM 2611 C CA . GLU B 1 137 ? -9.422 -9.039 4.977 1 94.5 137 GLU B CA 1
ATOM 2612 C C . GLU B 1 137 ? -10.289 -9.547 3.83 1 94.5 137 GLU B C 1
ATOM 2614 O O . GLU B 1 137 ? -11.516 -9.57 3.939 1 94.5 137 GLU B O 1
ATOM 2619 N N . VAL B 1 138 ? -9.648 -9.93 2.762 1 96.44 138 VAL B N 1
ATOM 2620 C CA . VAL B 1 138 ? -10.414 -10.32 1.586 1 96.44 138 VAL B CA 1
ATOM 2621 C C . VAL B 1 138 ? -10.523 -11.844 1.525 1 96.44 138 VAL B C 1
ATOM 2623 O O . VAL B 1 138 ? -10.812 -12.414 0.469 1 96.44 138 VAL B O 1
ATOM 2626 N N . LYS B 1 139 ? -10.227 -12.57 2.588 1 96.62 139 LYS B N 1
ATOM 2627 C CA . LYS B 1 139 ? -10.492 -13.984 2.846 1 96.62 139 LYS B CA 1
ATOM 2628 C C . LYS B 1 139 ? -9.664 -14.875 1.933 1 96.62 139 LYS B C 1
ATOM 2630 O O . LYS B 1 139 ? -10.172 -15.852 1.377 1 96.62 139 LYS B O 1
ATOM 2635 N N . VAL B 1 140 ? -8.375 -14.484 1.739 1 98.12 140 VAL B N 1
ATOM 2636 C CA . VAL B 1 140 ? -7.418 -15.359 1.066 1 98.12 140 VAL B CA 1
ATOM 2637 C C . VAL B 1 140 ? -6.656 -16.188 2.102 1 98.12 140 VAL B C 1
ATOM 2639 O O . VAL B 1 140 ? -6.188 -15.648 3.107 1 98.12 140 VAL B O 1
ATOM 2642 N N . ALA B 1 141 ? -6.57 -17.438 1.935 1 96.75 141 ALA B N 1
ATOM 2643 C CA . ALA B 1 141 ? -5.824 -18.344 2.811 1 96.75 141 ALA B CA 1
ATOM 2644 C C . ALA B 1 141 ? -4.371 -18.453 2.369 1 96.75 141 ALA B C 1
ATOM 2646 O O . ALA B 1 141 ? -4.039 -19.266 1.504 1 96.75 141 ALA B O 1
ATOM 2647 N N . ASP B 1 142 ? -3.518 -17.703 2.969 1 96.38 142 ASP B N 1
ATOM 2648 C CA . ASP B 1 142 ? -2.133 -17.766 2.512 1 96.38 142 ASP B CA 1
ATOM 2649 C C . ASP B 1 142 ? -1.338 -18.797 3.312 1 96.38 142 ASP B C 1
ATOM 2651 O O . ASP B 1 142 ? -1.551 -18.953 4.516 1 96.38 142 ASP B O 1
ATOM 2655 N N . VAL B 1 143 ? -0.466 -19.469 2.709 1 97.75 143 VAL B N 1
ATOM 2656 C CA . VAL B 1 143 ? 0.276 -20.594 3.271 1 97.75 143 VAL B CA 1
ATOM 2657 C C . VAL B 1 143 ? 1.501 -20.078 4.023 1 97.75 143 VAL B C 1
ATOM 2659 O O . VAL B 1 143 ? 1.968 -18.969 3.775 1 97.75 143 VAL B O 1
ATOM 2662 N N . PRO B 1 144 ? 2.014 -20.891 4.93 1 95.31 144 PRO B N 1
ATOM 2663 C CA . PRO B 1 144 ? 3.143 -20.406 5.727 1 95.31 144 PRO B CA 1
ATOM 2664 C C . PRO B 1 144 ? 4.445 -20.344 4.93 1 95.31 144 PRO B C 1
ATOM 2666 O O . PRO B 1 144 ? 5.254 -19.438 5.129 1 95.31 144 PRO B O 1
ATOM 2669 N N . THR B 1 145 ? 4.664 -21.266 4.074 1 97.19 145 THR B N 1
ATOM 2670 C CA . THR B 1 145 ? 5.895 -21.281 3.295 1 97.19 145 THR B CA 1
ATOM 2671 C C . THR B 1 145 ? 5.922 -20.125 2.301 1 97.19 145 THR B C 1
ATOM 2673 O O . THR B 1 145 ? 4.918 -19.828 1.649 1 97.19 145 THR B O 1
ATOM 2676 N N . ALA B 1 146 ? 7.027 -19.438 2.221 1 98.31 146 ALA B N 1
ATOM 2677 C CA . ALA B 1 146 ? 7.262 -18.359 1.269 1 98.31 146 ALA B CA 1
ATOM 2678 C C . ALA B 1 146 ? 8.695 -18.391 0.749 1 98.31 146 ALA B C 1
ATOM 2680 O O . ALA B 1 146 ? 9.594 -18.906 1.412 1 98.31 146 ALA B O 1
ATOM 2681 N N . VAL B 1 147 ? 8.875 -17.922 -0.409 1 98.56 147 VAL B N 1
ATOM 2682 C CA . VAL B 1 147 ? 10.203 -17.781 -0.997 1 98.56 147 VAL B CA 1
ATOM 2683 C C . VAL B 1 147 ? 10.664 -16.328 -0.925 1 98.56 147 VAL B C 1
ATOM 2685 O O . VAL B 1 147 ? 9.938 -15.43 -1.34 1 98.56 147 VAL B O 1
ATOM 2688 N N . SER B 1 148 ? 11.742 -16.109 -0.379 1 98.25 148 SER B N 1
ATOM 2689 C CA . SER B 1 148 ? 12.367 -14.797 -0.3 1 98.25 148 SER B CA 1
ATOM 2690 C C . SER B 1 148 ? 13.703 -14.781 -1.029 1 98.25 148 SER B C 1
ATOM 2692 O O . SER B 1 148 ? 14.602 -15.562 -0.714 1 98.25 148 SER B O 1
ATOM 2694 N N . LEU B 1 149 ? 13.859 -13.867 -2.01 1 98.12 149 LEU B N 1
ATOM 2695 C CA . LEU B 1 149 ? 15.062 -13.805 -2.838 1 98.12 149 LEU B CA 1
ATOM 2696 C C . LEU B 1 149 ? 15.883 -12.562 -2.518 1 98.12 149 LEU B C 1
ATOM 2698 O O . LEU B 1 149 ? 15.57 -11.469 -2.986 1 98.12 149 LEU B O 1
ATOM 2702 N N . PRO B 1 150 ? 16.938 -12.742 -1.775 1 96.19 150 PRO B N 1
ATOM 2703 C CA . PRO B 1 150 ? 17.812 -11.594 -1.571 1 96.19 150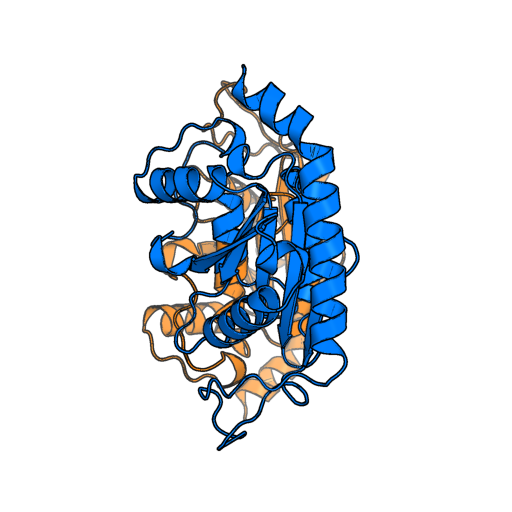 PRO B CA 1
ATOM 2704 C C . PRO B 1 150 ? 18.547 -11.18 -2.846 1 96.19 150 PRO B C 1
ATOM 2706 O O . PRO B 1 150 ? 19.094 -12.031 -3.555 1 96.19 150 PRO B O 1
ATOM 2709 N N . VAL B 1 151 ? 18.656 -9.93 -3.107 1 92.31 151 VAL B N 1
ATOM 2710 C CA . VAL B 1 151 ? 19.172 -9.414 -4.363 1 92.31 151 VAL B CA 1
ATOM 2711 C C . VAL B 1 151 ? 20.656 -9.781 -4.496 1 92.31 151 VAL B C 1
ATOM 2713 O O . VAL B 1 151 ? 21.125 -10.102 -5.59 1 92.31 151 VAL B O 1
ATOM 2716 N N . PHE B 1 152 ? 21.391 -9.875 -3.406 1 90.38 152 PHE B N 1
ATOM 2717 C CA . PHE B 1 152 ? 22.844 -10.062 -3.477 1 90.38 152 PHE B CA 1
ATOM 2718 C C . PHE B 1 152 ? 23.188 -11.539 -3.633 1 90.38 152 PHE B C 1
ATOM 2720 O O . PHE B 1 152 ? 24.312 -11.883 -4.023 1 90.38 152 PHE B O 1
ATOM 2727 N N . THR B 1 153 ? 22.25 -12.391 -3.402 1 93.75 153 THR B N 1
ATOM 2728 C CA . THR B 1 153 ? 22.594 -13.805 -3.465 1 93.75 153 THR B CA 1
ATOM 2729 C C . THR B 1 153 ? 21.781 -14.508 -4.547 1 93.75 153 THR B C 1
ATOM 2731 O O . THR B 1 153 ? 22.234 -15.492 -5.133 1 93.75 153 THR B O 1
ATOM 2734 N N . ASP B 1 154 ? 20.656 -13.961 -4.801 1 97.31 154 ASP B N 1
ATOM 2735 C CA . ASP B 1 154 ? 19.766 -14.695 -5.691 1 97.31 154 ASP B CA 1
ATOM 2736 C C . ASP B 1 154 ? 19.609 -13.984 -7.035 1 97.31 154 ASP B C 1
ATOM 2738 O O . ASP B 1 154 ? 18.75 -14.344 -7.844 1 97.31 154 ASP B O 1
ATOM 2742 N N . PHE B 1 155 ? 20.391 -12.906 -7.219 1 96.31 155 PHE B N 1
ATOM 2743 C CA . PHE B 1 155 ? 20.469 -12.211 -8.5 1 96.31 155 PHE B CA 1
ATOM 2744 C C . PHE B 1 155 ? 21.906 -12.047 -8.938 1 96.31 155 PHE B C 1
ATOM 2746 O O . PHE B 1 155 ? 22.812 -11.977 -8.102 1 96.31 155 PHE B O 1
ATOM 2753 N N . THR B 1 156 ? 22.125 -11.953 -10.227 1 96.19 156 THR B N 1
ATOM 2754 C CA . THR B 1 156 ? 23.406 -11.609 -10.82 1 96.19 156 THR B CA 1
ATOM 2755 C C . THR B 1 156 ? 23.297 -10.336 -11.664 1 96.19 156 THR B C 1
ATOM 2757 O O . THR B 1 156 ? 22.312 -10.148 -12.383 1 96.19 156 THR B O 1
ATOM 2760 N N . PHE B 1 157 ? 24.219 -9.547 -11.484 1 94.19 157 PHE B N 1
ATOM 2761 C CA . PHE B 1 157 ? 24.25 -8.273 -12.195 1 94.19 157 PHE B CA 1
ATOM 2762 C C . PHE B 1 157 ? 25.531 -8.125 -12.992 1 94.19 157 PHE B C 1
ATOM 2764 O O . PHE B 1 157 ? 26.594 -8.57 -12.555 1 94.19 157 PHE B O 1
ATOM 2771 N N . GLU B 1 158 ? 25.438 -7.539 -14.156 1 93.81 158 GLU B N 1
ATOM 2772 C CA . GLU B 1 158 ? 26.625 -7.191 -14.93 1 93.81 158 GLU B CA 1
ATOM 2773 C C . GLU B 1 158 ? 27.328 -5.973 -14.344 1 93.81 158 GLU B C 1
ATOM 2775 O O . GLU B 1 158 ? 28.562 -5.945 -14.25 1 93.81 158 GLU B O 1
ATOM 2780 N N . ASN B 1 159 ? 26.531 -4.988 -13.984 1 92.31 159 ASN B N 1
ATOM 2781 C CA . ASN B 1 159 ? 27 -3.771 -13.336 1 92.31 159 ASN B CA 1
ATOM 2782 C C . ASN B 1 159 ? 26.219 -3.473 -12.062 1 92.31 159 ASN B C 1
ATOM 2784 O O . ASN B 1 159 ? 25.25 -2.703 -12.086 1 92.31 159 ASN B O 1
ATOM 2788 N N . PRO B 1 160 ? 26.672 -3.967 -10.992 1 84 160 PRO B N 1
ATOM 2789 C CA . PRO B 1 160 ? 25.938 -3.809 -9.734 1 84 160 PRO B CA 1
ATOM 2790 C C . PRO B 1 160 ? 25.781 -2.348 -9.328 1 84 160 PRO B C 1
ATOM 2792 O O . PRO B 1 160 ? 24.953 -2.033 -8.461 1 84 160 PRO B O 1
ATOM 2795 N N . MET B 1 161 ? 26.531 -1.504 -10.031 1 86.31 161 MET B N 1
ATOM 2796 C CA . MET B 1 161 ? 26.469 -0.092 -9.664 1 86.31 161 MET B CA 1
ATOM 2797 C C . MET B 1 161 ? 25.359 0.613 -10.438 1 86.31 161 MET B C 1
ATOM 2799 O O . MET B 1 161 ? 25 1.748 -10.117 1 86.31 161 MET B O 1
ATOM 2803 N N . ASP B 1 162 ? 24.797 -0.051 -11.43 1 89.5 162 ASP B N 1
ATOM 2804 C CA . ASP B 1 162 ? 23.688 0.503 -12.195 1 89.5 162 ASP B CA 1
ATOM 2805 C C . ASP B 1 162 ? 22.359 0.253 -11.484 1 89.5 162 ASP B C 1
ATOM 2807 O O . ASP B 1 162 ? 21.859 -0.875 -11.461 1 89.5 162 ASP B O 1
ATOM 2811 N N . PRO B 1 163 ? 21.781 1.25 -11.008 1 85.94 163 PRO B N 1
ATOM 2812 C CA . PRO B 1 163 ? 20.562 1.059 -10.219 1 85.94 163 PRO B CA 1
ATOM 2813 C C . PRO B 1 163 ? 19.359 0.68 -11.07 1 85.94 163 PRO B C 1
ATOM 2815 O O . PRO B 1 163 ? 18.312 0.292 -10.539 1 85.94 163 PRO B O 1
ATOM 2818 N N . THR B 1 164 ? 19.453 0.756 -12.328 1 89.25 164 THR B N 1
ATOM 2819 C CA . THR B 1 164 ? 18.328 0.486 -13.219 1 89.25 164 THR B CA 1
ATOM 2820 C C . THR B 1 164 ? 18.438 -0.904 -13.836 1 89.25 164 THR B C 1
ATOM 2822 O O . THR B 1 164 ? 17.516 -1.369 -14.508 1 89.25 164 THR B O 1
ATOM 2825 N N . GLU B 1 165 ? 19.562 -1.521 -13.531 1 91.38 165 GLU B N 1
ATOM 2826 C CA . GLU B 1 165 ? 19.734 -2.859 -14.086 1 91.38 165 GLU B CA 1
ATOM 2827 C C . GLU B 1 165 ? 18.797 -3.857 -13.414 1 91.38 165 GLU B C 1
ATOM 2829 O O . GLU B 1 165 ? 18.719 -3.924 -12.188 1 91.38 165 GLU B O 1
ATOM 2834 N N . THR B 1 166 ? 18.078 -4.57 -14.109 1 90.56 166 THR B N 1
ATOM 2835 C CA . THR B 1 166 ? 17.125 -5.551 -13.586 1 90.56 166 THR B CA 1
ATOM 2836 C C . THR B 1 166 ? 17.859 -6.766 -13.023 1 90.56 166 THR B C 1
ATOM 2838 O O . THR B 1 166 ? 17.484 -7.301 -11.984 1 90.56 166 THR B O 1
ATOM 2841 N N . GLY B 1 167 ? 18.969 -7.117 -13.758 1 92.12 167 GLY B N 1
ATOM 2842 C CA . GLY B 1 167 ? 19.703 -8.312 -13.367 1 92.12 167 GLY B CA 1
ATOM 2843 C C . GLY B 1 167 ? 19.031 -9.594 -13.82 1 92.12 167 GLY B C 1
ATOM 2844 O O . GLY B 1 167 ? 18.016 -9.562 -14.5 1 92.12 167 GLY B O 1
ATOM 2845 N N . ARG B 1 168 ? 19.766 -10.711 -13.508 1 96 168 ARG B N 1
ATOM 2846 C CA . ARG B 1 168 ? 19.25 -12.047 -13.781 1 96 168 ARG B CA 1
ATOM 2847 C C . ARG B 1 168 ? 18.922 -12.781 -12.477 1 96 168 ARG B C 1
ATOM 2849 O O . ARG B 1 168 ? 19.688 -12.711 -11.516 1 96 168 ARG B O 1
ATOM 2856 N N . VAL B 1 169 ? 17.781 -13.461 -12.477 1 97.69 169 VAL B N 1
ATOM 2857 C CA . VAL B 1 169 ? 17.406 -14.25 -11.305 1 97.69 169 VAL B CA 1
ATOM 2858 C C . VAL B 1 169 ? 18.219 -15.539 -11.258 1 97.69 169 VAL B C 1
ATOM 2860 O O . VAL B 1 169 ? 18.125 -16.375 -12.164 1 97.69 169 VAL B O 1
ATOM 2863 N N . THR B 1 170 ? 19.047 -15.68 -10.266 1 97.56 170 THR B N 1
ATOM 2864 C CA . THR B 1 170 ? 19.891 -16.844 -10.039 1 97.56 170 THR B CA 1
ATOM 2865 C C . THR B 1 170 ? 19.734 -17.359 -8.617 1 97.56 170 THR B C 1
ATOM 2867 O O . THR B 1 170 ? 20.656 -17.266 -7.801 1 97.56 170 THR B O 1
ATOM 2870 N N . PRO B 1 171 ? 18.641 -17.953 -8.375 1 97.69 171 PRO B N 1
ATOM 2871 C CA . PRO B 1 171 ? 18.344 -18.344 -6.996 1 97.69 171 PRO B CA 1
ATOM 2872 C C . PRO B 1 171 ? 19.297 -19.406 -6.457 1 97.69 171 PRO B C 1
ATOM 2874 O O . PRO B 1 171 ? 19.734 -20.281 -7.207 1 97.69 171 PRO B O 1
ATOM 2877 N N . GLY B 1 172 ? 19.578 -19.344 -5.199 1 96.56 172 GLY B N 1
ATOM 2878 C CA . GLY B 1 172 ? 20.328 -20.391 -4.535 1 96.56 172 GLY B CA 1
ATOM 2879 C C . GLY B 1 172 ? 19.656 -21.75 -4.613 1 96.56 172 GLY B C 1
ATOM 2880 O O . GLY B 1 172 ? 18.469 -21.844 -4.953 1 96.56 172 GLY B O 1
ATOM 2881 N N . PRO B 1 173 ? 20.359 -22.797 -4.27 1 96.25 173 PRO B N 1
ATOM 2882 C CA . PRO B 1 173 ? 19.859 -24.156 -4.488 1 96.25 173 PRO B CA 1
ATOM 2883 C C . PRO B 1 173 ? 18.656 -24.484 -3.609 1 96.25 173 PRO B C 1
ATOM 2885 O O . PRO B 1 173 ? 17.859 -25.359 -3.947 1 96.25 173 PRO B O 1
ATOM 2888 N N . HIS B 1 174 ? 18.5 -23.781 -2.508 1 96.56 174 HIS B N 1
ATOM 2889 C CA . HIS B 1 174 ? 17.406 -24.094 -1.592 1 96.56 174 HIS B CA 1
ATOM 2890 C C . HIS B 1 174 ? 16.094 -23.469 -2.062 1 96.56 174 HIS B C 1
ATOM 2892 O O . HIS B 1 174 ? 15.023 -23.828 -1.57 1 96.56 174 HIS B O 1
ATOM 2898 N N . GLN B 1 175 ? 16.109 -22.547 -2.973 1 98.19 175 GLN B N 1
ATOM 2899 C CA . GLN B 1 175 ? 14.93 -21.75 -3.33 1 98.19 175 GLN B CA 1
ATOM 2900 C C . GLN B 1 175 ? 13.906 -22.594 -4.078 1 98.19 175 GLN B C 1
ATOM 2902 O O . GLN B 1 175 ? 12.711 -22.531 -3.795 1 98.19 175 GLN B O 1
ATOM 2907 N N . GLU B 1 176 ? 14.344 -23.438 -5.008 1 98.06 176 GLU B N 1
ATOM 2908 C CA . GLU B 1 176 ? 13.391 -24.219 -5.789 1 98.06 176 GLU B CA 1
ATOM 2909 C C . GLU B 1 176 ? 12.672 -25.25 -4.922 1 98.06 176 GLU B C 1
ATOM 2911 O O . GLU B 1 176 ? 11.445 -25.375 -4.977 1 98.06 176 GLU B O 1
ATOM 2916 N N . PRO B 1 177 ? 13.383 -25.984 -4.035 1 98.25 177 PRO B N 1
ATOM 2917 C CA . PRO B 1 177 ? 12.656 -26.875 -3.119 1 98.25 177 PRO B CA 1
ATOM 2918 C C . PRO B 1 177 ? 11.656 -26.125 -2.24 1 98.25 177 PRO B C 1
ATOM 2920 O O . PRO B 1 177 ? 10.578 -26.641 -1.956 1 98.25 177 PRO B O 1
ATOM 2923 N N . THR B 1 178 ? 12.023 -24.953 -1.795 1 98.56 178 THR B N 1
ATOM 2924 C CA . THR B 1 178 ? 11.102 -24.141 -1.008 1 98.56 178 THR B CA 1
ATOM 2925 C C . THR B 1 178 ? 9.867 -23.781 -1.828 1 98.56 178 THR B C 1
ATOM 2927 O O . THR B 1 178 ? 8.742 -23.844 -1.331 1 98.56 178 THR B O 1
ATOM 2930 N N . LEU B 1 179 ? 10.078 -23.406 -3.057 1 98.75 179 LEU B N 1
ATOM 2931 C CA . LEU B 1 179 ? 8.984 -23.094 -3.969 1 98.75 179 LEU B CA 1
ATOM 2932 C C . LEU B 1 179 ? 8.07 -24.297 -4.156 1 98.75 179 LEU B C 1
ATOM 2934 O O . LEU B 1 179 ? 6.848 -24.156 -4.172 1 98.75 179 LEU B O 1
ATOM 2938 N N . PHE B 1 180 ? 8.656 -25.484 -4.281 1 98.75 180 PHE B N 1
ATOM 2939 C CA . PHE B 1 180 ? 7.867 -26.688 -4.461 1 98.75 180 PHE B CA 1
ATOM 2940 C C . PHE B 1 180 ? 6.996 -26.953 -3.238 1 98.75 180 PHE B C 1
ATOM 2942 O O . PHE B 1 180 ? 5.816 -27.297 -3.371 1 98.75 180 PHE B O 1
ATOM 2949 N N . LYS B 1 181 ? 7.621 -26.781 -2.123 1 98.5 181 LYS B N 1
ATOM 2950 C CA . LYS B 1 181 ? 6.848 -26.938 -0.895 1 98.5 181 LYS B CA 1
ATOM 2951 C C . LYS B 1 181 ? 5.684 -25.953 -0.851 1 98.5 181 LYS B C 1
ATOM 2953 O O . LYS B 1 181 ? 4.574 -26.312 -0.451 1 98.5 181 LYS B O 1
ATOM 2958 N N . MET B 1 182 ? 5.934 -24.734 -1.225 1 98.69 182 MET B N 1
ATOM 2959 C CA . MET B 1 182 ? 4.895 -23.703 -1.275 1 98.69 182 MET B CA 1
ATOM 2960 C C . MET B 1 182 ? 3.766 -24.125 -2.213 1 98.69 182 MET B C 1
ATOM 2962 O O . MET B 1 182 ? 2.59 -23.984 -1.875 1 98.69 182 MET B O 1
ATOM 2966 N N . PHE B 1 183 ? 4.129 -24.656 -3.389 1 98.62 183 PHE B N 1
ATOM 2967 C CA . PHE B 1 183 ? 3.123 -25.094 -4.34 1 98.62 183 PHE B CA 1
ATOM 2968 C C . PHE B 1 183 ? 2.312 -26.25 -3.768 1 98.62 183 PHE B C 1
ATOM 2970 O O . PHE B 1 183 ? 1.097 -26.328 -3.965 1 98.62 183 PHE B O 1
ATOM 2977 N N . ASP B 1 184 ? 2.98 -27.172 -3.062 1 98.5 184 ASP B N 1
ATOM 2978 C CA . ASP B 1 184 ? 2.256 -28.266 -2.422 1 98.5 184 ASP B CA 1
ATOM 2979 C C . ASP B 1 184 ? 1.177 -27.734 -1.482 1 98.5 184 ASP B C 1
ATOM 2981 O O . ASP B 1 184 ? 0.032 -28.188 -1.519 1 98.5 184 ASP B O 1
ATOM 2985 N N . GLU B 1 185 ? 1.546 -26.812 -0.718 1 98.5 185 GLU B N 1
ATOM 2986 C CA . GLU B 1 185 ? 0.623 -26.234 0.255 1 98.5 185 GLU B CA 1
ATOM 2987 C C . GLU B 1 185 ? -0.509 -25.484 -0.438 1 98.5 185 GLU B C 1
ATOM 2989 O O . GLU B 1 185 ? -1.674 -25.609 -0.057 1 98.5 185 GLU B O 1
ATOM 2994 N N . ILE B 1 186 ? -0.137 -24.672 -1.479 1 98.62 186 ILE B N 1
ATOM 2995 C CA . ILE B 1 186 ? -1.123 -23.891 -2.217 1 98.62 186 ILE B CA 1
ATOM 2996 C C . ILE B 1 186 ? -2.158 -24.812 -2.842 1 98.62 186 ILE B C 1
ATOM 2998 O O . ILE B 1 186 ? -3.363 -24.594 -2.715 1 98.62 186 ILE B O 1
ATOM 3002 N N . ILE B 1 187 ? -1.724 -25.859 -3.475 1 98.19 187 ILE B N 1
ATOM 3003 C CA . ILE B 1 187 ? -2.604 -26.781 -4.184 1 98.19 187 ILE B CA 1
ATOM 3004 C C . ILE B 1 187 ? -3.486 -27.516 -3.182 1 98.19 187 ILE B C 1
ATOM 3006 O O . ILE B 1 187 ? -4.691 -27.672 -3.395 1 98.19 187 ILE B O 1
ATOM 3010 N N . ALA B 1 188 ? -2.906 -27.984 -2.053 1 97.56 188 ALA B N 1
ATOM 3011 C CA . ALA B 1 188 ? -3.674 -28.672 -1.024 1 97.56 188 ALA B CA 1
ATOM 3012 C C . ALA B 1 188 ? -4.793 -27.797 -0.481 1 97.56 188 ALA B C 1
ATOM 3014 O O . ALA B 1 188 ? -5.938 -28.234 -0.358 1 97.56 188 ALA B O 1
ATOM 3015 N N . TRP B 1 189 ? -4.457 -26.547 -0.188 1 97.94 189 TRP B N 1
ATOM 3016 C CA . TRP B 1 189 ? -5.453 -25.641 0.382 1 97.94 189 TRP B CA 1
ATOM 3017 C C . TRP B 1 189 ? -6.48 -25.234 -0.668 1 97.94 189 TRP B C 1
ATOM 3019 O O . TRP B 1 189 ? -7.66 -25.062 -0.355 1 97.94 189 TRP B O 1
ATOM 3029 N N . ALA B 1 190 ? -6.023 -25.016 -1.91 1 98 190 ALA B N 1
ATOM 3030 C CA . ALA B 1 190 ? -6.973 -24.719 -2.979 1 98 190 ALA B CA 1
ATOM 3031 C C . ALA B 1 190 ? -8.008 -25.828 -3.123 1 98 190 ALA B C 1
ATOM 3033 O O . ALA B 1 190 ? -9.203 -25.562 -3.277 1 98 190 ALA B O 1
ATOM 3034 N N . GLU B 1 191 ? -7.547 -27.031 -3.086 1 97.06 191 GLU B N 1
ATOM 3035 C CA . GLU B 1 191 ? -8.445 -28.188 -3.174 1 97.06 191 GLU B CA 1
ATOM 3036 C C . GLU B 1 191 ? -9.406 -28.219 -1.987 1 97.06 191 GLU B C 1
ATOM 3038 O O . GLU B 1 191 ? -10.602 -28.453 -2.158 1 97.06 191 GLU B O 1
ATOM 3043 N N . ALA B 1 192 ? -8.914 -28 -0.828 1 96.56 192 ALA B N 1
ATOM 3044 C CA . ALA B 1 192 ? -9.734 -28.031 0.383 1 96.56 192 ALA B CA 1
ATOM 3045 C C . ALA B 1 192 ? -10.812 -26.953 0.339 1 96.56 192 ALA B C 1
ATOM 3047 O O . ALA B 1 192 ? -11.906 -27.141 0.888 1 96.56 192 ALA B O 1
ATOM 3048 N N . LEU B 1 193 ? -10.57 -25.844 -0.33 1 97.19 193 LEU B N 1
ATOM 3049 C CA . LEU B 1 193 ? -11.461 -24.703 -0.318 1 97.19 193 LEU B CA 1
ATOM 3050 C C . LEU B 1 193 ? -12.461 -24.766 -1.468 1 97.19 193 LEU B C 1
ATOM 3052 O O . LEU B 1 193 ? -13.367 -23.938 -1.565 1 97.19 193 LEU B O 1
ATOM 3056 N N . LYS B 1 194 ? -12.305 -25.75 -2.324 1 96.12 194 LYS B N 1
ATOM 3057 C CA . LYS B 1 194 ? -13.125 -25.891 -3.525 1 96.12 194 LYS B CA 1
ATOM 3058 C C . LYS B 1 194 ? -14.609 -25.922 -3.18 1 96.12 194 LYS B C 1
ATOM 3060 O O . LYS B 1 194 ? -15.414 -25.25 -3.83 1 96.12 194 LYS B O 1
ATOM 3065 N N . PRO B 1 195 ? -15.086 -26.609 -2.115 1 94.75 195 PRO B N 1
ATOM 3066 C CA . PRO B 1 195 ? -16.516 -26.625 -1.812 1 94.75 195 PRO B CA 1
ATOM 3067 C C . PRO B 1 195 ? -17.062 -25.25 -1.445 1 94.75 195 PRO B C 1
ATOM 3069 O O . PRO B 1 195 ? -18.219 -24.922 -1.753 1 94.75 195 PRO B O 1
ATOM 3072 N N . LEU B 1 196 ? -16.297 -24.469 -0.817 1 93.75 196 LEU B N 1
ATOM 3073 C CA . LEU B 1 196 ? -16.719 -23.125 -0.456 1 93.75 196 LEU B CA 1
ATOM 3074 C C . LEU B 1 196 ? -16.875 -22.25 -1.697 1 93.75 196 LEU B C 1
ATOM 3076 O O . LEU B 1 196 ? -17.844 -21.484 -1.807 1 93.75 196 LEU B O 1
ATOM 3080 N N . ARG B 1 197 ? -15.891 -22.359 -2.619 1 93.81 197 ARG B N 1
ATOM 3081 C CA . ARG B 1 197 ? -15.969 -21.578 -3.846 1 93.81 197 ARG B CA 1
ATOM 3082 C C . ARG B 1 197 ? -17.172 -22 -4.688 1 93.81 197 ARG B C 1
ATOM 3084 O O . ARG B 1 197 ? -17.828 -21.156 -5.297 1 93.81 197 ARG B O 1
ATOM 3091 N N . ALA B 1 198 ? -17.453 -23.281 -4.723 1 92.12 198 ALA B N 1
ATOM 3092 C CA . ALA B 1 198 ? -18.594 -23.797 -5.48 1 92.12 198 ALA B CA 1
ATOM 3093 C C . ALA B 1 198 ? -19.922 -23.297 -4.906 1 92.12 198 ALA B C 1
ATOM 3095 O O . ALA B 1 198 ? -20.844 -22.969 -5.652 1 92.12 198 ALA B O 1
ATOM 3096 N N . ALA B 1 199 ? -20 -23.203 -3.633 1 88.31 199 ALA B N 1
ATOM 3097 C CA . ALA B 1 199 ? -21.219 -22.734 -2.967 1 88.31 199 ALA B CA 1
ATOM 3098 C C . ALA B 1 199 ? -21.469 -21.266 -3.26 1 88.31 199 ALA B C 1
ATOM 3100 O O . ALA B 1 199 ? -22.609 -20.844 -3.424 1 88.31 199 ALA B O 1
ATOM 3101 N N . ALA B 1 200 ? -20.469 -20.484 -3.355 1 82.38 200 ALA B N 1
ATOM 3102 C CA . ALA B 1 200 ? -20.562 -19.047 -3.621 1 82.38 200 ALA B CA 1
ATOM 3103 C C . ALA B 1 200 ? -21.016 -18.781 -5.059 1 82.38 200 ALA B C 1
ATOM 3105 O O . ALA B 1 200 ? -21.75 -17.828 -5.324 1 82.38 200 ALA B O 1
ATOM 3106 N N . ALA B 1 201 ? -20.641 -19.609 -5.961 1 79.19 201 ALA B N 1
ATOM 3107 C CA . ALA B 1 201 ? -21 -19.469 -7.371 1 79.19 201 ALA B CA 1
ATOM 3108 C C . ALA B 1 201 ? -22.453 -19.859 -7.613 1 79.19 201 ALA B C 1
ATOM 3110 O O . ALA B 1 201 ? -23.062 -19.438 -8.609 1 79.19 201 ALA B O 1
ATOM 3111 N N . ALA B 1 202 ? -22.859 -20.641 -6.66 1 72.06 202 ALA B N 1
ATOM 3112 C CA . ALA B 1 202 ? -24.219 -21.125 -6.812 1 72.06 202 ALA B CA 1
ATOM 3113 C C . ALA B 1 202 ? -25.234 -20.109 -6.312 1 72.06 202 ALA B C 1
ATOM 3115 O O . ALA B 1 202 ? -26.422 -20.188 -6.641 1 72.06 202 ALA B O 1
ATOM 3116 N N . VAL B 1 203 ? -24.969 -19.156 -5.66 1 63.56 203 VAL B N 1
ATOM 3117 C CA . VAL B 1 203 ? -25.906 -18.172 -5.129 1 63.56 203 VAL B CA 1
ATOM 3118 C C . VAL B 1 203 ? -25.953 -16.969 -6.051 1 63.56 203 VAL B C 1
ATOM 3120 O O . VAL B 1 203 ? -24.953 -16.609 -6.68 1 63.56 203 VAL B O 1
#

Secondary structure (DSSP, 8-state):
-EEEEEEE----TT-SHHHHHHHHHHHHTTSHHHHTTSEEEEEEEGGGGT--S---SS-GGG----SHHHHHHHHHHHT-SEEEEEEE-BTTB--HHHHHHHHT-SGGGTTEEEEEEEEETTTTHHHHHHHHHHHHHTTEEE-S--EEEEHHHHEE-S-TT-TT---EE---TTHHHHHHHHHHHHHHHHHHHHHHHHHHHH-/-EEEEEEE----TT-SHHHHHHHHHHHHTTSHHHHTTSEEEEEEEGGGGT--S---SS-GGG----SHHHHHHHHHHHT-SEEEEEEE-BTTB--HHHHHHHHT-SGGGTTEEEEEEEEETTTTHHHHHHHHHHHHHTTEEE-S--EEEEHHHHEE-S-TT-TT---EE---TTHHHHHHHHHHHHHHHHHHHHHHHHHHHH-

Foldseek 3Di:
DAEEEEEQQDDDVLALSVQVSVVLQVLVCVFPCVVVPVYDYDYDYLNVLVDDQQDAPDFQVVVDGDDPSLVVLLVVLLVGLEYEYEAEADPLEGDPRNVRSLRSHAQSQALHEYEYQYEEQFQRVSHVVRVVVVSVRSHYHYDPQYAGYHCVAQFDDPDPVDPSNSTHGRHDPVRSVSSSVRVVVRSVSSVVSVVVSVVVVVD/DAEEEEEQQDDDVLALSVQVSVVLQVLVCVFPCVVVPVYHYDYDYLNVLVDDQQDAPDFQVVVDGDDPSLVVLLVVLLVGLEYEYEAEADPLEGDPRNVRSLRSHAQSQALHEYEYQYEEQFQRVSHVVRVVVVSVRSHYHYDDQYAGYHCVAQFDDPDPVDPSNSTHGRHDPVRSVSSSVRVVVRSVSSVVSVVVSVVVVVD

Sequence (406 aa):
MTRIAVIIGSTRPGRRSTAVAQWVEEAAGRHEAIKAGGATVELVDIAEFGLPLLDESVPAAFGQYANEHTKRWSEKIASFDAFVFVTPEYNRSVPAALKNAIDYLYAEWQNKSAGFVSYGVQGGTRAIDHLRVTLAEVKVADVPTAVSLPVFTDFTFENPMDPTETGRVTPGPHQEPTLFKMFDEIIAWAEALKPLRAAAAAVMTRIAVIIGSTRPGRRSTAVAQWVEEAAGRHEAIKAGGATVELVDIAEFGLPLLDESVPAAFGQYANEHTKRWSEKIASFDAFVFVTPEYNRSVPAALKNAIDYLYAEWQNKSAGFVSYGVQGGTRAIDHLRVTLAEVKVADVPTAVSLPVFTDFTFENPMDPTETGRVTPGPHQEPTLFKMFDEIIAWAEALKPLRAAAAAV